Protein AF-0000000077821573 (afdb_homodimer)

Radius of gyration: 34.55 Å; Cα contacts (8 Å, |Δi|>4): 837; chains: 2; bounding box: 52×87×112 Å

InterPro domains:
  IPR006052 Tumour necrosis factor domain [PF00229] (107-238)
  IPR006052 Tumour necrosis factor domain [PS50049] (84-238)
  IPR006052 Tumour necrosis factor domain [SM00207] (92-238)
  IPR006052 Tumour necrosis factor domain [cd00184] (84-236)
  IPR008983 Tumour necrosis factor-like domain superfamily [G3DSA:2.60.120.40] (82-238)
  IPR008983 Tumour necrosis factor-like domain superfamily [SSF49842] (82-238)

Solvent-accessible surface area (backbone atoms only — not comparable to full-atom values): 26337 Å² total; per-residue (Å²): 119,69,66,60,53,52,49,51,50,48,48,49,50,48,46,52,53,45,53,52,50,54,48,49,40,51,50,38,50,49,51,33,53,51,45,52,51,50,48,54,59,54,43,49,61,50,52,53,55,48,54,59,53,52,65,63,58,61,75,64,77,67,81,68,76,74,76,74,77,67,76,74,71,81,70,76,92,64,82,75,78,74,70,42,40,49,53,29,38,42,46,87,74,87,79,72,75,50,90,97,46,66,46,70,50,42,64,43,77,42,81,89,45,69,77,30,68,46,47,75,56,95,38,31,39,35,35,70,54,69,45,44,28,42,38,38,37,31,46,22,35,41,26,88,78,20,51,24,70,87,38,65,52,79,88,39,46,41,59,73,56,46,62,46,39,41,34,36,27,40,27,36,86,90,42,76,64,68,38,77,76,45,75,44,73,49,78,50,78,60,86,37,59,40,38,42,52,46,62,48,71,51,79,42,82,43,43,55,62,22,30,37,37,43,28,30,72,53,72,84,31,48,49,57,61,77,76,25,46,39,16,33,41,36,39,30,58,108,120,67,65,63,49,51,51,50,48,49,50,46,49,52,43,49,51,46,50,49,51,53,48,49,43,49,49,38,50,48,50,38,52,50,45,54,50,50,49,54,58,55,44,46,58,49,48,48,54,47,42,52,59,56,42,64,69,66,66,73,78,66,83,63,80,59,75,76,64,73,74,64,78,66,64,88,64,78,81,67,83,74,72,40,39,48,66,30,37,41,47,86,74,87,78,72,74,49,88,99,47,69,46,71,47,42,66,41,78,43,80,91,46,68,76,29,66,47,45,75,56,97,37,31,39,35,35,70,54,69,44,43,27,42,38,36,37,32,45,23,33,41,28,87,77,24,51,25,68,88,38,66,52,78,90,40,44,44,58,73,58,50,63,46,40,42,34,38,28,41,27,35,84,90,42,75,65,68,37,42,56,34,41,38,39,36,45,57,70,65,86,42,59,49,76,47,78,48,59,48,71,50,64,42,82,45,43,55,62,24,30,39,36,44,26,32,71,54,72,83,33,49,48,57,62,76,99,50,85,55,16,34,40,35,39,32,58,105

Structure (mmCIF, N/CA/C/O backbone):
data_AF-0000000077821573-model_v1
#
loop_
_entity.id
_entity.type
_entity.pdbx_description
1 polymer 'TNF superfamily member 15'
#
loop_
_atom_site.group_PDB
_atom_site.id
_atom_site.type_symbol
_atom_site.label_atom_id
_atom_site.label_alt_id
_atom_site.label_comp_id
_atom_site.label_asym_id
_atom_site.label_entity_id
_atom_site.label_seq_id
_atom_site.pdbx_PDB_ins_code
_atom_site.Cartn_x
_atom_site.Cartn_y
_atom_site.Cartn_z
_atom_site.occupancy
_atom_site.B_iso_or_equiv
_atom_site.auth_seq_id
_atom_site.auth_comp_id
_atom_site.auth_asym_id
_atom_site.auth_atom_id
_atom_site.pdbx_PDB_model_num
ATOM 1 N N . MET A 1 1 ? -19.859 -44.781 -83.625 1 44.56 1 MET A N 1
ATOM 2 C CA . MET A 1 1 ? -19.672 -45.062 -82.188 1 44.56 1 MET A CA 1
ATOM 3 C C . MET A 1 1 ? -18.547 -44.219 -81.625 1 44.56 1 MET A C 1
ATOM 5 O O . MET A 1 1 ? -18.547 -43.875 -80.438 1 44.56 1 MET A O 1
ATOM 9 N N . ASP A 1 2 ? -17.609 -43.812 -82.5 1 60.84 2 ASP A N 1
ATOM 10 C CA . ASP A 1 2 ? -16.391 -43.125 -82.062 1 60.84 2 ASP A CA 1
ATOM 11 C C . ASP A 1 2 ? -16.656 -41.625 -81.812 1 60.84 2 ASP A C 1
ATOM 13 O O . ASP A 1 2 ? -16.047 -41.062 -80.875 1 60.84 2 ASP A O 1
ATOM 17 N N . GLY A 1 3 ? -17.688 -41.031 -82.375 1 60.91 3 GLY A N 1
ATOM 18 C CA . GLY A 1 3 ? -17.969 -39.625 -82.188 1 60.91 3 GLY A CA 1
ATOM 19 C C . GLY A 1 3 ? -18.594 -39.281 -80.875 1 60.91 3 GLY A C 1
ATOM 20 O O . GLY A 1 3 ? -18.297 -38.25 -80.25 1 60.91 3 GLY A O 1
ATOM 21 N N . ALA A 1 4 ? -19.453 -40.25 -80.438 1 64.69 4 ALA A N 1
ATOM 22 C CA . ALA A 1 4 ? -20.156 -40.031 -79.125 1 64.69 4 ALA A CA 1
ATOM 23 C C . ALA A 1 4 ? -19.188 -40.125 -77.938 1 64.69 4 ALA A C 1
ATOM 25 O O . ALA A 1 4 ? -19.312 -39.375 -77 1 64.69 4 ALA A O 1
ATOM 26 N N . ARG A 1 5 ? -18.234 -40.969 -78 1 61.28 5 ARG A N 1
ATOM 27 C CA . ARG A 1 5 ? -17.281 -41.156 -76.938 1 61.28 5 ARG A CA 1
ATOM 28 C C . ARG A 1 5 ? -16.359 -39.938 -76.812 1 61.28 5 ARG A C 1
ATOM 30 O O . ARG A 1 5 ? -16.016 -39.531 -75.688 1 61.28 5 ARG A O 1
ATOM 37 N N . MET A 1 6 ? -16.031 -39.375 -78 1 60.91 6 MET A N 1
ATOM 38 C CA . MET A 1 6 ? -15.164 -38.219 -78 1 60.91 6 MET A CA 1
ATOM 39 C C . MET A 1 6 ? -15.875 -37 -77.375 1 60.91 6 MET A C 1
ATOM 41 O O . MET A 1 6 ? -15.258 -36.219 -76.688 1 60.91 6 MET A O 1
ATOM 45 N N . GLN A 1 7 ? -17.234 -37.031 -77.562 1 60.56 7 GLN A N 1
ATOM 46 C CA . GLN A 1 7 ? -18.047 -35.938 -77 1 60.56 7 GLN A CA 1
ATOM 47 C C . GLN A 1 7 ? -18.172 -36.094 -75.5 1 60.56 7 GLN A C 1
ATOM 49 O O . GLN A 1 7 ? -18.094 -35.094 -74.812 1 60.56 7 GLN A O 1
ATOM 54 N N . GLN A 1 8 ? -18.297 -37.281 -75.062 1 63.12 8 GLN A N 1
ATOM 55 C CA . GLN A 1 8 ? -18.406 -37.531 -73.625 1 63.12 8 GLN A CA 1
ATOM 56 C C . GLN A 1 8 ? -17.109 -37.188 -72.938 1 63.12 8 GLN A C 1
ATOM 58 O O . GLN A 1 8 ? -17.109 -36.625 -71.812 1 63.12 8 GLN A O 1
ATOM 63 N N . LEU A 1 9 ? -15.977 -37.531 -73.562 1 61 9 LEU A N 1
ATOM 64 C CA . LEU A 1 9 ? -14.664 -37.25 -73 1 61 9 LEU A CA 1
ATOM 65 C C . LEU A 1 9 ? -14.383 -35.75 -72.938 1 61 9 LEU A C 1
ATOM 67 O O . LEU A 1 9 ? -13.812 -35.25 -72 1 61 9 LEU A O 1
ATOM 71 N N . ALA A 1 10 ? -14.859 -35.094 -74.062 1 59.41 10 ALA A N 1
ATOM 72 C CA . ALA A 1 10 ? -14.719 -33.656 -74.125 1 59.41 10 ALA A CA 1
ATOM 73 C C . ALA A 1 10 ? -15.555 -32.969 -73 1 59.41 10 ALA A C 1
ATOM 75 O O . ALA A 1 10 ? -15.102 -32.031 -72.375 1 59.41 10 ALA A O 1
ATOM 76 N N . GLU A 1 11 ? -16.75 -33.594 -72.875 1 61.75 11 GLU A N 1
ATOM 77 C CA . GLU A 1 11 ? -17.641 -33.062 -71.812 1 61.75 11 GLU A CA 1
ATOM 78 C C . GLU A 1 11 ? -17.062 -33.281 -70.438 1 61.75 11 GLU A C 1
ATOM 80 O O . GLU A 1 11 ? -17.172 -32.438 -69.562 1 61.75 11 GLU A O 1
ATOM 85 N N . GLU A 1 12 ? -16.484 -34.438 -70.312 1 61 12 GLU A N 1
ATOM 86 C CA . GLU A 1 12 ? -15.859 -34.75 -69 1 61 12 GLU A CA 1
ATOM 87 C C . GLU A 1 12 ? -14.633 -33.875 -68.75 1 61 12 GLU A C 1
ATOM 89 O O . GLU A 1 12 ? -14.406 -33.406 -67.625 1 61 12 GLU A O 1
ATOM 94 N N . HIS A 1 13 ? -13.875 -33.688 -69.938 1 59.41 13 HIS A N 1
ATOM 95 C CA . HIS A 1 13 ? -12.695 -32.844 -69.812 1 59.41 13 HIS A CA 1
ATOM 96 C C . HIS A 1 13 ? -13.086 -31.391 -69.5 1 59.41 13 HIS A C 1
ATOM 98 O O . HIS A 1 13 ? -12.453 -30.734 -68.688 1 59.41 13 HIS A O 1
ATOM 104 N N . TYR A 1 14 ? -14.148 -31.031 -70.25 1 59.72 14 TYR A N 1
ATOM 105 C CA . TYR A 1 14 ? -14.633 -29.672 -70 1 59.72 14 TYR A CA 1
ATOM 106 C C . TYR A 1 14 ? -15.289 -29.562 -68.688 1 59.72 14 TYR A C 1
ATOM 108 O O . TYR A 1 14 ? -15.188 -28.516 -68 1 59.72 14 TYR A O 1
ATOM 116 N N . GLY A 1 15 ? -15.898 -30.641 -68.25 1 57.88 15 GLY A N 1
ATOM 117 C CA . GLY A 1 15 ? -16.5 -30.672 -66.938 1 57.88 15 GLY A CA 1
ATOM 118 C C . GLY A 1 15 ? -15.477 -30.547 -65.812 1 57.88 15 GLY A C 1
ATOM 119 O O . GLY A 1 15 ? -15.688 -29.812 -64.875 1 57.88 15 GLY A O 1
ATOM 120 N N . TYR A 1 16 ? -14.398 -31.281 -65.938 1 60.25 16 TYR A N 1
ATOM 121 C CA . TYR A 1 16 ? -13.328 -31.25 -65 1 60.25 16 TYR A CA 1
ATOM 122 C C . TYR A 1 16 ? -12.664 -29.875 -64.938 1 60.25 16 TYR A C 1
ATOM 124 O O . TYR A 1 16 ? -12.336 -29.359 -63.875 1 60.25 16 TYR A O 1
ATOM 132 N N . ARG A 1 17 ? -12.477 -29.344 -66.188 1 59.22 17 ARG A N 1
ATOM 133 C CA . ARG A 1 17 ? -11.859 -28.016 -66.312 1 59.22 17 ARG A CA 1
ATOM 134 C C . ARG A 1 17 ? -12.758 -26.953 -65.688 1 59.22 17 ARG A C 1
ATOM 136 O O . ARG A 1 17 ? -12.266 -26.016 -65.062 1 59.22 17 ARG A O 1
ATOM 143 N N . TRP A 1 18 ? -14.047 -27.156 -65.875 1 59.59 18 TRP A N 1
ATOM 144 C CA . TRP A 1 18 ? -15.031 -26.234 -65.312 1 59.59 18 TRP A CA 1
ATOM 145 C C . TRP A 1 18 ? -15.008 -26.312 -63.75 1 59.59 18 TRP A C 1
ATOM 147 O O . TRP A 1 18 ? -15.07 -25.281 -63.094 1 59.59 18 TRP A O 1
ATOM 157 N N . GLU A 1 19 ? -14.992 -27.438 -63.281 1 63.66 19 GLU A N 1
ATOM 158 C CA . GLU A 1 19 ? -14.992 -27.625 -61.844 1 63.66 19 GLU A CA 1
ATOM 159 C C . GLU A 1 19 ? -13.719 -27.047 -61.219 1 63.66 19 GLU A C 1
ATOM 161 O O . GLU A 1 19 ? -13.766 -26.453 -60.125 1 63.66 19 GLU A O 1
ATOM 166 N N . ARG A 1 20 ? -12.633 -27.141 -61.875 1 61.31 20 ARG A N 1
ATOM 167 C CA . ARG A 1 20 ? -11.367 -26.594 -61.406 1 61.31 20 ARG A CA 1
ATOM 168 C C . ARG A 1 20 ? -11.391 -25.078 -61.438 1 61.31 20 ARG A C 1
ATOM 170 O O . ARG A 1 20 ? -10.922 -24.422 -60.5 1 61.31 20 ARG A O 1
ATOM 177 N N . LEU A 1 21 ? -11.977 -24.516 -62.5 1 63.03 21 LEU A N 1
ATOM 178 C CA . LEU A 1 21 ? -12.062 -23.062 -62.656 1 63.03 21 LEU A CA 1
ATOM 179 C C . LEU A 1 21 ? -13.031 -22.469 -61.625 1 63.03 21 LEU A C 1
ATOM 181 O O . LEU A 1 21 ? -12.766 -21.422 -61.062 1 63.03 21 LEU A O 1
ATOM 185 N N . ALA A 1 22 ? -14.117 -23.141 -61.531 1 63.44 22 ALA A N 1
ATOM 186 C CA . ALA A 1 22 ? -15.086 -22.734 -60.5 1 63.44 22 ALA A CA 1
ATOM 187 C C . ALA A 1 22 ? -14.492 -22.812 -59.094 1 63.44 22 ALA A C 1
ATOM 189 O O . ALA A 1 22 ? -14.781 -21.969 -58.25 1 63.44 22 ALA A O 1
ATOM 190 N N . GLY A 1 23 ? -13.695 -23.766 -58.906 1 65.88 23 GLY A N 1
ATOM 191 C CA . GLY A 1 23 ? -13 -23.906 -57.625 1 65.88 23 GLY A CA 1
ATOM 192 C C . GLY A 1 23 ? -11.992 -22.797 -57.375 1 65.88 23 GLY A C 1
ATOM 193 O O . GLY A 1 23 ? -11.906 -22.266 -56.281 1 65.88 23 GLY A O 1
ATOM 194 N N . ASP A 1 24 ? -11.305 -22.422 -58.406 1 70.5 24 ASP A N 1
ATOM 195 C CA . ASP A 1 24 ? -10.328 -21.344 -58.281 1 70.5 24 ASP A CA 1
ATOM 196 C C . ASP A 1 24 ? -11.016 -20 -58.062 1 70.5 24 ASP A C 1
ATOM 198 O O . ASP A 1 24 ? -10.508 -19.172 -57.312 1 70.5 24 ASP A O 1
ATOM 202 N N . LEU A 1 25 ? -12.109 -19.922 -58.656 1 64.88 25 LEU A N 1
ATOM 203 C CA . LEU A 1 25 ? -12.898 -18.703 -58.469 1 64.88 25 LEU A CA 1
ATOM 204 C C . LEU A 1 25 ? -13.375 -18.562 -57.031 1 64.88 25 LEU A C 1
ATOM 206 O O . LEU A 1 25 ? -13.328 -17.469 -56.469 1 64.88 25 LEU A O 1
ATOM 210 N N . ARG A 1 26 ? -13.82 -19.609 -56.5 1 66.94 26 ARG A N 1
ATOM 211 C CA . ARG A 1 26 ? -14.273 -19.594 -55.125 1 66.94 26 ARG A CA 1
ATOM 212 C C . ARG A 1 26 ? -13.125 -19.281 -54.156 1 66.94 26 ARG A C 1
ATOM 214 O O . ARG A 1 26 ? -13.289 -18.531 -53.219 1 66.94 26 ARG A O 1
ATOM 221 N N . ARG A 1 27 ? -11.977 -19.797 -54.469 1 69.94 27 ARG A N 1
ATOM 222 C CA . ARG A 1 27 ? -10.805 -19.516 -53.625 1 69.94 27 ARG A CA 1
ATOM 223 C C . ARG A 1 27 ? -10.398 -18.047 -53.719 1 69.94 27 ARG A C 1
ATOM 225 O O . ARG A 1 27 ? -10.047 -17.438 -52.719 1 69.94 27 ARG A O 1
ATOM 232 N N . LEU A 1 28 ? -10.547 -17.578 -54.875 1 69.12 28 LEU A N 1
ATOM 233 C CA . LEU A 1 28 ? -10.188 -16.172 -55.094 1 69.12 28 LEU A CA 1
ATOM 234 C C . LEU A 1 28 ? -11.203 -15.25 -54.406 1 69.12 28 LEU A C 1
ATOM 236 O O . LEU A 1 28 ? -10.836 -14.219 -53.844 1 69.12 28 LEU A O 1
ATOM 240 N N . GLN A 1 29 ? -12.391 -15.648 -54.531 1 70.25 29 GLN A N 1
ATOM 241 C CA . GLN A 1 29 ? -13.43 -14.891 -53.844 1 70.25 29 GLN A CA 1
ATOM 242 C C . GLN A 1 29 ? -13.234 -14.938 -52.344 1 70.25 29 GLN A C 1
ATOM 244 O O . GLN A 1 29 ? -13.414 -13.93 -51.656 1 70.25 29 GLN A O 1
ATOM 249 N N . CYS A 1 30 ? -12.82 -16.047 -51.906 1 69.25 30 CYS A N 1
ATOM 250 C CA . CYS A 1 30 ? -12.578 -16.188 -50.469 1 69.25 30 CYS A CA 1
ATOM 251 C C . CYS A 1 30 ? -11.367 -15.375 -50.031 1 69.25 30 CYS A C 1
ATOM 253 O O . CYS A 1 30 ? -11.367 -14.766 -48.969 1 69.25 30 CYS A O 1
ATOM 255 N N . LEU A 1 31 ? -10.391 -15.375 -50.875 1 71.69 31 LEU A N 1
ATOM 256 C CA . LEU A 1 31 ? -9.203 -14.578 -50.594 1 71.69 31 LEU A CA 1
ATOM 257 C C . LEU A 1 31 ? -9.539 -13.086 -50.625 1 71.69 31 LEU A C 1
ATOM 259 O O . LEU A 1 31 ? -9.07 -12.328 -49.75 1 71.69 31 LEU A O 1
ATOM 263 N N . ALA A 1 32 ? -10.398 -12.727 -51.531 1 70.62 32 ALA A N 1
ATOM 264 C CA . ALA A 1 32 ? -10.836 -11.336 -51.625 1 70.62 32 ALA A CA 1
ATOM 265 C C . ALA A 1 32 ? -11.664 -10.945 -50.406 1 70.62 32 ALA A C 1
ATOM 267 O O . ALA A 1 32 ? -11.5 -9.852 -49.875 1 70.62 32 ALA A O 1
ATOM 268 N N . LEU A 1 33 ? -12.578 -11.789 -49.969 1 67.81 33 LEU A N 1
ATOM 269 C CA . LEU A 1 33 ? -13.391 -11.523 -48.781 1 67.81 33 LEU A CA 1
ATOM 270 C C . LEU A 1 33 ? -12.523 -11.461 -47.531 1 67.81 33 LEU A C 1
ATOM 272 O O . LEU A 1 33 ? -12.742 -10.609 -46.688 1 67.81 33 LEU A O 1
ATOM 276 N N . PHE A 1 34 ? -11.492 -12.328 -47.438 1 66.88 34 PHE A N 1
ATOM 277 C CA . PHE A 1 34 ? -10.57 -12.328 -46.312 1 66.88 34 PHE A CA 1
ATOM 278 C C . PHE A 1 34 ? -9.742 -11.047 -46.312 1 66.88 34 PHE A C 1
ATOM 280 O O . PHE A 1 34 ? -9.523 -10.453 -45.25 1 66.88 34 PHE A O 1
ATOM 287 N N . CYS A 1 35 ? -9.352 -10.586 -47.469 1 68.31 35 CYS A N 1
ATOM 288 C CA . CYS A 1 35 ? -8.578 -9.352 -47.562 1 68.31 35 CYS A CA 1
ATOM 289 C C . CYS A 1 35 ? -9.43 -8.141 -47.219 1 68.31 35 CYS A C 1
ATOM 291 O O . CYS A 1 35 ? -8.969 -7.223 -46.531 1 68.31 35 CYS A O 1
ATOM 293 N N . LEU A 1 36 ? -10.648 -8.078 -47.656 1 68.38 36 LEU A N 1
ATOM 294 C CA . LEU A 1 36 ? -11.57 -7.008 -47.281 1 68.38 36 LEU A CA 1
ATOM 295 C C . LEU A 1 36 ? -11.82 -6.996 -45.781 1 68.38 36 LEU A C 1
ATOM 297 O O . LEU A 1 36 ? -11.859 -5.934 -45.156 1 68.38 36 LEU A O 1
ATOM 301 N N . LEU A 1 37 ? -11.953 -8.141 -45.188 1 69.56 37 LEU A N 1
ATOM 302 C CA . LEU A 1 37 ? -12.141 -8.234 -43.75 1 69.56 37 LEU A CA 1
ATOM 303 C C . LEU A 1 37 ? -10.906 -7.727 -43 1 69.56 37 LEU A C 1
ATOM 305 O O . LEU A 1 37 ? -11.031 -7.039 -42 1 69.56 37 LEU A O 1
ATOM 309 N N . LEU A 1 38 ? -9.781 -8.016 -43.469 1 71.69 38 LEU A N 1
ATOM 310 C CA . LEU A 1 38 ? -8.539 -7.531 -42.875 1 71.69 38 LEU A CA 1
ATOM 311 C C . LEU A 1 38 ? -8.422 -6.02 -43.031 1 71.69 38 LEU A C 1
ATOM 313 O O . LEU A 1 38 ? -7.957 -5.34 -42.094 1 71.69 38 LEU A O 1
ATOM 317 N N . LEU A 1 39 ? -8.836 -5.469 -44.031 1 69.31 39 LEU A N 1
ATOM 318 C CA . LEU A 1 39 ? -8.836 -4.023 -44.25 1 69.31 39 LEU A CA 1
ATOM 319 C C . LEU A 1 39 ? -9.773 -3.332 -43.25 1 69.31 39 LEU A C 1
ATOM 321 O O . LEU A 1 39 ? -9.422 -2.289 -42.688 1 69.31 39 LEU A O 1
ATOM 325 N N . VAL A 1 40 ? -10.945 -3.832 -43.125 1 68.88 40 VAL A N 1
ATOM 326 C CA . VAL A 1 40 ? -11.898 -3.271 -42.156 1 68.88 40 VAL A CA 1
ATOM 327 C C . VAL A 1 40 ? -11.352 -3.408 -40.75 1 68.88 40 VAL A C 1
ATOM 329 O O . VAL A 1 40 ? -11.461 -2.482 -39.938 1 68.88 40 VAL A O 1
ATOM 332 N N . LEU A 1 41 ? -10.719 -4.504 -40.531 1 69.62 41 LEU A N 1
ATOM 333 C CA . LEU A 1 41 ? -10.141 -4.719 -39.219 1 69.62 41 LEU A CA 1
ATOM 334 C C . LEU A 1 41 ? -8.984 -3.758 -38.969 1 69.62 41 LEU A C 1
ATOM 336 O O . LEU A 1 41 ? -8.812 -3.262 -37.844 1 69.62 41 LEU A O 1
ATOM 340 N N . LEU A 1 42 ? -8.234 -3.506 -39.969 1 66.12 42 LEU A N 1
ATOM 341 C CA . LEU A 1 42 ? -7.117 -2.582 -39.812 1 66.12 42 LEU A CA 1
ATOM 342 C C . LEU A 1 42 ? -7.598 -1.136 -39.844 1 66.12 42 LEU A C 1
ATOM 344 O O . LEU A 1 42 ? -6.992 -0.262 -39.219 1 66.12 42 LEU A O 1
ATOM 348 N N . ALA A 1 43 ? -8.586 -0.821 -40.531 1 68.38 43 ALA A N 1
ATOM 349 C CA . ALA A 1 43 ? -9.125 0.534 -40.594 1 68.38 43 ALA A CA 1
ATOM 350 C C . ALA A 1 43 ? -9.727 0.955 -39.281 1 68.38 43 ALA A C 1
ATOM 352 O O . ALA A 1 43 ? -9.672 2.129 -38.906 1 68.38 43 ALA A O 1
ATOM 353 N N . MET A 1 44 ? -10.336 0.095 -38.562 1 62.22 44 MET A N 1
ATOM 354 C CA . MET A 1 44 ? -11.008 0.426 -37.281 1 62.22 44 MET A CA 1
ATOM 355 C C . MET A 1 44 ? -10.023 1.04 -36.312 1 62.22 44 MET A C 1
ATOM 357 O O . MET A 1 44 ? -10.312 2.076 -35.688 1 62.22 44 MET A O 1
ATOM 361 N N . PRO A 1 45 ? -8.914 0.398 -36.031 1 67.25 45 PRO A N 1
ATOM 362 C CA . PRO A 1 45 ? -7.98 1.09 -35.156 1 67.25 45 PRO A CA 1
ATOM 363 C C . PRO A 1 45 ? -7.449 2.393 -35.75 1 67.25 45 PRO A C 1
ATOM 365 O O . PRO A 1 45 ? -7.215 3.357 -35 1 67.25 45 PRO A O 1
ATOM 368 N N . VAL A 1 46 ? -7.32 2.617 -36.969 1 60.12 46 VAL A N 1
ATOM 369 C CA . VAL A 1 46 ? -6.871 3.854 -37.594 1 60.12 46 VAL A CA 1
ATOM 370 C C . VAL A 1 46 ? -7.949 4.926 -37.469 1 60.12 46 VAL A C 1
ATOM 372 O O . VAL A 1 46 ? -7.656 6.07 -37.094 1 60.12 46 VAL A O 1
ATOM 375 N N . ILE A 1 47 ? -9.133 4.695 -37.688 1 60.94 47 ILE A N 1
ATOM 376 C CA . ILE A 1 47 ? -10.211 5.652 -37.5 1 60.94 47 ILE A CA 1
ATOM 377 C C . ILE A 1 47 ? -10.336 5.992 -36 1 60.94 47 ILE A C 1
ATOM 379 O O . ILE A 1 47 ? -10.531 7.156 -35.656 1 60.94 47 ILE A O 1
ATOM 383 N N . TYR A 1 48 ? -10.188 4.98 -35.25 1 58 48 TYR A N 1
ATOM 384 C CA . TYR A 1 48 ? -10.219 5.234 -33.812 1 58 48 TYR A CA 1
ATOM 385 C C . TYR A 1 48 ? -9.07 6.145 -33.375 1 58 48 TYR A C 1
ATOM 387 O O . TYR A 1 48 ? -9.266 7.082 -32.594 1 58 48 TYR A O 1
ATOM 395 N N . LEU A 1 49 ? -7.902 5.996 -33.812 1 57.12 49 LEU A N 1
ATOM 396 C CA . LEU A 1 49 ? -6.746 6.828 -33.5 1 57.12 49 LEU A CA 1
ATOM 397 C C . LEU A 1 49 ? -6.863 8.195 -34.188 1 57.12 49 LEU A C 1
ATOM 399 O O . LEU A 1 49 ? -6.5 9.211 -33.594 1 57.12 49 LEU A O 1
ATOM 403 N N . LEU A 1 50 ? -7.363 8.297 -35.25 1 53.62 50 LEU A N 1
ATOM 404 C CA . LEU A 1 50 ? -7.531 9.586 -35.938 1 53.62 50 LEU A CA 1
ATOM 405 C C . LEU A 1 50 ? -8.688 10.367 -35.312 1 53.62 50 LEU A C 1
ATOM 407 O O . LEU A 1 50 ? -8.602 11.586 -35.156 1 53.62 50 LEU A O 1
ATOM 411 N N . GLY A 1 51 ? -9.852 9.844 -35.094 1 50.34 51 GLY A N 1
ATOM 412 C CA . GLY A 1 51 ? -10.938 10.516 -34.375 1 50.34 51 GLY A CA 1
ATOM 413 C C . GLY A 1 51 ? -10.547 11.031 -33.031 1 50.34 51 GLY A C 1
ATOM 414 O O . GLY A 1 51 ? -10.977 12.109 -32.594 1 50.34 51 GLY A O 1
ATOM 415 N N . SER A 1 52 ? -9.758 10.258 -32.312 1 45.25 52 SER A N 1
ATOM 416 C CA . SER A 1 52 ? -9.273 10.75 -31.047 1 45.25 52 SER A CA 1
ATOM 417 C C . SER A 1 52 ? -8.289 11.898 -31.219 1 45.25 52 SER A C 1
ATOM 419 O O . SER A 1 52 ? -8.242 12.82 -30.406 1 45.25 52 SER A O 1
ATOM 421 N N . SER A 1 53 ? -7.562 11.875 -32.188 1 45.38 53 SER A N 1
ATOM 422 C CA . SER A 1 53 ? -6.672 13 -32.469 1 45.38 53 SER A CA 1
ATOM 423 C C . SER A 1 53 ? -7.445 14.203 -33 1 45.38 53 SER A C 1
ATOM 425 O O . SER A 1 53 ? -7.074 15.352 -32.75 1 45.38 53 SER A O 1
ATOM 427 N N . LEU A 1 54 ? -8.414 14.016 -33.781 1 42.09 54 LEU A N 1
ATOM 428 C CA . LEU A 1 54 ? -9.148 15.164 -34.312 1 42.09 54 LEU A CA 1
ATOM 429 C C . LEU A 1 54 ? -10.039 15.781 -33.219 1 42.09 54 LEU A C 1
ATOM 431 O O . LEU A 1 54 ? -10.453 16.938 -33.344 1 42.09 54 LEU A O 1
ATOM 435 N N . ARG A 1 55 ? -10.648 15.055 -32.312 1 36.09 55 ARG A N 1
ATOM 436 C CA . ARG A 1 55 ? -11.391 15.742 -31.266 1 36.09 55 ARG A CA 1
ATOM 437 C C . ARG A 1 55 ? -10.477 16.641 -30.438 1 36.09 55 ARG A C 1
ATOM 439 O O . ARG A 1 55 ? -10.945 17.531 -29.734 1 36.09 55 ARG A O 1
ATOM 446 N N . CYS A 1 56 ? -9.188 16.359 -30.453 1 32.22 56 CYS A N 1
ATOM 447 C CA . CYS A 1 56 ? -8.336 17.281 -29.719 1 32.22 56 CYS A CA 1
ATOM 448 C C . CYS A 1 56 ? -8.234 18.625 -30.438 1 32.22 56 CYS A C 1
ATOM 450 O O . CYS A 1 56 ? -7.789 19.609 -29.859 1 32.22 56 CYS A O 1
ATOM 452 N N . LYS A 1 57 ? -8.359 18.547 -31.734 1 36.09 57 LYS A N 1
ATOM 453 C CA . LYS A 1 57 ? -7.996 19.859 -32.281 1 36.09 57 LYS A CA 1
ATOM 454 C C . LYS A 1 57 ? -9.133 20.859 -32.125 1 36.09 57 LYS A C 1
ATOM 456 O O . LYS A 1 57 ? -8.984 22.031 -32.5 1 36.09 57 LYS A O 1
ATOM 461 N N . GLN A 1 58 ? -10.328 20.422 -32.219 1 31.2 58 GLN A N 1
ATOM 462 C CA . GLN A 1 58 ? -11.258 21.531 -32.438 1 31.2 58 GLN A CA 1
ATOM 463 C C . GLN A 1 58 ? -11.266 22.484 -31.25 1 31.2 58 GLN A C 1
ATOM 465 O O . GLN A 1 58 ? -11.867 23.562 -31.312 1 31.2 58 GLN A O 1
ATOM 470 N N . ASP A 1 59 ? -11.312 21.984 -30.062 1 30.42 59 ASP A N 1
ATOM 471 C CA . ASP A 1 59 ? -11.594 23.062 -29.141 1 30.42 59 ASP A CA 1
ATOM 472 C C . ASP A 1 59 ? -10.508 24.141 -29.203 1 30.42 59 ASP A C 1
ATOM 474 O O . ASP A 1 59 ? -9.359 23.891 -28.828 1 30.42 59 ASP A O 1
ATOM 478 N N . GLU A 1 60 ? -10.461 24.828 -30.234 1 30.97 60 GLU A N 1
ATOM 479 C CA . GLU A 1 60 ? -9.961 26.188 -30.422 1 30.97 60 GLU A CA 1
ATOM 480 C C . GLU A 1 60 ? -10.031 26.984 -29.125 1 30.97 60 GLU A C 1
ATOM 482 O O . GLU A 1 60 ? -11.016 26.906 -28.391 1 30.97 60 GLU A O 1
ATOM 487 N N . MET A 1 61 ? -8.883 27.562 -28.828 1 30.38 61 MET A N 1
ATOM 488 C CA . MET A 1 61 ? -8.422 28.562 -27.875 1 30.38 61 MET A CA 1
ATOM 489 C C . MET A 1 61 ? -9.258 29.844 -27.984 1 30.38 61 MET A C 1
ATOM 491 O O . MET A 1 61 ? -9.273 30.484 -29.047 1 30.38 61 MET A O 1
ATOM 495 N N . SER A 1 62 ? -10.453 29.891 -27.656 1 28.31 62 SER A N 1
ATOM 496 C CA . SER A 1 62 ? -10.914 31.266 -27.484 1 28.31 62 SER A CA 1
ATOM 497 C C . SER A 1 62 ? -9.812 32.156 -26.938 1 28.31 62 SER A C 1
ATOM 499 O O . SER A 1 62 ? -9.008 31.719 -26.109 1 28.31 62 SER A O 1
ATOM 501 N N . PRO A 1 63 ? -9.539 33.281 -27.672 1 29.92 63 PRO A N 1
ATOM 502 C CA . PRO A 1 63 ? -8.555 34.25 -27.172 1 29.92 63 PRO A CA 1
ATOM 503 C C . PRO A 1 63 ? -8.734 34.562 -25.688 1 29.92 63 PRO A C 1
ATOM 505 O O . PRO A 1 63 ? -8.156 35.531 -25.188 1 29.92 63 PRO A O 1
ATOM 508 N N . GLU A 1 64 ? -9.555 33.875 -25 1 30.19 64 GLU A N 1
ATOM 509 C CA . GLU A 1 64 ? -10 34.562 -23.797 1 30.19 64 GLU A CA 1
ATOM 510 C C . GLU A 1 64 ? -8.836 35.281 -23.109 1 30.19 64 GLU A C 1
ATOM 512 O O . GLU A 1 64 ? -7.684 34.875 -23.234 1 30.19 64 GLU A O 1
ATOM 517 N N . THR A 1 65 ? -9.227 36.5 -22.516 1 30.19 65 THR A N 1
ATOM 518 C CA . THR A 1 65 ? -8.578 37.594 -21.844 1 30.19 65 THR A CA 1
ATOM 519 C C . THR A 1 65 ? -7.469 37.094 -20.922 1 30.19 65 THR A C 1
ATOM 521 O O . THR A 1 65 ? -7.66 36.125 -20.172 1 30.19 65 THR A O 1
ATOM 524 N N . LEU A 1 66 ? -6.363 37.438 -21.266 1 25.62 66 LEU A N 1
ATOM 525 C CA . LEU A 1 66 ? -5.113 37.375 -20.516 1 25.62 66 LEU A CA 1
ATOM 526 C C . LEU A 1 66 ? -5.34 37.719 -19.047 1 25.62 66 LEU A C 1
ATOM 528 O O . LEU A 1 66 ? -5.789 38.812 -18.734 1 25.62 66 LEU A O 1
ATOM 532 N N . PRO A 1 67 ? -6.035 36.844 -18.25 1 29.33 67 PRO A N 1
ATOM 533 C CA . PRO A 1 67 ? -6.281 37.469 -16.938 1 29.33 67 PRO A CA 1
ATOM 534 C C . PRO A 1 67 ? -5.102 38.281 -16.438 1 29.33 67 PRO A C 1
ATOM 536 O O . PRO A 1 67 ? -3.951 38 -16.781 1 29.33 67 PRO A O 1
ATOM 539 N N . ILE A 1 68 ? -5.359 39.531 -16.219 1 25.17 68 ILE A N 1
ATOM 540 C CA . ILE A 1 68 ? -4.594 40.531 -15.508 1 25.17 68 ILE A CA 1
ATOM 541 C C . ILE A 1 68 ? -3.895 39.906 -14.305 1 25.17 68 ILE A C 1
ATOM 543 O O . ILE A 1 68 ? -4.535 39.25 -13.477 1 25.17 68 ILE A O 1
ATOM 547 N N . PHE A 1 69 ? -2.688 39.594 -14.422 1 25.92 69 PHE A N 1
ATOM 548 C CA . PHE A 1 69 ? -1.728 39.312 -13.367 1 25.92 69 PHE A CA 1
ATOM 549 C C . PHE A 1 69 ? -1.973 40.188 -12.141 1 25.92 69 PHE A C 1
ATOM 551 O O . PHE A 1 69 ? -1.611 41.344 -12.133 1 25.92 69 PHE A O 1
ATOM 558 N N . GLN A 1 70 ? -3.258 40.188 -11.695 1 25.28 70 GLN A N 1
ATOM 559 C CA . GLN A 1 70 ? -3.33 41.031 -10.508 1 25.28 70 GLN A CA 1
ATOM 560 C C . GLN A 1 70 ? -2.188 40.719 -9.539 1 25.28 70 GLN A C 1
ATOM 562 O O . GLN A 1 70 ? -1.813 39.531 -9.367 1 25.28 70 GLN A O 1
ATOM 567 N N . LYS A 1 71 ? -1.42 41.656 -9.305 1 25.72 71 LYS A N 1
ATOM 568 C CA . LYS A 1 71 ? -0.396 41.875 -8.289 1 25.72 71 LYS A CA 1
ATOM 569 C C . LYS A 1 71 ? -0.85 41.344 -6.926 1 25.72 71 LYS A C 1
ATOM 571 O O . LYS A 1 71 ? -1.776 41.906 -6.324 1 25.72 71 LYS A O 1
ATOM 576 N N . GLN A 1 72 ? -1.167 40.062 -6.852 1 28.5 72 GLN A N 1
ATOM 577 C CA . GLN A 1 72 ? -1.462 39.688 -5.473 1 28.5 72 GLN A CA 1
ATOM 578 C C . GLN A 1 72 ? -0.453 40.312 -4.504 1 28.5 72 GLN A C 1
ATOM 580 O O . GLN A 1 72 ? 0.757 40.188 -4.695 1 28.5 72 GLN A O 1
ATOM 585 N N . GLU A 1 73 ? -0.846 41.344 -3.955 1 27.31 73 GLU A N 1
ATOM 586 C CA . GLU A 1 73 ? -0.233 41.969 -2.791 1 27.31 73 GLU A CA 1
ATOM 587 C C . GLU A 1 73 ? 0.272 40.938 -1.799 1 27.31 73 GLU A C 1
ATOM 589 O O . GLU A 1 73 ? -0.361 39.906 -1.608 1 27.31 73 GLU A O 1
ATOM 594 N N . ALA A 1 74 ? 1.49 41 -1.427 1 30.34 74 ALA A N 1
ATOM 595 C CA . ALA A 1 74 ? 2.332 40.312 -0.452 1 30.34 74 ALA A CA 1
ATOM 596 C C . ALA A 1 74 ? 1.64 40.219 0.904 1 30.34 74 ALA A C 1
ATOM 598 O O . ALA A 1 74 ? 1.522 41.219 1.618 1 30.34 74 ALA A O 1
ATOM 599 N N . SER A 1 75 ? 0.332 39.75 0.962 1 33.03 75 SER A N 1
ATOM 600 C CA . SER A 1 75 ? -0.107 39.844 2.35 1 33.03 75 SER A CA 1
ATOM 601 C C . SER A 1 75 ? 0.948 39.312 3.307 1 33.03 75 SER A C 1
ATOM 603 O O . SER A 1 75 ? 1.78 38.5 2.92 1 33.03 75 SER A O 1
ATOM 605 N N . PRO A 1 76 ? 0.96 39.719 4.578 1 34.16 76 PRO A N 1
ATOM 606 C CA . PRO A 1 76 ? 1.865 39.469 5.703 1 34.16 76 PRO A CA 1
ATOM 607 C C . PRO A 1 76 ? 2.107 38 5.957 1 34.16 76 PRO A C 1
ATOM 609 O O . PRO A 1 76 ? 1.342 37.156 5.484 1 34.16 76 PRO A O 1
ATOM 612 N N . ALA A 1 77 ? 3.088 37.531 6.754 1 35.69 77 ALA A N 1
ATOM 613 C CA . ALA A 1 77 ? 3.797 36.344 7.199 1 35.69 77 ALA A CA 1
ATOM 614 C C . ALA A 1 77 ? 2.83 35.312 7.793 1 35.69 77 ALA A C 1
ATOM 616 O O . ALA A 1 77 ? 2.543 35.344 8.992 1 35.69 77 ALA A O 1
ATOM 617 N N . ASN A 1 78 ? 1.447 35.219 7.457 1 36.22 78 ASN A N 1
ATOM 618 C CA . ASN A 1 78 ? 0.435 34.438 8.164 1 36.22 78 ASN A CA 1
ATOM 619 C C . ASN A 1 78 ? 0.944 33.062 8.516 1 36.22 78 ASN A C 1
ATOM 621 O O . ASN A 1 78 ? 1.891 32.562 7.898 1 36.22 78 ASN A O 1
ATOM 625 N N . TYR A 1 79 ? 0.53 32.5 9.656 1 38.03 79 TYR A N 1
ATOM 626 C CA . TYR A 1 79 ? 0.498 31.125 10.164 1 38.03 79 TYR A CA 1
ATOM 627 C C . TYR A 1 79 ? 0.259 30.141 9.031 1 38.03 79 TYR A C 1
ATOM 629 O O . TYR A 1 79 ? -0.75 30.219 8.328 1 38.03 79 TYR A O 1
ATOM 637 N N . SER A 1 80 ? 1.062 29.812 8.156 1 44.09 80 SER A N 1
ATOM 638 C CA . SER A 1 80 ? 1.136 28.875 7.035 1 44.09 80 SER A CA 1
ATOM 639 C C . SER A 1 80 ? 0.061 27.797 7.141 1 44.09 80 SER A C 1
ATOM 641 O O . SER A 1 80 ? 0.054 27.016 8.086 1 44.09 80 SER A O 1
ATOM 643 N N . GLU A 1 81 ? -1.215 27.969 7.105 1 54.38 81 GLU A N 1
ATOM 644 C CA . GLU A 1 81 ? -2.348 27.047 7.059 1 54.38 81 GLU A CA 1
ATOM 645 C C . GLU A 1 81 ? -1.938 25.703 6.477 1 54.38 81 GLU A C 1
ATOM 647 O O . GLU A 1 81 ? -1.438 25.625 5.355 1 54.38 81 GLU A O 1
ATOM 652 N N . SER A 1 82 ? -1.564 24.609 7.262 1 75.19 82 SER A N 1
ATOM 653 C CA . SER A 1 82 ? -1.04 23.281 6.953 1 75.19 82 SER A CA 1
ATOM 654 C C . SER A 1 82 ? -1.898 22.578 5.906 1 75.19 82 SER A C 1
ATOM 656 O O . SER A 1 82 ? -3.129 22.625 5.973 1 75.19 82 SER A O 1
ATOM 658 N N . LYS A 1 83 ? -1.453 22.359 4.676 1 87.69 83 LYS A N 1
ATOM 659 C CA . LYS A 1 83 ? -2.129 21.609 3.623 1 87.69 83 LYS A CA 1
ATOM 660 C C . LYS A 1 83 ? -2.783 20.359 4.18 1 87.69 83 LYS A C 1
ATOM 662 O O . LYS A 1 83 ? -2.158 19.594 4.93 1 87.69 83 LYS A O 1
ATOM 667 N N . PRO A 1 84 ? -4.129 20.312 3.918 1 93.56 84 PRO A N 1
ATOM 668 C CA . PRO A 1 84 ? -4.848 19.141 4.434 1 93.56 84 PRO A CA 1
ATOM 669 C C . PRO A 1 84 ? -4.168 17.828 4.074 1 93.56 84 PRO A C 1
ATOM 671 O O . PRO A 1 84 ? -3.75 17.625 2.932 1 93.56 84 PRO A O 1
ATOM 674 N N . LYS A 1 85 ? -3.98 17.031 4.988 1 95.19 85 LYS A N 1
ATOM 675 C CA . LYS A 1 85 ? -3.428 15.688 4.844 1 95.19 85 LYS A CA 1
ATOM 676 C C . LYS A 1 85 ? -3.867 14.789 5.996 1 95.19 85 LYS A C 1
ATOM 678 O O . LYS A 1 85 ? -4.078 15.258 7.113 1 95.19 85 LYS A O 1
ATOM 683 N N . ILE A 1 86 ? -4.082 13.516 5.688 1 95.19 86 ILE A N 1
ATOM 684 C CA . ILE A 1 86 ? -4.484 12.586 6.738 1 95.19 86 ILE A CA 1
ATOM 685 C C . ILE A 1 86 ? -4.137 11.164 6.328 1 95.19 86 ILE A C 1
ATOM 687 O O . ILE A 1 86 ? -4.137 10.828 5.141 1 95.19 86 ILE A O 1
ATOM 691 N N . HIS A 1 87 ? -3.711 10.383 7.191 1 95.44 87 HIS A N 1
ATOM 692 C CA . HIS A 1 87 ? -3.494 8.945 7.074 1 95.44 87 HIS A CA 1
ATOM 693 C C . HIS A 1 87 ? -4.23 8.188 8.172 1 95.44 87 HIS A C 1
ATOM 695 O O . HIS A 1 87 ? -3.973 8.398 9.359 1 95.44 87 HIS A O 1
ATOM 701 N N . LEU A 1 88 ? -5.129 7.309 7.754 1 95.19 88 LEU A N 1
ATOM 702 C CA . LEU A 1 88 ? -5.984 6.582 8.688 1 95.19 88 LEU A CA 1
ATOM 703 C C . LEU A 1 88 ? -5.652 5.09 8.68 1 95.19 88 LEU A C 1
ATOM 705 O O . LEU A 1 88 ? -5.332 4.527 7.629 1 95.19 88 LEU A O 1
ATOM 709 N N . SER A 1 89 ? -5.758 4.465 9.805 1 94.94 89 SER A N 1
ATOM 710 C CA . SER A 1 89 ? -5.574 3.025 9.945 1 94.94 89 SER A CA 1
ATOM 711 C C . SER A 1 89 ? -6.898 2.318 10.203 1 94.94 89 SER A C 1
ATOM 713 O O . SER A 1 89 ? -7.734 2.811 10.969 1 94.94 89 SER A O 1
ATOM 715 N N . ALA A 1 90 ? -7.039 1.218 9.617 1 95.12 90 ALA A N 1
ATOM 716 C CA . ALA A 1 90 ? -8.305 0.496 9.75 1 95.12 90 ALA A CA 1
ATOM 717 C C . ALA A 1 90 ? -8.461 -0.07 11.164 1 95.12 90 ALA A C 1
ATOM 719 O O . ALA A 1 90 ? -7.477 -0.46 11.797 1 95.12 90 ALA A O 1
ATOM 720 N N . ILE A 1 91 ? -9.711 -0.079 11.578 1 92.44 91 ILE A N 1
ATOM 721 C CA . ILE A 1 91 ? -10.031 -0.73 12.844 1 92.44 91 ILE A CA 1
ATOM 722 C C . ILE A 1 91 ? -10.977 -1.904 12.594 1 92.44 91 ILE A C 1
ATOM 724 O O . ILE A 1 91 ? -11.719 -1.915 11.609 1 92.44 91 ILE A O 1
ATOM 728 N N . LYS A 1 92 ? -10.797 -2.875 13.508 1 89.06 92 LYS A N 1
ATOM 729 C CA . LYS A 1 92 ? -11.719 -4.004 13.414 1 89.06 92 LYS A CA 1
ATOM 730 C C . LYS A 1 92 ? -13.164 -3.557 13.617 1 89.06 92 LYS A C 1
ATOM 732 O O . LYS A 1 92 ? -13.445 -2.736 14.492 1 89.06 92 LYS A O 1
ATOM 737 N N . GLN A 1 93 ? -14.031 -4.004 12.719 1 84 93 GLN A N 1
ATOM 738 C CA . GLN A 1 93 ? -15.43 -3.615 12.836 1 84 93 GLN A CA 1
ATOM 739 C C . GLN A 1 93 ? -16.344 -4.824 12.68 1 84 93 GLN A C 1
ATOM 741 O O . GLN A 1 93 ? -15.945 -5.848 12.125 1 84 93 GLN A O 1
ATOM 746 N N . ASN A 1 94 ? -17.5 -4.629 13.352 1 79.25 94 ASN A N 1
ATOM 747 C CA . ASN A 1 94 ? -18.578 -5.574 13.102 1 79.25 94 ASN A CA 1
ATOM 748 C C . ASN A 1 94 ? -19.547 -5.055 12.039 1 79.25 94 ASN A C 1
ATOM 750 O O . ASN A 1 94 ? -20.281 -4.102 12.289 1 79.25 94 ASN A O 1
ATOM 754 N N . SER A 1 95 ? -19.312 -5.473 10.883 1 78.69 95 SER A N 1
ATOM 755 C CA . SER A 1 95 ? -20.141 -4.965 9.789 1 78.69 95 SER A CA 1
ATOM 756 C C . SER A 1 95 ? -21.422 -5.77 9.648 1 78.69 95 SER A C 1
ATOM 758 O O . SER A 1 95 ? -21.422 -6.992 9.789 1 78.69 95 SER A O 1
ATOM 760 N N . SER A 1 96 ? -22.516 -5 9.539 1 79.62 96 SER A N 1
ATOM 761 C CA . SER A 1 96 ? -23.797 -5.637 9.281 1 79.62 96 SER A CA 1
ATOM 762 C C . SER A 1 96 ? -23.984 -5.906 7.789 1 79.62 96 SER A C 1
ATOM 764 O O . SER A 1 96 ? -23.453 -5.176 6.949 1 79.62 96 SER A O 1
ATOM 766 N N . CYS A 1 97 ? -24.641 -7.039 7.613 1 81.5 97 CYS A N 1
ATOM 767 C CA . CYS A 1 97 ? -24.906 -7.418 6.234 1 81.5 97 CYS A CA 1
ATOM 768 C C . CYS A 1 97 ? -26.062 -6.602 5.656 1 81.5 97 CYS A C 1
ATOM 770 O O . CYS A 1 97 ? -27.094 -6.418 6.312 1 81.5 97 CYS A O 1
ATOM 772 N N . ALA A 1 98 ? -25.766 -5.77 4.676 1 77.31 98 ALA A N 1
ATOM 773 C CA . ALA A 1 98 ? -26.828 -5.137 3.893 1 77.31 98 ALA A CA 1
ATOM 774 C C . ALA A 1 98 ? -26.828 -5.652 2.457 1 77.31 98 ALA A C 1
ATOM 776 O O . ALA A 1 98 ? -25.766 -5.777 1.835 1 77.31 98 ALA A O 1
ATOM 777 N N . ASN A 1 99 ? -27.969 -6.078 2.021 1 76.81 99 ASN A N 1
ATOM 778 C CA . ASN A 1 99 ? -28.062 -6.652 0.683 1 76.81 99 ASN A CA 1
ATOM 779 C C . ASN A 1 99 ? -27.625 -5.652 -0.386 1 76.81 99 ASN A C 1
ATOM 781 O O . ASN A 1 99 ? -28.062 -4.496 -0.369 1 76.81 99 ASN A O 1
ATOM 785 N N . ASN A 1 100 ? -26.766 -6.008 -1.312 1 78.38 100 ASN A N 1
ATOM 786 C CA . ASN A 1 100 ? -26.328 -5.32 -2.525 1 78.38 100 ASN A CA 1
ATOM 787 C C . ASN A 1 100 ? -25.531 -4.066 -2.205 1 78.38 100 ASN A C 1
ATOM 789 O O . ASN A 1 100 ? -25.484 -3.123 -2.996 1 78.38 100 ASN A O 1
ATOM 793 N N . VAL A 1 101 ? -25.25 -3.928 -0.93 1 84.94 101 VAL A N 1
ATOM 794 C CA . VAL A 1 101 ? -24.406 -2.789 -0.582 1 84.94 101 VAL A CA 1
ATOM 795 C C . VAL A 1 101 ? -23.078 -3.287 -0.004 1 84.94 101 VAL A C 1
ATOM 797 O O . VAL A 1 101 ? -23.062 -4.137 0.889 1 84.94 101 VAL A O 1
ATOM 800 N N . LEU A 1 102 ? -22.047 -2.84 -0.604 1 92.06 102 LEU A N 1
ATOM 801 C CA . LEU A 1 102 ? -20.75 -3.182 -0.051 1 92.06 102 LEU A CA 1
ATOM 802 C C . LEU A 1 102 ? -20.516 -2.467 1.276 1 92.06 102 LEU A C 1
ATOM 804 O O . LEU A 1 102 ? -20.766 -1.266 1.391 1 92.06 102 LEU A O 1
ATOM 808 N N . PRO A 1 103 ? -20.047 -3.162 2.283 1 94 103 PRO A N 1
ATOM 809 C CA . PRO A 1 103 ? -19.828 -2.549 3.594 1 94 103 PRO A CA 1
ATOM 810 C C . PRO A 1 103 ? -18.719 -1.507 3.578 1 94 103 PRO A C 1
ATOM 812 O O . PRO A 1 103 ? -17.75 -1.648 2.828 1 94 103 PRO A O 1
ATOM 815 N N . ILE A 1 104 ? -18.859 -0.513 4.449 1 95.31 104 ILE A N 1
ATOM 816 C CA . ILE A 1 104 ? -17.875 0.56 4.613 1 95.31 104 ILE A CA 1
ATOM 817 C C . ILE A 1 104 ? -16.891 0.19 5.711 1 95.31 104 ILE A C 1
ATOM 819 O O . ILE A 1 104 ? -17.281 -0.273 6.785 1 95.31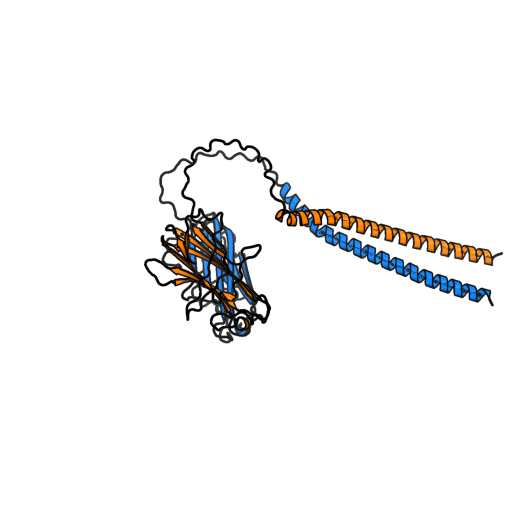 104 ILE A O 1
ATOM 823 N N . LEU A 1 105 ? -15.625 0.391 5.418 1 96.12 105 LEU A N 1
ATOM 824 C CA . LEU A 1 105 ? -14.617 0.185 6.449 1 96.12 105 LEU A CA 1
ATOM 825 C C . LEU A 1 105 ? -14.578 1.363 7.418 1 96.12 105 LEU A C 1
ATOM 827 O O . LEU A 1 105 ? -14.844 2.502 7.027 1 96.12 105 LEU A O 1
ATOM 831 N N . GLU A 1 106 ? -14.188 1.075 8.648 1 95.12 106 GLU A N 1
ATOM 832 C CA . GLU A 1 106 ? -14 2.105 9.664 1 95.12 106 GLU A CA 1
ATOM 833 C C . GLU A 1 106 ? -12.523 2.301 9.992 1 95.12 106 GLU A C 1
ATOM 835 O O . GLU A 1 106 ? -11.727 1.364 9.883 1 95.12 106 GLU A O 1
ATOM 840 N N . TRP A 1 107 ? -12.242 3.521 10.438 1 94.69 107 TRP A N 1
ATOM 841 C CA . TRP A 1 107 ? -10.852 3.92 10.594 1 94.69 107 TRP A CA 1
ATOM 842 C C . TRP A 1 107 ? -10.633 4.625 11.93 1 94.69 107 TRP A C 1
ATOM 844 O O . TRP A 1 107 ? -11.586 5.105 12.547 1 94.69 107 TRP A O 1
ATOM 854 N N . THR A 1 108 ? -9.391 4.66 12.312 1 91.5 108 THR A N 1
ATOM 855 C CA . THR A 1 108 ? -8.961 5.457 13.453 1 91.5 108 THR A CA 1
ATOM 856 C C . THR A 1 108 ? -7.984 6.547 13.016 1 91.5 108 THR A C 1
ATOM 858 O O . THR A 1 108 ? -7.16 6.328 12.125 1 91.5 108 THR A O 1
ATOM 861 N N . VAL A 1 109 ? -8.164 7.652 13.609 1 87.19 109 VAL A N 1
ATOM 862 C CA . VAL A 1 109 ? -7.262 8.773 13.367 1 87.19 109 VAL A CA 1
ATOM 863 C C . VAL A 1 109 ? -6.043 8.672 14.281 1 87.19 109 VAL A C 1
ATOM 865 O O . VAL A 1 109 ? -6.184 8.531 15.5 1 87.19 109 VAL A O 1
ATOM 868 N N . ARG A 1 110 ? -4.926 8.719 13.617 1 81.56 110 ARG A N 1
ATOM 869 C CA . ARG A 1 110 ? -3.701 8.672 14.406 1 81.56 110 ARG A CA 1
ATOM 870 C C . ARG A 1 110 ? -3.559 9.922 15.273 1 81.56 110 ARG A C 1
ATOM 872 O O . ARG A 1 110 ? -4.031 10.992 14.898 1 81.56 110 ARG A O 1
ATOM 879 N N . ARG A 1 111 ? -2.943 9.805 16.375 1 74.75 111 ARG A N 1
ATOM 880 C CA . ARG A 1 111 ? -2.834 10.867 17.359 1 74.75 111 ARG A CA 1
ATOM 881 C C . ARG A 1 111 ? -2.24 12.133 16.734 1 74.75 111 ARG A C 1
ATOM 883 O O . ARG A 1 111 ? -2.725 13.234 16.984 1 74.75 111 ARG A O 1
ATOM 890 N N . ASN A 1 112 ? -1.157 11.961 15.938 1 69.75 112 ASN A N 1
ATOM 891 C CA . ASN A 1 112 ? -0.479 13.117 15.367 1 69.75 112 ASN A CA 1
ATOM 892 C C . ASN A 1 112 ? -1.3 13.758 14.25 1 69.75 112 ASN A C 1
ATOM 894 O O . ASN A 1 112 ? -0.98 14.852 13.781 1 69.75 112 ASN A O 1
ATOM 898 N N . GLU A 1 113 ? -2.379 13.109 13.883 1 71.56 113 GLU A N 1
ATOM 899 C CA . GLU A 1 113 ? -3.193 13.602 12.781 1 71.56 113 GLU A CA 1
ATOM 900 C C . GLU A 1 113 ? -4.453 14.297 13.289 1 71.56 113 GLU A C 1
ATOM 902 O O . GLU A 1 113 ? -5.305 14.711 12.5 1 71.56 113 GLU A O 1
ATOM 907 N N . GLN A 1 114 ? -4.504 14.477 14.453 1 70.69 114 GLN A N 1
ATOM 908 C CA . GLN A 1 114 ? -5.684 15.094 15.062 1 70.69 114 GLN A CA 1
ATOM 909 C C . GLN A 1 114 ? -5.797 16.562 14.68 1 70.69 114 GLN A C 1
ATOM 911 O O . GLN A 1 114 ? -6.891 17.125 14.695 1 70.69 114 GLN A O 1
ATOM 916 N N . HIS A 1 115 ? -4.684 17.078 14.125 1 71.94 115 HIS A N 1
ATOM 917 C CA . HIS A 1 115 ? -4.707 18.5 13.805 1 71.94 115 HIS A CA 1
ATOM 918 C C . HIS A 1 115 ? -4.934 18.734 12.312 1 71.94 115 HIS A C 1
ATOM 920 O O . HIS A 1 115 ? -4.938 19.875 11.852 1 71.94 115 HIS A O 1
ATOM 926 N N . SER A 1 116 ? -5.16 17.625 11.695 1 78.56 116 SER A N 1
ATOM 927 C CA . SER A 1 116 ? -5.449 17.781 10.273 1 78.56 116 SER A CA 1
ATOM 928 C C . SER A 1 116 ? -6.785 18.469 10.055 1 78.56 116 SER A C 1
ATOM 930 O O . SER A 1 116 ? -7.75 18.234 10.789 1 78.56 116 SER A O 1
ATOM 932 N N . PRO A 1 117 ? -6.855 19.359 9.062 1 87.06 117 PRO A N 1
ATOM 933 C CA . PRO A 1 117 ? -8.148 19.969 8.727 1 87.06 117 PRO A CA 1
ATOM 934 C C . PRO A 1 117 ? -9.156 18.953 8.188 1 87.06 117 PRO A C 1
ATOM 936 O O . PRO A 1 117 ? -10.359 19.234 8.156 1 87.06 117 PRO A O 1
ATOM 939 N N . MET A 1 118 ? -8.688 17.859 7.781 1 90.94 118 MET A N 1
ATOM 940 C CA . MET A 1 118 ? -9.602 16.828 7.289 1 90.94 118 MET A CA 1
ATOM 941 C C . MET A 1 118 ? -10.273 16.094 8.445 1 90.94 118 MET A C 1
ATOM 943 O O . MET A 1 118 ? -9.602 15.641 9.367 1 90.94 118 MET A O 1
ATOM 947 N N . LYS A 1 119 ? -11.539 15.984 8.328 1 91.19 119 LYS A N 1
ATOM 948 C CA . LYS A 1 119 ? -12.297 15.336 9.398 1 91.19 119 LYS A CA 1
ATOM 949 C C . LYS A 1 119 ? -12.75 13.938 8.977 1 91.19 119 LYS A C 1
ATOM 951 O O . LYS A 1 119 ? -13.023 13.695 7.801 1 91.19 119 LYS A O 1
ATOM 956 N N . TYR A 1 120 ? -12.766 13.164 9.922 1 93.56 120 TYR A N 1
ATOM 957 C CA . TYR A 1 120 ? -13.234 11.789 9.758 1 93.56 120 TYR A CA 1
ATOM 958 C C . TYR A 1 120 ? -14.398 11.5 10.703 1 93.56 120 TYR A C 1
ATOM 960 O O . TYR A 1 120 ? -14.336 11.82 11.891 1 93.56 120 TYR A O 1
ATOM 968 N N . PHE A 1 121 ? -15.484 10.891 10.102 1 91.5 121 PHE A N 1
ATOM 969 C CA . PHE A 1 121 ? -16.641 10.531 10.922 1 91.5 121 PHE A CA 1
ATOM 970 C C . PHE A 1 121 ? -17.344 9.305 10.359 1 91.5 121 PHE A C 1
ATOM 972 O O . PHE A 1 121 ? -17.781 9.305 9.211 1 91.5 121 PHE A O 1
ATOM 979 N N . ASN A 1 122 ? -17.453 8.258 11.133 1 90.38 122 ASN A N 1
ATOM 980 C CA . ASN A 1 122 ? -18.25 7.07 10.844 1 90.38 122 ASN A CA 1
ATOM 981 C C . ASN A 1 122 ? -17.906 6.492 9.477 1 90.38 122 ASN A C 1
ATOM 983 O O . ASN A 1 122 ? -18.812 6.195 8.688 1 90.38 122 ASN A O 1
ATOM 987 N N . GLY A 1 123 ? -16.656 6.422 9.141 1 93.81 123 GLY A N 1
ATOM 988 C CA . GLY A 1 123 ? -16.25 5.793 7.895 1 93.81 123 GLY A CA 1
ATOM 989 C C . GLY A 1 123 ? -16.062 6.777 6.758 1 93.81 123 GLY A C 1
ATOM 990 O O . GLY A 1 123 ? -15.602 6.41 5.676 1 93.81 123 GLY A O 1
ATOM 991 N N . PHE A 1 124 ? -16.391 8.031 7.035 1 95.69 124 PHE A N 1
ATOM 992 C CA . PHE A 1 124 ? -16.359 9.023 5.969 1 95.69 124 PHE A CA 1
ATOM 993 C C . PHE A 1 124 ? -15.25 10.039 6.207 1 95.69 124 PHE A C 1
ATOM 995 O O . PHE A 1 124 ? -15.148 10.617 7.293 1 95.69 124 PHE A O 1
ATOM 1002 N N . LEU A 1 125 ? -14.484 10.18 5.199 1 97.19 125 LEU A N 1
ATOM 1003 C CA . LEU A 1 125 ? -13.484 11.234 5.199 1 97.19 125 LEU A CA 1
ATOM 1004 C C . LEU A 1 125 ? -14.016 12.492 4.523 1 97.19 125 LEU A C 1
ATOM 1006 O O . LEU A 1 125 ? -14.367 12.461 3.34 1 97.19 125 LEU A O 1
ATOM 1010 N N . VAL A 1 126 ? -14.016 13.594 5.223 1 97.12 126 VAL A N 1
ATOM 1011 C CA . VAL A 1 126 ? -14.625 14.82 4.715 1 97.12 126 VAL A CA 1
ATOM 1012 C C . VAL A 1 126 ? -13.547 15.75 4.184 1 97.12 126 VAL A C 1
ATOM 1014 O O . VAL A 1 126 ? -12.578 16.062 4.887 1 97.12 126 VAL A O 1
ATOM 1017 N N . ILE A 1 127 ? -13.734 16.203 2.992 1 97.19 127 ILE A N 1
ATOM 1018 C CA . ILE A 1 127 ? -12.797 17.109 2.338 1 97.19 127 ILE A CA 1
ATOM 1019 C C . ILE A 1 127 ? -13.008 18.531 2.842 1 97.19 127 ILE A C 1
ATOM 1021 O O . ILE A 1 127 ? -14.117 19.062 2.734 1 97.19 127 ILE A O 1
ATOM 1025 N N . PRO A 1 128 ? -12.023 19.141 3.344 1 96.69 128 PRO A N 1
ATOM 1026 C CA . PRO A 1 128 ? -12.195 20.406 4.051 1 96.69 128 PRO A CA 1
ATOM 1027 C C . PRO A 1 128 ? -12.188 21.609 3.111 1 96.69 128 PRO A C 1
ATOM 1029 O O . PRO A 1 128 ? -12.703 22.672 3.463 1 96.69 128 PRO A O 1
ATOM 1032 N N . LYS A 1 129 ? -11.562 21.547 1.945 1 96.25 129 LYS A N 1
ATOM 1033 C CA . LYS A 1 129 ? -11.453 22.656 1.012 1 96.25 129 LYS A CA 1
ATOM 1034 C C . LYS A 1 129 ? -11.281 22.172 -0.421 1 96.25 129 LYS A C 1
ATOM 1036 O O . LYS A 1 129 ? -10.797 21.047 -0.644 1 96.25 129 LYS A O 1
ATOM 1041 N N . ASN A 1 130 ? -11.656 23.047 -1.388 1 96.81 130 ASN A N 1
ATOM 1042 C CA . ASN A 1 130 ? -11.516 22.719 -2.803 1 96.81 130 ASN A CA 1
ATOM 1043 C C . ASN A 1 130 ? -10.055 22.469 -3.18 1 96.81 130 ASN A C 1
ATOM 1045 O O . ASN A 1 130 ? -9.164 23.172 -2.697 1 96.81 130 ASN A O 1
ATOM 1049 N N . GLY A 1 131 ? -9.852 21.469 -4.074 1 97.62 131 GLY A N 1
ATOM 1050 C CA . GLY A 1 131 ? -8.508 21.25 -4.59 1 97.62 131 GLY A CA 1
ATOM 1051 C C . GLY A 1 131 ? -8.305 19.875 -5.188 1 97.62 131 GLY A C 1
ATOM 1052 O O . GLY A 1 131 ? -9.242 19.078 -5.266 1 97.62 131 GLY A O 1
ATOM 1053 N N . TYR A 1 132 ? -7.137 19.719 -5.691 1 97.56 132 TYR A N 1
ATOM 1054 C CA . TYR A 1 132 ? -6.719 18.406 -6.137 1 97.56 132 TYR A CA 1
ATOM 1055 C C . TYR A 1 132 ? -6.102 17.609 -4.988 1 97.56 132 TYR A C 1
ATOM 1057 O O . TYR A 1 132 ? -5.172 18.078 -4.328 1 97.56 132 TYR A O 1
ATOM 1065 N N . TYR A 1 133 ? -6.641 16.469 -4.781 1 98 133 TYR A N 1
ATOM 1066 C CA . TYR A 1 133 ? -6.164 15.586 -3.719 1 98 133 TYR A CA 1
ATOM 1067 C C . TYR A 1 133 ? -5.605 14.289 -4.297 1 98 133 TYR A C 1
ATOM 1069 O O . TYR A 1 133 ? -6.168 13.727 -5.238 1 98 133 TYR A O 1
ATOM 1077 N N . PHE A 1 134 ? -4.477 13.898 -3.783 1 98.56 134 PHE A N 1
ATOM 1078 C CA . PHE A 1 134 ? -4.105 12.5 -3.951 1 98.56 134 PHE A CA 1
ATOM 1079 C C . PHE A 1 134 ? -4.809 11.625 -2.918 1 98.56 134 PHE A C 1
ATOM 1081 O O . PHE A 1 134 ? -4.672 11.852 -1.714 1 98.56 134 PHE A O 1
ATOM 1088 N N . VAL A 1 135 ? -5.566 10.695 -3.383 1 98.62 135 VAL A N 1
ATOM 1089 C CA . VAL A 1 135 ? -6.305 9.758 -2.547 1 98.62 135 VAL A CA 1
ATOM 1090 C C . VAL A 1 135 ? -5.719 8.352 -2.707 1 98.62 135 VAL A C 1
ATOM 1092 O O . VAL A 1 135 ? -5.426 7.922 -3.826 1 98.62 135 VAL A O 1
ATOM 1095 N N . TYR A 1 136 ? -5.5 7.664 -1.522 1 98.62 136 TYR A N 1
ATOM 1096 C CA . TYR A 1 136 ? -4.969 6.309 -1.61 1 98.62 136 TYR A CA 1
ATOM 1097 C C . TYR A 1 136 ? -5.59 5.41 -0.547 1 98.62 136 TYR A C 1
ATOM 1099 O O . TYR A 1 136 ? -6.012 5.891 0.508 1 98.62 136 TYR A O 1
ATOM 1107 N N . THR A 1 137 ? -5.648 4.176 -0.848 1 98.56 137 THR A N 1
ATOM 1108 C CA . THR A 1 137 ? -6.07 3.148 0.098 1 98.56 137 THR A CA 1
ATOM 1109 C C . THR A 1 137 ? -5.312 1.847 -0.142 1 98.56 137 THR A C 1
ATOM 1111 O O . THR A 1 137 ? -5.035 1.486 -1.288 1 98.56 137 THR A O 1
ATOM 1114 N N . GLN A 1 138 ? -4.938 1.251 0.904 1 98.5 138 GLN A N 1
ATOM 1115 C CA . GLN A 1 138 ? -4.469 -0.13 0.894 1 98.5 138 GLN A CA 1
ATOM 1116 C C . GLN A 1 138 ? -5.352 -1.017 1.77 1 98.5 138 GLN A C 1
ATOM 1118 O O . GLN A 1 138 ? -5.566 -0.719 2.945 1 98.5 138 GLN A O 1
ATOM 1123 N N . VAL A 1 139 ? -5.797 -2.1 1.175 1 98.12 139 VAL A N 1
ATOM 1124 C CA . VAL A 1 139 ? -6.523 -3.094 1.957 1 98.12 139 VAL A CA 1
ATOM 1125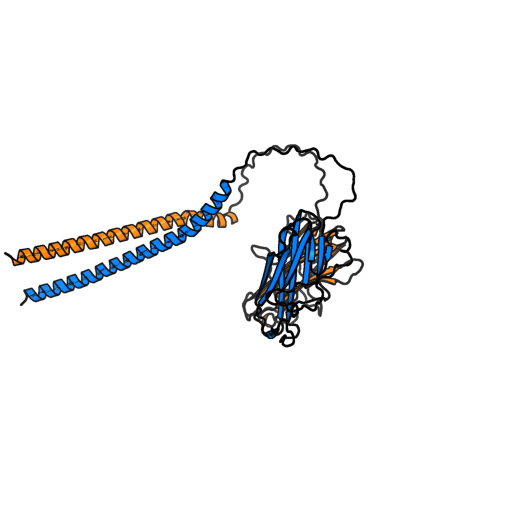 C C . VAL A 1 139 ? -5.844 -4.453 1.829 1 98.12 139 VAL A C 1
ATOM 1127 O O . VAL A 1 139 ? -5.602 -4.93 0.718 1 98.12 139 VAL A O 1
ATOM 1130 N N . THR A 1 140 ? -5.523 -4.984 2.939 1 96.94 140 THR A N 1
ATOM 1131 C CA . THR A 1 140 ? -5 -6.344 2.969 1 96.94 140 THR A CA 1
ATOM 1132 C C . THR A 1 140 ? -6.082 -7.332 3.402 1 96.94 140 THR A C 1
ATOM 1134 O O . THR A 1 140 ? -6.625 -7.219 4.504 1 96.94 140 THR A O 1
ATOM 1137 N N . PHE A 1 141 ? -6.344 -8.281 2.523 1 95.19 141 PHE A N 1
ATOM 1138 C CA . PHE A 1 141 ? -7.266 -9.367 2.826 1 95.19 141 PHE A CA 1
ATOM 1139 C C . PHE A 1 141 ? -6.508 -10.617 3.252 1 95.19 141 PHE A C 1
ATOM 1141 O O . PHE A 1 141 ? -5.414 -10.891 2.752 1 95.19 141 PHE A O 1
ATOM 1148 N N . ARG A 1 142 ? -7.219 -11.352 4.145 1 92.06 142 ARG A N 1
ATOM 1149 C CA . ARG A 1 142 ? -6.492 -12.539 4.57 1 92.06 142 ARG A CA 1
ATOM 1150 C C . ARG A 1 142 ? -7.445 -13.617 5.07 1 92.06 142 ARG A C 1
ATOM 1152 O O . ARG A 1 142 ? -8.523 -13.312 5.578 1 92.06 142 ARG A O 1
ATOM 1159 N N . CYS A 1 143 ? -7.023 -14.812 4.883 1 88.62 143 CYS A N 1
ATOM 1160 C CA . CYS A 1 143 ? -7.539 -16 5.559 1 88.62 143 CYS A CA 1
ATOM 1161 C C . CYS A 1 143 ? -6.516 -16.547 6.543 1 88.62 143 CYS A C 1
ATOM 1163 O O . CYS A 1 143 ? -5.598 -17.266 6.148 1 88.62 143 CYS A O 1
ATOM 1165 N N . PRO A 1 144 ? -6.633 -16.141 7.797 1 76.19 144 PRO A N 1
ATOM 1166 C CA . PRO A 1 144 ? -5.555 -16.391 8.766 1 76.19 144 PRO A CA 1
ATOM 1167 C C . PRO A 1 144 ? -5.434 -17.859 9.156 1 76.19 144 PRO A C 1
ATOM 1169 O O . PRO A 1 144 ? -4.348 -18.312 9.523 1 76.19 144 PRO A O 1
ATOM 1172 N N . ASP A 1 145 ? -6.492 -18.531 9.242 1 72.88 145 ASP A N 1
ATOM 1173 C CA . ASP A 1 145 ? -6.434 -19.875 9.828 1 72.88 145 ASP A CA 1
ATOM 1174 C C . ASP A 1 145 ? -6.441 -20.953 8.75 1 72.88 145 ASP A C 1
ATOM 1176 O O . ASP A 1 145 ? -6.641 -22.125 9.039 1 72.88 145 ASP A O 1
ATOM 1180 N N . GLY A 1 146 ? -6.125 -20.672 7.547 1 68.38 146 GLY A N 1
ATOM 1181 C CA . GLY A 1 146 ? -6.035 -21.688 6.516 1 68.38 146 GLY A CA 1
ATOM 1182 C C . GLY A 1 146 ? -7.328 -21.859 5.738 1 68.38 146 GLY A C 1
ATOM 1183 O O . GLY A 1 146 ? -7.438 -21.406 4.598 1 68.38 146 GLY A O 1
ATOM 1184 N N . THR A 1 147 ? -8.266 -22.469 6.398 1 70.69 147 THR A N 1
ATOM 1185 C CA . THR A 1 147 ? -9.469 -22.828 5.664 1 70.69 147 THR A CA 1
ATOM 1186 C C . THR A 1 147 ? -10.484 -21.688 5.691 1 70.69 147 THR A C 1
ATOM 1188 O O . THR A 1 147 ? -11.383 -21.625 4.848 1 70.69 147 THR A O 1
ATOM 1191 N N . CYS A 1 148 ? -10.297 -20.656 6.5 1 81.88 148 CYS A N 1
ATOM 1192 C CA . CYS A 1 148 ? -11.25 -19.562 6.68 1 81.88 148 CYS A CA 1
ATOM 1193 C C . CYS A 1 148 ? -12.672 -20.094 6.805 1 81.88 148 CYS A C 1
ATOM 1195 O O . CYS A 1 148 ? -13.625 -19.422 6.406 1 81.88 148 CYS A O 1
ATOM 1197 N N . GLU A 1 149 ? -12.859 -21.281 7.27 1 81 149 GLU A N 1
ATOM 1198 C CA . GLU A 1 149 ? -14.164 -21.922 7.41 1 81 149 GLU A CA 1
ATOM 1199 C C . GLU A 1 149 ? -15.023 -21.203 8.445 1 81 149 GLU A C 1
ATOM 1201 O O . GLU A 1 149 ? -16.25 -21.141 8.305 1 81 149 GLU A O 1
ATOM 1206 N N . ASN A 1 150 ? -14.367 -20.625 9.414 1 84 150 ASN A N 1
ATOM 1207 C CA . ASN A 1 150 ? -15.117 -20 10.508 1 84 150 ASN A CA 1
ATOM 1208 C C . ASN A 1 150 ? -15.391 -18.531 10.227 1 84 150 ASN A C 1
ATOM 1210 O O . ASN A 1 150 ? -15.969 -17.828 11.055 1 84 150 ASN A O 1
ATOM 1214 N N . ILE A 1 151 ? -14.93 -18.078 9.125 1 87.56 151 ILE A N 1
ATOM 1215 C CA . ILE A 1 151 ? -15.195 -16.703 8.727 1 87.56 151 ILE A CA 1
ATOM 1216 C C . ILE A 1 151 ? -16.406 -16.656 7.797 1 87.56 151 ILE A C 1
ATOM 1218 O O . ILE A 1 151 ? -16.438 -17.359 6.777 1 87.56 151 ILE A O 1
ATOM 1222 N N . GLU A 1 152 ? -17.406 -15.875 8.258 1 87.25 152 GLU A N 1
ATOM 1223 C CA . GLU A 1 152 ? -18.625 -15.742 7.461 1 87.25 152 GLU A CA 1
ATOM 1224 C C . GLU A 1 152 ? -19.125 -14.297 7.441 1 87.25 152 GLU A C 1
ATOM 1226 O O . GLU A 1 152 ? -19.078 -13.609 8.461 1 87.25 152 GLU A O 1
ATOM 1231 N N . TYR A 1 153 ? -19.484 -13.891 6.262 1 88.69 153 TYR A N 1
ATOM 1232 C CA . TYR A 1 153 ? -20.109 -12.586 6.094 1 88.69 153 TYR A CA 1
ATOM 1233 C C . TYR A 1 153 ? -21.297 -12.656 5.141 1 88.69 153 TYR A C 1
ATOM 1235 O O . TYR A 1 153 ? -21.156 -13.117 4.004 1 88.69 153 TYR A O 1
ATOM 1243 N N . CYS A 1 154 ? -22.391 -12.18 5.621 1 87.88 154 CYS A N 1
ATOM 1244 C CA . CYS A 1 154 ? -23.625 -12.133 4.852 1 87.88 154 CYS A CA 1
ATOM 1245 C C . CYS A 1 154 ? -23.922 -13.484 4.215 1 87.88 154 CYS A C 1
ATOM 1247 O O . CYS A 1 154 ? -24.234 -13.562 3.027 1 87.88 154 CYS A O 1
ATOM 1249 N N . GLY A 1 155 ? -23.75 -14.562 4.984 1 84.75 155 GLY A N 1
ATOM 1250 C CA . GLY A 1 155 ? -24.109 -15.898 4.539 1 84.75 155 GLY A CA 1
ATOM 1251 C C . GLY A 1 155 ? -23.047 -16.531 3.656 1 84.75 155 GLY A C 1
ATOM 1252 O O . GLY A 1 155 ? -23.219 -17.656 3.197 1 84.75 155 GLY A O 1
ATOM 1253 N N . LYS A 1 156 ? -22.078 -15.844 3.4 1 84.75 156 LYS A N 1
ATOM 1254 C CA . LYS A 1 156 ? -21 -16.391 2.578 1 84.75 156 LYS A CA 1
ATOM 1255 C C . LYS A 1 156 ? -19.797 -16.766 3.432 1 84.75 156 LYS A C 1
ATOM 1257 O O . LYS A 1 156 ? -19.281 -15.945 4.191 1 84.75 156 LYS A O 1
ATOM 1262 N N . LYS A 1 157 ? -19.422 -17.984 3.234 1 87.88 157 LYS A N 1
ATOM 1263 C CA . LYS A 1 157 ? -18.281 -18.469 4.004 1 87.88 157 LYS A CA 1
ATOM 1264 C C . LYS A 1 157 ? -16.969 -18 3.393 1 87.88 157 LYS A C 1
ATOM 1266 O O . LYS A 1 157 ? -16.844 -17.891 2.17 1 87.88 157 LYS A O 1
ATOM 1271 N N . GLY A 1 158 ? -16 -17.797 4.266 1 87.44 158 GLY A N 1
ATOM 1272 C CA . GLY A 1 158 ? -14.68 -17.359 3.83 1 87.44 158 GLY A CA 1
ATOM 1273 C C . GLY A 1 158 ? -14.016 -18.328 2.875 1 87.44 158 GLY A C 1
ATOM 1274 O O . GLY A 1 158 ? -13.305 -17.922 1.956 1 87.44 158 GLY A O 1
ATOM 1275 N N . VAL A 1 159 ? -14.266 -19.594 3.086 1 86 159 VAL A N 1
ATOM 1276 C CA . VAL A 1 159 ? -13.625 -20.641 2.289 1 86 159 VAL A CA 1
ATOM 1277 C C . VAL A 1 159 ? -14.125 -20.578 0.849 1 86 159 VAL A C 1
ATOM 1279 O O . VAL A 1 159 ? -13.445 -21.031 -0.074 1 86 159 VAL A O 1
ATOM 1282 N N . ASP A 1 160 ? -15.25 -19.984 0.605 1 86.38 160 ASP A N 1
ATOM 1283 C CA . ASP A 1 160 ? -15.875 -19.938 -0.716 1 86.38 160 ASP A CA 1
ATOM 1284 C C . ASP A 1 160 ? -15.5 -18.656 -1.456 1 86.38 160 ASP A C 1
ATOM 1286 O O . ASP A 1 160 ? -15.867 -18.469 -2.619 1 86.38 160 ASP A O 1
ATOM 1290 N N . VAL A 1 161 ? -14.773 -17.844 -0.811 1 89.06 161 VAL A N 1
ATOM 1291 C CA . VAL A 1 161 ? -14.43 -16.562 -1.424 1 89.06 161 VAL A CA 1
ATOM 1292 C C . VAL A 1 161 ? -13.359 -16.781 -2.492 1 89.06 161 VAL A C 1
ATOM 1294 O O . VAL A 1 161 ? -12.336 -17.422 -2.238 1 89.06 161 VAL A O 1
ATOM 1297 N N . ARG A 1 162 ? -13.617 -16.219 -3.715 1 89.94 162 ARG A N 1
ATOM 1298 C CA . ARG A 1 162 ? -12.688 -16.391 -4.824 1 89.94 162 ARG A CA 1
ATOM 1299 C C . ARG A 1 162 ? -12.148 -15.055 -5.312 1 89.94 162 ARG A C 1
ATOM 1301 O O . ARG A 1 162 ? -11.203 -15.016 -6.105 1 89.94 162 ARG A O 1
ATOM 1308 N N . ASN A 1 163 ? -12.789 -14.07 -4.832 1 93.38 163 ASN A N 1
ATOM 1309 C CA . ASN A 1 163 ? -12.359 -12.734 -5.211 1 93.38 163 ASN A CA 1
ATOM 1310 C C . ASN A 1 163 ? -12.523 -11.742 -4.059 1 93.38 163 ASN A C 1
ATOM 1312 O O . ASN A 1 163 ? -13.484 -11.836 -3.291 1 93.38 163 ASN A O 1
ATOM 1316 N N . VAL A 1 164 ? -11.594 -10.891 -3.996 1 95.75 164 VAL A N 1
ATOM 1317 C CA . VAL A 1 164 ? -11.703 -9.805 -3.029 1 95.75 164 VAL A CA 1
ATOM 1318 C C . VAL A 1 164 ? -11.57 -8.461 -3.744 1 95.75 164 VAL A C 1
ATOM 1320 O O . VAL A 1 164 ? -10.914 -8.359 -4.781 1 95.75 164 VAL A O 1
ATOM 1323 N N . MET A 1 165 ? -12.242 -7.43 -3.111 1 97.19 165 MET A N 1
ATOM 1324 C CA . MET A 1 165 ? -12.297 -6.145 -3.803 1 97.19 165 MET A CA 1
ATOM 1325 C C . MET A 1 165 ? -12.406 -4.996 -2.807 1 97.19 165 MET A C 1
ATOM 1327 O O . MET A 1 165 ? -13.031 -5.137 -1.756 1 97.19 165 MET A O 1
ATOM 1331 N N . GLN A 1 166 ? -11.789 -3.885 -3.158 1 98.31 166 GLN A N 1
ATOM 1332 C CA . GLN A 1 166 ? -12.016 -2.607 -2.49 1 98.31 166 GLN A CA 1
ATOM 1333 C C . GLN A 1 166 ? -12.484 -1.543 -3.479 1 98.31 166 GLN A C 1
ATOM 1335 O O . GLN A 1 166 ? -12.055 -1.533 -4.637 1 98.31 166 GLN A O 1
ATOM 1340 N N . VAL A 1 167 ? -13.336 -0.693 -3.051 1 98.12 167 VAL A N 1
ATOM 1341 C CA . VAL A 1 167 ? -13.867 0.4 -3.863 1 98.12 167 VAL A CA 1
ATOM 1342 C C . VAL A 1 167 ? -13.797 1.707 -3.076 1 98.12 167 VAL A C 1
ATOM 1344 O O . VAL A 1 167 ? -14.281 1.779 -1.942 1 98.12 167 VAL A O 1
ATOM 1347 N N . VAL A 1 168 ? -13.156 2.664 -3.615 1 98.62 168 VAL A N 1
ATOM 1348 C CA . VAL A 1 168 ? -13.227 4.012 -3.062 1 98.62 168 VAL A CA 1
ATOM 1349 C C . VAL A 1 168 ? -14.375 4.777 -3.717 1 98.62 168 VAL A C 1
ATOM 1351 O O . VAL A 1 168 ? -14.438 4.895 -4.941 1 98.62 168 VAL A O 1
ATOM 1354 N N . SER A 1 169 ? -15.234 5.273 -2.914 1 97.69 169 SER A N 1
ATOM 1355 C CA . SER A 1 169 ? -16.406 5.969 -3.426 1 97.69 169 SER A CA 1
ATOM 1356 C C . SER A 1 169 ? -16.453 7.418 -2.955 1 97.69 169 SER A C 1
ATOM 1358 O O . SER A 1 169 ? -15.961 7.734 -1.866 1 97.69 169 SER A O 1
ATOM 1360 N N . LEU A 1 170 ? -17.062 8.219 -3.789 1 97.62 170 LEU A N 1
ATOM 1361 C CA . LEU A 1 170 ? -17.219 9.648 -3.539 1 97.62 170 LEU A CA 1
ATOM 1362 C C . LEU A 1 170 ? -18.688 10.023 -3.4 1 97.62 170 LEU A C 1
ATOM 1364 O O . LEU A 1 170 ? -19.516 9.609 -4.215 1 97.62 170 LEU A O 1
ATOM 1368 N N . LYS A 1 171 ? -18.938 10.672 -2.375 1 96.31 171 LYS A N 1
ATOM 1369 C CA . LYS A 1 171 ? -20.266 11.258 -2.172 1 96.31 171 LYS A CA 1
ATOM 1370 C C . LYS A 1 171 ? -20.172 12.773 -2.062 1 96.31 171 LYS A C 1
ATOM 1372 O O . LYS A 1 171 ? -19.422 13.305 -1.244 1 96.31 171 LYS A O 1
ATOM 1377 N N . SER A 1 172 ? -20.953 13.438 -2.877 1 94.81 172 SER A N 1
ATOM 1378 C CA . SER A 1 172 ? -20.984 14.898 -2.848 1 94.81 172 SER A CA 1
ATOM 1379 C C . SER A 1 172 ? -22.344 15.406 -2.344 1 94.81 172 SER A C 1
ATOM 1381 O O . SER A 1 172 ? -23.359 14.711 -2.471 1 94.81 172 SER A O 1
ATOM 1383 N N . PRO A 1 173 ? -22.375 16.609 -1.758 1 91.88 173 PRO A N 1
ATOM 1384 C CA . PRO A 1 173 ? -23.656 17.172 -1.327 1 91.88 173 PRO A CA 1
ATOM 1385 C C . PRO A 1 173 ? -24.656 17.281 -2.469 1 91.88 173 PRO A C 1
ATOM 1387 O O . PRO A 1 173 ? -25.859 17.094 -2.262 1 91.88 173 PRO A O 1
ATOM 1390 N N . SER A 1 174 ? -24.188 17.531 -3.65 1 87.44 174 SER A N 1
ATOM 1391 C CA . SER A 1 174 ? -25.062 17.703 -4.801 1 87.44 174 SER A CA 1
ATOM 1392 C C . SER A 1 174 ? -25.516 16.359 -5.359 1 87.44 174 SER A C 1
ATOM 1394 O O . SER A 1 174 ? -26.547 16.281 -6.043 1 87.44 174 SER A O 1
ATOM 1396 N N . TYR A 1 175 ? -24.875 15.359 -5.191 1 84.56 175 TYR A N 1
ATOM 1397 C CA . TYR A 1 175 ? -25.188 14 -5.621 1 84.56 175 TYR A CA 1
ATOM 1398 C C . TYR A 1 175 ? -25.078 13.023 -4.457 1 84.56 175 TYR A C 1
ATOM 1400 O O . TYR A 1 175 ? -24.031 12.406 -4.242 1 84.56 175 TYR A O 1
ATOM 1408 N N . PRO A 1 176 ? -26.172 12.734 -3.826 1 83.75 176 PRO A N 1
ATOM 1409 C CA . PRO A 1 176 ? -26.094 12.031 -2.545 1 83.75 176 PRO A CA 1
ATOM 1410 C C . PRO A 1 176 ? -25.812 10.539 -2.707 1 83.75 176 PRO A C 1
ATOM 1412 O O . PRO A 1 176 ? -25.422 9.875 -1.748 1 83.75 176 PRO A O 1
ATOM 1415 N N . ALA A 1 177 ? -25.922 10.047 -3.928 1 90.06 177 ALA A N 1
ATOM 1416 C CA . ALA A 1 177 ? -25.562 8.641 -4.113 1 90.06 177 ALA A CA 1
ATOM 1417 C C . ALA A 1 177 ? -24.062 8.469 -4.285 1 90.06 177 ALA A C 1
ATOM 1419 O O . ALA A 1 177 ? -23.453 9.125 -5.133 1 90.06 177 ALA A O 1
ATOM 1420 N N . PRO A 1 178 ? -23.5 7.637 -3.461 1 92.88 178 PRO A N 1
ATOM 1421 C CA . PRO A 1 178 ? -22.062 7.414 -3.609 1 92.88 178 PRO A CA 1
ATOM 1422 C C . PRO A 1 178 ? -21.688 6.852 -4.977 1 92.88 178 PRO A C 1
ATOM 1424 O O . PRO A 1 178 ? -22.391 5.988 -5.508 1 92.88 178 PRO A O 1
ATOM 1427 N N . ARG A 1 179 ? -20.594 7.348 -5.535 1 94.94 179 ARG A N 1
ATOM 1428 C CA . ARG A 1 179 ? -20.078 6.871 -6.812 1 94.94 179 ARG A CA 1
ATOM 1429 C C . ARG A 1 179 ? -18.656 6.344 -6.668 1 94.94 179 ARG A C 1
ATOM 1431 O O . ARG A 1 179 ? -17.812 7 -6.062 1 94.94 179 ARG A O 1
ATOM 1438 N N . PRO A 1 180 ? -18.484 5.176 -7.242 1 96.56 180 PRO A N 1
ATOM 1439 C CA . PRO A 1 180 ? -17.109 4.656 -7.203 1 96.56 180 PRO A CA 1
ATOM 1440 C C . PRO A 1 180 ? -16.141 5.496 -8.023 1 96.56 180 PRO A C 1
ATOM 1442 O O . PRO A 1 180 ? -16.453 5.879 -9.156 1 96.56 180 PRO A O 1
ATOM 1445 N N . ILE A 1 181 ? -14.984 5.797 -7.496 1 97.12 181 ILE A N 1
ATOM 1446 C CA . ILE A 1 181 ? -14 6.57 -8.234 1 97.12 181 ILE A CA 1
ATOM 1447 C C . ILE A 1 181 ? -12.734 5.734 -8.453 1 97.12 181 ILE A C 1
ATOM 1449 O O . ILE A 1 181 ? -11.953 6.004 -9.367 1 97.12 181 ILE A O 1
ATOM 1453 N N . MET A 1 182 ? -12.406 4.844 -7.625 1 98.19 182 MET A N 1
ATOM 1454 C CA . MET A 1 182 ? -11.312 3.883 -7.777 1 98.19 182 MET A CA 1
ATOM 1455 C C . MET A 1 182 ? -11.75 2.494 -7.32 1 98.19 182 MET A C 1
ATOM 1457 O O . MET A 1 182 ? -12.547 2.363 -6.387 1 98.19 182 MET A O 1
ATOM 1461 N N . LYS A 1 183 ? -11.211 1.559 -7.957 1 97.56 183 LYS A N 1
ATOM 1462 C CA . LYS A 1 183 ? -11.523 0.173 -7.613 1 97.56 183 LYS A CA 1
ATOM 1463 C C . LYS A 1 183 ? -10.297 -0.72 -7.773 1 97.56 183 LYS A C 1
ATOM 1465 O O . LYS A 1 183 ? -9.5 -0.53 -8.695 1 97.56 183 LYS A O 1
ATOM 1470 N N . GLY A 1 184 ? -10.078 -1.596 -6.824 1 97.81 184 GLY A N 1
ATOM 1471 C CA . GLY A 1 184 ? -9.086 -2.662 -6.898 1 97.81 184 GLY A CA 1
ATOM 1472 C C . GLY A 1 184 ? -9.656 -4.027 -6.559 1 97.81 184 GLY A C 1
ATOM 1473 O O . GLY A 1 184 ? -10.438 -4.16 -5.617 1 97.81 184 GLY A O 1
ATOM 1474 N N . GLU A 1 185 ? -9.297 -5.012 -7.379 1 96.38 185 GLU A N 1
ATOM 1475 C CA . GLU A 1 185 ? -9.797 -6.367 -7.137 1 96.38 185 GLU A CA 1
ATOM 1476 C C . GLU A 1 185 ? -8.711 -7.406 -7.422 1 96.38 185 GLU A C 1
ATOM 1478 O O . GLU A 1 185 ? -7.758 -7.133 -8.148 1 96.38 185 GLU A O 1
ATOM 1483 N N . SER A 1 186 ? -8.797 -8.555 -6.797 1 94.31 186 SER A N 1
ATOM 1484 C CA . SER A 1 186 ? -7.867 -9.664 -6.98 1 94.31 186 SER A CA 1
ATOM 1485 C C . SER A 1 186 ? -8.57 -11.008 -6.824 1 94.31 186 SER A C 1
ATOM 1487 O O . SER A 1 186 ? -9.484 -11.148 -6.008 1 94.31 186 SER A O 1
ATOM 1489 N N . SER A 1 187 ? -8.086 -11.969 -7.582 1 92.25 187 SER A N 1
ATOM 1490 C CA . SER A 1 187 ? -8.586 -13.336 -7.438 1 92.25 187 SER A CA 1
ATOM 1491 C C . SER A 1 187 ? -7.828 -14.094 -6.355 1 92.25 187 SER A C 1
ATOM 1493 O O . SER A 1 187 ? -6.652 -13.82 -6.105 1 92.25 187 SER A O 1
ATOM 1495 N N . ILE A 1 188 ? -8.57 -14.93 -5.684 1 87.44 188 ILE A N 1
ATOM 1496 C CA . ILE A 1 188 ? -7.984 -15.844 -4.707 1 87.44 188 ILE A CA 1
ATOM 1497 C C . ILE A 1 188 ? -7.988 -17.266 -5.258 1 87.44 188 ILE A C 1
ATOM 1499 O O . ILE A 1 188 ? -9.047 -17.812 -5.562 1 87.44 188 ILE A O 1
ATOM 1503 N N . ASP A 1 189 ? -6.875 -17.844 -5.516 1 77.38 189 ASP A N 1
ATOM 1504 C CA . ASP A 1 189 ? -6.824 -19.188 -6.09 1 77.38 189 ASP A CA 1
ATOM 1505 C C . ASP A 1 189 ? -6.344 -20.203 -5.059 1 77.38 189 ASP A C 1
ATOM 1507 O O . ASP A 1 189 ? -6.238 -21.391 -5.359 1 77.38 189 ASP A O 1
ATOM 1511 N N . ASN A 1 190 ? -5.98 -19.812 -3.926 1 70.94 190 ASN A N 1
ATOM 1512 C CA . ASN A 1 190 ? -5.418 -20.703 -2.928 1 70.94 190 ASN A CA 1
ATOM 1513 C C . ASN A 1 190 ? -6.496 -21.25 -1.99 1 70.94 190 ASN A C 1
ATOM 1515 O O . ASN A 1 190 ? -7.41 -20.516 -1.603 1 70.94 190 ASN A O 1
ATOM 1519 N N . TYR A 1 191 ? -6.301 -22.625 -1.959 1 71.81 191 TYR A N 1
ATOM 1520 C CA . TYR A 1 191 ? -7.051 -23.234 -0.868 1 71.81 191 TYR A CA 1
ATOM 1521 C C . TYR A 1 191 ? -6.246 -23.219 0.427 1 71.81 191 TYR A C 1
ATOM 1523 O O . TYR A 1 191 ? -5.02 -23.328 0.405 1 71.81 191 TYR A O 1
ATOM 1531 N N . GLY A 1 192 ? -6.754 -22.547 1.482 1 77.75 192 GLY A N 1
ATOM 1532 C CA . GLY A 1 192 ? -6.035 -22.453 2.744 1 77.75 192 GLY A CA 1
ATOM 1533 C C . GLY A 1 192 ? -5.727 -21.031 3.16 1 77.75 192 GLY A C 1
ATOM 1534 O O . GLY A 1 192 ? -6.539 -20.125 2.943 1 77.75 192 GLY A O 1
ATOM 1535 N N . LYS A 1 193 ? -4.441 -21 3.721 1 84.06 193 LYS A N 1
ATOM 1536 C CA . LYS A 1 193 ? -4.012 -19.703 4.203 1 84.06 193 LYS A CA 1
ATOM 1537 C C . LYS A 1 193 ? -3.557 -18.812 3.049 1 84.06 193 LYS A C 1
ATOM 1539 O O . LYS A 1 193 ? -2.828 -19.266 2.162 1 84.06 193 LYS A O 1
ATOM 1544 N N . TRP A 1 194 ? -4.113 -17.656 3.004 1 90.19 194 TRP A N 1
ATOM 1545 C CA . TRP A 1 194 ? -3.678 -16.719 1.972 1 90.19 194 TRP A CA 1
ATOM 1546 C C . TRP A 1 194 ? -3.771 -15.273 2.467 1 90.19 194 TRP A C 1
ATOM 1548 O O . TRP A 1 194 ? -4.5 -14.984 3.42 1 90.19 194 TRP A O 1
ATOM 1558 N N . LYS A 1 195 ? -2.998 -14.422 1.86 1 92.62 195 LYS A N 1
ATOM 1559 C CA . LYS A 1 195 ? -3.008 -12.977 2.051 1 92.62 195 LYS A CA 1
ATOM 1560 C C . LYS A 1 195 ? -2.902 -12.25 0.714 1 92.62 195 LYS A C 1
ATOM 1562 O O . LYS A 1 195 ? -2.158 -12.672 -0.173 1 92.62 195 LYS A O 1
ATOM 1567 N N . LYS A 1 196 ? -3.697 -11.203 0.594 1 94.25 196 LYS A N 1
ATOM 1568 C CA . LYS A 1 196 ? -3.664 -10.367 -0.605 1 94.25 196 LYS A CA 1
ATOM 1569 C C . LYS A 1 196 ? -3.734 -8.883 -0.248 1 94.25 196 LYS A C 1
ATOM 1571 O O . LYS A 1 196 ? -4.684 -8.445 0.399 1 94.25 196 LYS A O 1
ATOM 1576 N N . THR A 1 197 ? -2.68 -8.188 -0.629 1 96.81 197 THR A N 1
ATOM 1577 C CA . THR A 1 197 ? -2.682 -6.738 -0.452 1 96.81 197 THR A CA 1
ATOM 1578 C C . THR A 1 197 ? -3.051 -6.035 -1.755 1 96.81 197 THR A C 1
ATOM 1580 O O . THR A 1 197 ? -2.488 -6.336 -2.811 1 96.81 197 THR A O 1
ATOM 1583 N N . ILE A 1 198 ? -4.043 -5.129 -1.693 1 97.88 198 ILE A N 1
ATOM 1584 C CA . ILE A 1 198 ? -4.473 -4.332 -2.838 1 97.88 198 ILE A CA 1
ATOM 1585 C C . ILE A 1 198 ? -4.305 -2.846 -2.525 1 97.88 198 ILE A C 1
ATOM 1587 O O . ILE A 1 198 ? -4.859 -2.346 -1.545 1 97.88 198 ILE A O 1
ATOM 1591 N N . TYR A 1 199 ? -3.531 -2.193 -3.312 1 98.38 199 TYR A N 1
ATOM 1592 C CA . TYR A 1 199 ? -3.346 -0.75 -3.205 1 98.38 199 TYR A CA 1
ATOM 1593 C C . TYR A 1 199 ? -3.963 -0.03 -4.398 1 98.38 199 TYR A C 1
ATOM 1595 O O . TYR A 1 199 ? -3.795 -0.458 -5.543 1 98.38 199 TYR A O 1
ATOM 1603 N N . VAL A 1 200 ? -4.703 1.062 -4.121 1 97.94 200 VAL A N 1
ATOM 1604 C CA . VAL A 1 200 ? -5.172 1.957 -5.176 1 97.94 200 VAL A CA 1
ATOM 1605 C C . VAL A 1 200 ? -4.902 3.406 -4.777 1 97.94 200 VAL A C 1
ATOM 1607 O O . VAL A 1 200 ? -4.98 3.758 -3.598 1 97.94 200 VAL A O 1
ATOM 1610 N N . GLY A 1 201 ? -4.508 4.203 -5.738 1 98.06 201 GLY A N 1
ATOM 1611 C CA . GLY A 1 201 ? -4.254 5.613 -5.504 1 98.06 201 GLY A CA 1
ATOM 1612 C C . GLY A 1 201 ? -4.328 6.453 -6.766 1 98.06 201 GLY A C 1
ATOM 1613 O O . GLY A 1 201 ? -3.969 5.988 -7.848 1 98.06 201 GLY A O 1
ATOM 1614 N N . GLY A 1 202 ? -4.859 7.703 -6.645 1 97.12 202 GLY A N 1
ATOM 1615 C CA . GLY A 1 202 ? -4.984 8.609 -7.773 1 97.12 202 GLY A CA 1
ATOM 1616 C C . GLY A 1 202 ? -5.301 10.031 -7.367 1 97.12 202 GLY A C 1
ATOM 1617 O O . GLY A 1 202 ? -5.547 10.312 -6.188 1 97.12 202 GLY A O 1
ATOM 1618 N N . ILE A 1 203 ? -5.191 10.945 -8.344 1 97.94 203 ILE A N 1
ATOM 1619 C CA . ILE A 1 203 ? -5.469 12.359 -8.117 1 97.94 203 ILE A CA 1
ATOM 1620 C C . ILE A 1 203 ? -6.895 12.688 -8.562 1 97.94 203 ILE A C 1
ATOM 1622 O O . ILE A 1 203 ? -7.316 12.289 -9.656 1 97.94 203 ILE A O 1
ATOM 1626 N N . PHE A 1 204 ? -7.605 13.406 -7.738 1 97.69 204 PHE A N 1
ATOM 1627 C CA . PHE A 1 204 ? -8.984 13.789 -8.031 1 97.69 204 PHE A CA 1
ATOM 1628 C C . PHE A 1 204 ? -9.242 15.242 -7.641 1 97.69 204 PHE A C 1
ATOM 1630 O O . PHE A 1 204 ? -8.734 15.711 -6.625 1 97.69 204 PHE A O 1
ATOM 1637 N N . GLN A 1 205 ? -9.977 15.875 -8.422 1 97.44 205 GLN A N 1
ATOM 1638 C CA . GLN A 1 205 ? -10.516 17.156 -7.992 1 97.44 205 GLN A CA 1
ATOM 1639 C C . GLN A 1 205 ? -11.688 16.969 -7.031 1 97.44 205 GLN A C 1
ATOM 1641 O O . GLN A 1 205 ? -12.688 16.328 -7.379 1 97.44 205 GLN A O 1
ATOM 1646 N N . LEU A 1 206 ? -11.477 17.469 -5.863 1 97.44 206 LEU A N 1
ATOM 1647 C CA . LEU A 1 206 ? -12.516 17.328 -4.844 1 97.44 206 LEU A CA 1
ATOM 1648 C C . LEU A 1 206 ? -12.938 18.688 -4.309 1 97.44 206 LEU A C 1
ATOM 1650 O O . LEU A 1 206 ? -12.148 19.641 -4.328 1 97.44 206 LEU A O 1
ATOM 1654 N N . TRP A 1 207 ? -14.156 18.734 -3.873 1 96.5 207 TRP A N 1
ATOM 1655 C CA . TRP A 1 207 ? -14.727 19.984 -3.375 1 96.5 207 TRP A CA 1
ATOM 1656 C C . TRP A 1 207 ? -15 19.891 -1.878 1 96.5 207 TRP A C 1
ATOM 1658 O O . TRP A 1 207 ? -15.188 18.797 -1.336 1 96.5 207 TRP A O 1
ATOM 1668 N N . GLU A 1 208 ? -14.992 21.094 -1.308 1 97 208 GLU A N 1
ATOM 1669 C CA . GLU A 1 208 ? -15.328 21.172 0.11 1 97 208 GLU A CA 1
ATOM 1670 C C . GLU A 1 208 ? -16.625 20.422 0.411 1 97 208 GLU A C 1
ATOM 1672 O O . GLU A 1 208 ? -17.609 20.547 -0.314 1 97 208 GLU A O 1
ATOM 1677 N N . ASP A 1 209 ? -16.578 19.531 1.42 1 96.44 209 ASP A N 1
ATOM 1678 C CA . ASP A 1 209 ? -17.719 18.781 1.96 1 96.44 209 ASP A CA 1
ATOM 1679 C C . ASP A 1 209 ? -17.953 17.5 1.154 1 96.44 209 ASP A C 1
ATOM 1681 O O . ASP A 1 209 ? -18.859 16.719 1.473 1 96.44 209 ASP A O 1
ATOM 1685 N N . ASP A 1 210 ? -17.219 17.344 0.076 1 97.25 210 ASP A N 1
ATOM 1686 C CA . ASP A 1 210 ? -17.188 16 -0.48 1 97.25 210 ASP A CA 1
ATOM 1687 C C . ASP A 1 210 ? -16.781 14.977 0.582 1 97.25 210 ASP A C 1
ATOM 1689 O O . ASP A 1 210 ? -16.016 15.289 1.493 1 97.25 210 ASP A O 1
ATOM 1693 N N . THR A 1 211 ? -17.281 13.773 0.463 1 97.44 211 THR A N 1
ATOM 1694 C CA . THR A 1 211 ? -16.922 12.719 1.408 1 97.44 211 THR A CA 1
ATOM 1695 C C . THR A 1 211 ? -16.438 11.477 0.674 1 97.44 211 THR A C 1
ATOM 1697 O O . THR A 1 211 ? -17 11.102 -0.36 1 97.44 211 THR A O 1
ATOM 1700 N N . LEU A 1 212 ? -15.391 10.906 1.206 1 98.19 212 LEU A N 1
ATOM 1701 C CA . LEU A 1 212 ? -14.812 9.68 0.661 1 98.19 212 LEU A CA 1
ATOM 1702 C C . LEU A 1 212 ? -15.039 8.508 1.609 1 98.19 212 LEU A C 1
ATOM 1704 O O . LEU A 1 212 ? -14.961 8.664 2.83 1 98.19 212 LEU A O 1
ATOM 1708 N N . MET A 1 213 ? -15.305 7.402 1.056 1 97.81 213 MET A N 1
ATOM 1709 C CA . MET A 1 213 ? -15.438 6.168 1.826 1 97.81 213 MET A CA 1
ATOM 1710 C C . MET A 1 213 ? -14.781 5 1.098 1 97.81 213 MET A C 1
ATOM 1712 O O . MET A 1 213 ? -14.586 5.051 -0.118 1 97.81 213 MET A O 1
ATOM 1716 N N . VAL A 1 214 ? -14.43 3.986 1.841 1 98.25 214 VAL A N 1
ATOM 1717 C CA . VAL A 1 214 ? -13.836 2.771 1.294 1 98.25 214 VAL A CA 1
ATOM 1718 C C . VAL A 1 214 ? -14.75 1.578 1.572 1 98.25 214 VAL A C 1
ATOM 1720 O O . VAL A 1 214 ? -15.055 1.28 2.729 1 98.25 214 VAL A O 1
ATOM 1723 N N . ASN A 1 215 ? -15.148 0.936 0.501 1 97 215 ASN A N 1
ATOM 1724 C CA . ASN A 1 215 ? -15.969 -0.27 0.573 1 97 215 ASN A CA 1
ATOM 1725 C C . ASN A 1 215 ? -15.156 -1.52 0.24 1 97 215 ASN A C 1
ATOM 1727 O O . ASN A 1 215 ? -14.227 -1.464 -0.563 1 97 215 ASN A O 1
ATOM 1731 N N . VAL A 1 216 ? -15.578 -2.6 0.855 1 96.62 216 VAL A N 1
ATOM 1732 C CA . VAL A 1 216 ? -14.883 -3.846 0.553 1 96.62 216 VAL A CA 1
ATOM 1733 C C . VAL A 1 216 ? -15.898 -4.953 0.284 1 96.62 216 VAL A C 1
ATOM 1735 O O . VAL A 1 216 ? -17.062 -4.844 0.674 1 96.62 216 VAL A O 1
ATOM 1738 N N . SER A 1 217 ? -15.422 -6.02 -0.365 1 93.75 217 SER A N 1
ATOM 1739 C CA . SER A 1 217 ? -16.281 -7.141 -0.715 1 93.75 217 SER A CA 1
ATOM 1740 C C . SER A 1 217 ? -16.625 -7.977 0.513 1 93.75 217 SER A C 1
ATOM 1742 O O . SER A 1 217 ? -17.734 -8.539 0.601 1 93.75 217 SER A O 1
ATOM 1744 N N . ASN A 1 218 ? -15.703 -8.148 1.418 1 92 218 ASN A N 1
ATOM 1745 C CA . ASN A 1 218 ? -15.883 -8.938 2.633 1 92 218 ASN A CA 1
ATOM 1746 C C . ASN A 1 218 ? -15.086 -8.359 3.799 1 92 218 ASN A C 1
ATOM 1748 O O . ASN A 1 218 ? -13.883 -8.602 3.914 1 92 218 ASN A O 1
ATOM 1752 N N . PRO A 1 219 ? -15.742 -7.602 4.691 1 93.12 219 PRO A N 1
ATOM 1753 C CA . PRO A 1 219 ? -15.016 -6.949 5.785 1 93.12 219 PRO A CA 1
ATOM 1754 C C . PRO A 1 219 ? -14.43 -7.945 6.781 1 93.12 219 PRO A C 1
ATOM 1756 O O . PRO A 1 219 ? -13.477 -7.625 7.492 1 93.12 219 PRO A O 1
ATOM 1759 N N . ALA A 1 220 ? -14.984 -9.188 6.828 1 91.19 220 ALA A N 1
ATOM 1760 C CA . ALA A 1 220 ? -14.516 -10.203 7.773 1 91.19 220 ALA A CA 1
ATOM 1761 C C . ALA A 1 220 ? -13.141 -10.727 7.379 1 91.19 220 ALA A C 1
ATOM 1763 O O . ALA A 1 220 ? -12.445 -11.352 8.188 1 91.19 220 ALA A O 1
ATOM 1764 N N . LEU A 1 221 ? -12.742 -10.492 6.18 1 92.88 221 LEU A N 1
ATOM 1765 C CA . LEU A 1 221 ? -11.461 -10.984 5.684 1 92.88 221 LEU A CA 1
ATOM 1766 C C . LEU A 1 221 ? -10.414 -9.875 5.707 1 92.88 221 LEU A C 1
ATOM 1768 O O . LEU A 1 221 ? -9.258 -10.102 5.336 1 92.88 221 LEU A O 1
ATOM 1772 N N . VAL A 1 222 ? -10.797 -8.711 6.117 1 94.81 222 VAL A N 1
ATOM 1773 C CA . VAL A 1 222 ? -9.875 -7.582 6.117 1 94.81 222 VAL A CA 1
ATOM 1774 C C . VAL A 1 222 ? -8.953 -7.668 7.332 1 94.81 222 VAL A C 1
ATOM 1776 O O . VAL A 1 222 ? -9.414 -7.918 8.445 1 94.81 222 VAL A O 1
ATOM 1779 N N . GLY A 1 223 ? -7.652 -7.559 6.988 1 92.81 223 GLY A N 1
ATOM 1780 C CA . GLY A 1 223 ? -6.676 -7.531 8.07 1 92.81 223 GLY A CA 1
ATOM 1781 C C . GLY A 1 223 ? -6.625 -6.199 8.789 1 92.81 223 GLY A C 1
ATOM 1782 O O . GLY A 1 223 ? -6.734 -5.145 8.164 1 92.81 223 GLY A O 1
ATOM 1783 N N . PHE A 1 224 ? -6.496 -6.301 10.117 1 88.38 224 PHE A N 1
ATOM 1784 C CA . PHE A 1 224 ? -6.387 -5.109 10.945 1 88.38 224 PHE A CA 1
ATOM 1785 C C . PHE A 1 224 ? -5.258 -5.254 11.953 1 88.38 224 PHE A C 1
ATOM 1787 O O . PHE A 1 224 ? -4.93 -6.367 12.375 1 88.38 224 PHE A O 1
ATOM 1794 N N . GLY A 1 225 ? -4.766 -4.094 12.227 1 76.94 225 GLY A N 1
ATOM 1795 C CA . GLY A 1 225 ? -3.809 -4.078 13.32 1 76.94 225 GLY A CA 1
ATOM 1796 C C . GLY A 1 225 ? -2.463 -4.672 12.945 1 76.94 225 GLY A C 1
ATOM 1797 O O . GLY A 1 225 ? -2.123 -4.758 11.766 1 76.94 225 GLY A O 1
ATOM 1798 N N . GLY A 1 226 ? -1.544 -4.832 14.031 1 74.38 226 GLY A N 1
ATOM 1799 C CA . GLY A 1 226 ? -0.184 -5.324 13.875 1 74.38 226 GLY A CA 1
ATOM 1800 C C . GLY A 1 226 ? 0.859 -4.223 13.938 1 74.38 226 GLY A C 1
ATOM 1801 O O . GLY A 1 226 ? 0.535 -3.068 14.219 1 74.38 226 GLY A O 1
ATOM 1802 N N . GLU A 1 227 ? 2.135 -4.555 13.828 1 70.5 227 GLU A N 1
ATOM 1803 C CA . GLU A 1 227 ? 3.242 -3.627 14.031 1 70.5 227 GLU A CA 1
ATOM 1804 C C . GLU A 1 227 ? 3.307 -2.594 12.914 1 70.5 227 GLU A C 1
ATOM 1806 O O . GLU A 1 227 ? 3.783 -1.476 13.117 1 70.5 227 GLU A O 1
ATOM 1811 N N . GLY A 1 228 ? 2.594 -2.865 11.844 1 79.12 228 GLY A N 1
ATOM 1812 C CA . GLY A 1 228 ? 2.521 -1.946 10.719 1 79.12 228 GLY A CA 1
ATOM 1813 C C . GLY A 1 228 ? 1.141 -1.877 10.094 1 79.12 228 GLY A C 1
ATOM 1814 O O . GLY A 1 228 ? 0.338 -2.801 10.25 1 79.12 228 GLY A O 1
ATOM 1815 N N . ASP A 1 229 ? 1.04 -0.631 9.461 1 90 229 ASP A N 1
ATOM 1816 C CA . ASP A 1 229 ? -0.252 -0.494 8.789 1 90 229 ASP A CA 1
ATOM 1817 C C . ASP A 1 229 ? -0.369 -1.463 7.617 1 90 229 ASP A C 1
ATOM 1819 O O . ASP A 1 229 ? 0.441 -1.423 6.691 1 90 229 ASP A O 1
ATOM 1823 N N . ILE A 1 230 ? -1.342 -2.303 7.707 1 94.69 230 ILE A N 1
ATOM 1824 C CA . ILE A 1 230 ? -1.554 -3.248 6.617 1 94.69 230 ILE A CA 1
ATOM 1825 C C . ILE A 1 230 ? -2.795 -2.852 5.824 1 94.69 230 ILE A C 1
ATOM 1827 O O . ILE A 1 230 ? -2.922 -3.193 4.645 1 94.69 230 ILE A O 1
ATOM 1831 N N . THR A 1 231 ? -3.691 -2.23 6.449 1 97.44 231 THR A N 1
ATOM 1832 C CA . THR A 1 231 ? -4.883 -1.644 5.844 1 97.44 231 THR A CA 1
ATOM 1833 C C . THR A 1 231 ? -5.043 -0.188 6.27 1 97.44 231 THR A C 1
ATOM 1835 O O . THR A 1 231 ? -5.172 0.104 7.461 1 97.44 231 THR A O 1
ATOM 1838 N N . TYR A 1 232 ? -5.008 0.703 5.312 1 97.44 232 TYR A N 1
ATOM 1839 C CA . TYR A 1 232 ? -5.027 2.127 5.629 1 97.44 232 TYR A CA 1
ATOM 1840 C C . TYR A 1 232 ? -5.629 2.934 4.484 1 97.44 232 TYR A C 1
ATOM 1842 O O . TYR A 1 232 ? -5.797 2.418 3.375 1 97.44 232 TYR A O 1
ATOM 1850 N N . PHE A 1 233 ? -6.027 4.109 4.805 1 97.25 233 PHE A N 1
ATOM 1851 C CA . PHE A 1 233 ? -6.715 5.059 3.934 1 97.25 233 PHE A CA 1
ATOM 1852 C C . PHE A 1 233 ? -6.227 6.477 4.184 1 97.25 233 PHE A C 1
ATOM 1854 O O . PHE A 1 233 ? -5.98 6.863 5.328 1 97.25 233 PHE A O 1
ATOM 1861 N N . GLY A 1 234 ? -5.98 7.211 3.078 1 97.44 234 GLY A N 1
ATOM 1862 C CA . GLY A 1 234 ? -5.527 8.578 3.287 1 97.44 234 GLY A CA 1
ATOM 1863 C C . GLY A 1 234 ? -5.723 9.461 2.07 1 97.44 234 GLY A C 1
ATOM 1864 O O . GLY A 1 234 ? -6.113 8.984 1.004 1 97.44 234 GLY A O 1
ATOM 1865 N N . ALA A 1 235 ? -5.516 10.742 2.336 1 97.62 235 ALA A N 1
ATOM 1866 C CA . ALA A 1 235 ? -5.586 11.766 1.298 1 97.62 235 ALA A CA 1
ATOM 1867 C C . ALA A 1 235 ? -4.777 13 1.692 1 97.62 235 ALA A C 1
ATOM 1869 O O . ALA A 1 235 ? -4.602 13.281 2.879 1 97.62 235 ALA A O 1
ATOM 1870 N N . PHE A 1 236 ? -4.254 13.703 0.706 1 96.88 236 PHE A N 1
ATOM 1871 C CA . PHE A 1 236 ? -3.6 14.977 0.983 1 96.88 236 PHE A CA 1
ATOM 1872 C C . PHE A 1 236 ? -3.742 15.93 -0.199 1 96.88 236 PHE A C 1
ATOM 1874 O O . PHE A 1 236 ? -3.781 15.492 -1.352 1 96.88 236 PHE A O 1
ATOM 1881 N N . LEU A 1 237 ? -3.816 17.156 0.151 1 96.44 237 LEU A N 1
ATOM 1882 C CA . LEU A 1 237 ? -3.91 18.203 -0.849 1 96.44 237 LEU A CA 1
ATOM 1883 C C . LEU A 1 237 ? -2.58 18.391 -1.571 1 96.44 237 LEU A C 1
ATOM 1885 O O . LEU A 1 237 ? -1.528 18.484 -0.934 1 96.44 237 LEU A O 1
ATOM 1889 N N . ILE A 1 238 ? -2.596 18.391 -2.891 1 94.44 238 ILE A N 1
ATOM 1890 C CA . ILE A 1 238 ? -1.365 18.562 -3.654 1 94.44 238 ILE A CA 1
ATOM 1891 C C . ILE A 1 238 ? -1.247 20 -4.129 1 94.44 238 ILE A C 1
ATOM 1893 O O . ILE A 1 238 ? -2.256 20.656 -4.414 1 94.44 238 ILE A O 1
ATOM 1897 N N . MET B 1 1 ? -24.266 -30.266 -92.312 1 44.75 1 MET B N 1
ATOM 1898 C CA . MET B 1 1 ? -24.047 -28.828 -92.25 1 44.75 1 MET B CA 1
ATOM 1899 C C . MET B 1 1 ? -24.531 -28.297 -90.875 1 44.75 1 MET B C 1
ATOM 1901 O O . MET B 1 1 ? -23.969 -27.359 -90.312 1 44.75 1 MET B O 1
ATOM 1905 N N . ASP B 1 2 ? -25.516 -29.094 -90.312 1 61.38 2 ASP B N 1
ATOM 1906 C CA . ASP B 1 2 ? -26.188 -28.625 -89.062 1 61.38 2 ASP B CA 1
ATOM 1907 C C . ASP B 1 2 ? -25.391 -29 -87.812 1 61.38 2 ASP B C 1
A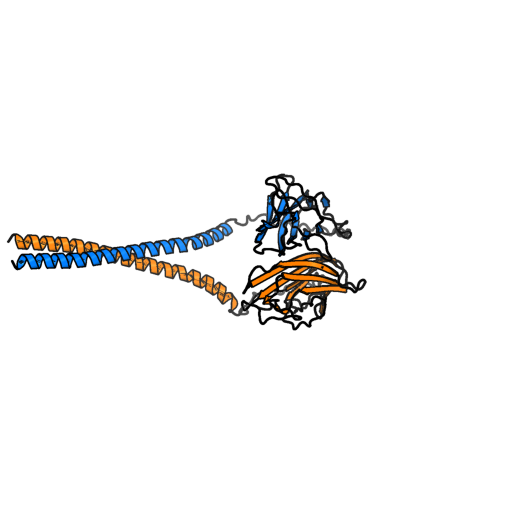TOM 1909 O O . ASP B 1 2 ? -25.406 -28.281 -86.812 1 61.38 2 ASP B O 1
ATOM 1913 N N . GLY B 1 3 ? -24.688 -30.094 -87.812 1 58.47 3 GLY B N 1
ATOM 1914 C CA . GLY B 1 3 ? -23.938 -30.547 -86.625 1 58.47 3 GLY B CA 1
ATOM 1915 C C . GLY B 1 3 ? -22.734 -29.672 -86.312 1 58.47 3 GLY B C 1
ATOM 1916 O O . GLY B 1 3 ? -22.422 -29.438 -85.188 1 58.47 3 GLY B O 1
ATOM 1917 N N . ALA B 1 4 ? -22.109 -29.25 -87.5 1 62.47 4 ALA B N 1
ATOM 1918 C CA . ALA B 1 4 ? -20.922 -28.391 -87.312 1 62.47 4 ALA B CA 1
ATOM 1919 C C . ALA B 1 4 ? -21.281 -27.047 -86.688 1 62.47 4 ALA B C 1
ATOM 1921 O O . ALA B 1 4 ? -20.531 -26.516 -85.875 1 62.47 4 ALA B O 1
ATOM 1922 N N . ARG B 1 5 ? -22.5 -26.578 -87 1 60.75 5 ARG B N 1
ATOM 1923 C CA . ARG B 1 5 ? -22.953 -25.281 -86.5 1 60.75 5 ARG B CA 1
ATOM 1924 C C . ARG B 1 5 ? -23.297 -25.328 -85 1 60.75 5 ARG B C 1
ATOM 1926 O O . ARG B 1 5 ? -23 -24.391 -84.25 1 60.75 5 ARG B O 1
ATOM 1933 N N . MET B 1 6 ? -23.859 -26.5 -84.562 1 61.22 6 MET B N 1
ATOM 1934 C CA . MET B 1 6 ? -24.219 -26.641 -83.188 1 61.22 6 MET B CA 1
ATOM 1935 C C . MET B 1 6 ? -22.969 -26.766 -82.312 1 61.22 6 MET B C 1
ATOM 1937 O O . MET B 1 6 ? -22.922 -26.25 -81.188 1 61.22 6 MET B O 1
ATOM 1941 N N . GLN B 1 7 ? -21.984 -27.5 -82.938 1 58.12 7 GLN B N 1
ATOM 1942 C CA . GLN B 1 7 ? -20.719 -27.609 -82.188 1 58.12 7 GLN B CA 1
ATOM 1943 C C . GLN B 1 7 ? -20.031 -26.266 -82.125 1 58.12 7 GLN B C 1
ATOM 1945 O O . GLN B 1 7 ? -19.453 -25.938 -81.062 1 58.12 7 GLN B O 1
ATOM 1950 N N . GLN B 1 8 ? -20.141 -25.453 -83.188 1 62.03 8 GLN B N 1
ATOM 1951 C CA . GLN B 1 8 ? -19.547 -24.125 -83.188 1 62.03 8 GLN B CA 1
ATOM 1952 C C . GLN B 1 8 ? -20.219 -23.203 -82.188 1 62.03 8 GLN B C 1
ATOM 1954 O O . GLN B 1 8 ? -19.547 -22.422 -81.5 1 62.03 8 GLN B O 1
ATOM 1959 N N . LEU B 1 9 ? -21.547 -23.406 -82 1 60.06 9 LEU B N 1
ATOM 1960 C CA . LEU B 1 9 ? -22.328 -22.578 -81.062 1 60.06 9 LEU B CA 1
ATOM 1961 C C . LEU B 1 9 ? -22.047 -22.969 -79.625 1 60.06 9 LEU B C 1
ATOM 1963 O O . LEU B 1 9 ? -21.953 -22.109 -78.75 1 60.06 9 LEU B O 1
ATOM 1967 N N . ALA B 1 10 ? -21.969 -24.266 -79.438 1 58.19 10 ALA B N 1
ATOM 1968 C CA . ALA B 1 10 ? -21.625 -24.75 -78.062 1 58.19 10 ALA B CA 1
ATOM 1969 C C . ALA B 1 10 ? -20.219 -24.297 -77.688 1 58.19 10 ALA B C 1
ATOM 1971 O O . ALA B 1 10 ? -20 -23.906 -76.562 1 58.19 10 ALA B O 1
ATOM 1972 N N . GLU B 1 11 ? -19.312 -24.438 -78.75 1 59.81 11 GLU B N 1
ATOM 1973 C CA . GLU B 1 11 ? -17.953 -23.969 -78.5 1 59.81 11 GLU B CA 1
ATOM 1974 C C . GLU B 1 11 ? -17.922 -22.469 -78.188 1 59.81 11 GLU B C 1
ATOM 1976 O O . GLU B 1 11 ? -17.156 -22 -77.312 1 59.81 11 GLU B O 1
ATOM 1981 N N . GLU B 1 12 ? -18.844 -21.766 -78.938 1 61 12 GLU B N 1
ATOM 1982 C CA . GLU B 1 12 ? -18.953 -20.328 -78.75 1 61 12 GLU B CA 1
ATOM 1983 C C . GLU B 1 12 ? -19.547 -20 -77.375 1 61 12 GLU B C 1
ATOM 1985 O O . GLU B 1 12 ? -19.094 -19.047 -76.688 1 61 12 GLU B O 1
ATOM 1990 N N . HIS B 1 13 ? -20.562 -20.875 -77 1 59.34 13 HIS B N 1
ATOM 1991 C CA . HIS B 1 13 ? -21.203 -20.672 -75.75 1 59.34 13 HIS B CA 1
ATOM 1992 C C . HIS B 1 13 ? -20.25 -20.984 -74.562 1 59.34 13 HIS B C 1
ATOM 1994 O O . HIS B 1 13 ? -20.203 -20.25 -73.625 1 59.34 13 HIS B O 1
ATOM 2000 N N . TYR B 1 14 ? -19.672 -22.172 -74.812 1 58.38 14 TYR B N 1
ATOM 2001 C CA . TYR B 1 14 ? -18.688 -22.531 -73.812 1 58.38 14 TYR B CA 1
ATOM 2002 C C . TYR B 1 14 ? -17.516 -21.578 -73.812 1 58.38 14 TYR B C 1
ATOM 2004 O O . TYR B 1 14 ? -16.938 -21.266 -72.75 1 58.38 14 TYR B O 1
ATOM 2012 N N . GLY B 1 15 ? -17.219 -21.062 -75 1 57.09 15 GLY B N 1
ATOM 2013 C CA . GLY B 1 15 ? -16.172 -20.062 -75.125 1 57.09 15 GLY B CA 1
ATOM 2014 C C . GLY B 1 15 ? -16.484 -18.766 -74.438 1 57.09 15 GLY B C 1
ATOM 2015 O O . GLY B 1 15 ? -15.625 -18.188 -73.75 1 57.09 15 GLY B O 1
ATOM 2016 N N . TYR B 1 16 ? -17.75 -18.328 -74.562 1 59.75 16 TYR B N 1
ATOM 2017 C CA . TYR B 1 16 ? -18.219 -17.094 -73.938 1 59.75 16 TYR B CA 1
ATOM 2018 C C . TYR B 1 16 ? -18.25 -17.25 -72.375 1 59.75 16 TYR B C 1
ATOM 2020 O O . TYR B 1 16 ? -17.875 -16.328 -71.688 1 59.75 16 TYR B O 1
ATOM 2028 N N . ARG B 1 17 ? -18.766 -18.438 -72.062 1 58.38 17 ARG B N 1
ATOM 2029 C CA . ARG B 1 17 ? -18.844 -18.703 -70.625 1 58.38 17 ARG B CA 1
ATOM 2030 C C . ARG B 1 17 ? -17.469 -18.797 -70 1 58.38 17 ARG B C 1
ATOM 2032 O O . ARG B 1 17 ? -17.25 -18.328 -68.875 1 58.38 17 ARG B O 1
ATOM 2039 N N . TRP B 1 18 ? -16.578 -19.406 -70.75 1 59.41 18 TRP B N 1
ATOM 2040 C CA . TRP B 1 18 ? -15.18 -19.469 -70.312 1 59.41 18 TRP B CA 1
ATOM 2041 C C . TRP B 1 18 ? -14.57 -18.078 -70.25 1 59.41 18 TRP B C 1
ATOM 2043 O O . TRP B 1 18 ? -13.844 -17.766 -69.312 1 59.41 18 TRP B O 1
ATOM 2053 N N . GLU B 1 19 ? -14.875 -17.266 -71.188 1 63.09 19 GLU B N 1
ATOM 2054 C CA . GLU B 1 19 ? -14.328 -15.914 -71.25 1 63.09 19 GLU B CA 1
ATOM 2055 C C . GLU B 1 19 ? -14.867 -15.078 -70.062 1 63.09 19 GLU B C 1
ATOM 2057 O O . GLU B 1 19 ? -14.133 -14.289 -69.5 1 63.09 19 GLU B O 1
ATOM 2062 N N . ARG B 1 20 ? -16.062 -15.344 -69.688 1 59.84 20 ARG B N 1
ATOM 2063 C CA . ARG B 1 20 ? -16.688 -14.625 -68.625 1 59.84 20 ARG B CA 1
ATOM 2064 C C . ARG B 1 20 ? -16.094 -15.055 -67.25 1 59.84 20 ARG B C 1
ATOM 2066 O O . ARG B 1 20 ? -15.844 -14.219 -66.375 1 59.84 20 ARG B O 1
ATOM 2073 N N . LEU B 1 21 ? -15.922 -16.328 -67.125 1 62.09 21 LEU B N 1
ATOM 2074 C CA . LEU B 1 21 ? -15.367 -16.875 -65.938 1 62.09 21 LEU B CA 1
ATOM 2075 C C . LEU B 1 21 ? -13.906 -16.453 -65.75 1 62.09 21 LEU B C 1
ATOM 2077 O O . LEU B 1 21 ? -13.469 -16.125 -64.625 1 62.09 21 LEU B O 1
ATOM 2081 N N . ALA B 1 22 ? -13.234 -16.531 -66.875 1 63.75 22 ALA B N 1
ATOM 2082 C CA . ALA B 1 22 ? -11.844 -16.094 -66.875 1 63.75 22 ALA B CA 1
ATOM 2083 C C . ALA B 1 22 ? -11.75 -14.594 -66.562 1 63.75 22 ALA B C 1
ATOM 2085 O O . ALA B 1 22 ? -10.828 -14.156 -65.875 1 63.75 22 ALA B O 1
ATOM 2086 N N . GLY B 1 23 ? -12.711 -13.875 -67 1 64.62 23 GLY B N 1
ATOM 2087 C CA . GLY B 1 23 ? -12.789 -12.453 -66.75 1 64.62 23 GLY B CA 1
ATOM 2088 C C . GLY B 1 23 ? -13.055 -12.156 -65.25 1 64.62 23 GLY B C 1
ATOM 2089 O O . GLY B 1 23 ? -12.43 -11.266 -64.688 1 64.62 23 GLY B O 1
ATOM 2090 N N . ASP B 1 24 ? -13.914 -12.93 -64.75 1 70.38 24 ASP B N 1
ATOM 2091 C CA . ASP B 1 24 ? -14.242 -12.766 -63.312 1 70.38 24 ASP B CA 1
ATOM 2092 C C . ASP B 1 24 ? -13.047 -13.133 -62.438 1 70.38 24 ASP B C 1
ATOM 2094 O O . ASP B 1 24 ? -12.82 -12.508 -61.406 1 70.38 24 ASP B O 1
ATOM 2098 N N . LEU B 1 25 ? -12.383 -14.117 -62.875 1 64.62 25 LEU B N 1
ATOM 2099 C CA . LEU B 1 25 ? -11.188 -14.547 -62.156 1 64.62 25 LEU B CA 1
ATOM 2100 C C . LEU B 1 25 ? -10.117 -13.453 -62.188 1 64.62 25 LEU B C 1
ATOM 2102 O O . LEU B 1 25 ? -9.477 -13.188 -61.156 1 64.62 25 LEU B O 1
ATOM 2106 N N . ARG B 1 26 ? -10 -12.797 -63.281 1 68.06 26 ARG B N 1
ATOM 2107 C CA . ARG B 1 26 ? -9.023 -11.719 -63.438 1 68.06 26 ARG B CA 1
ATOM 2108 C C . ARG B 1 26 ? -9.414 -10.523 -62.562 1 68.06 26 ARG B C 1
ATOM 2110 O O . ARG B 1 26 ? -8.562 -9.898 -61.938 1 68.06 26 ARG B O 1
ATOM 2117 N N . ARG B 1 27 ? -10.656 -10.289 -62.531 1 67.75 27 ARG B N 1
ATOM 2118 C CA . ARG B 1 27 ? -11.148 -9.188 -61.688 1 67.75 27 ARG B CA 1
ATOM 2119 C C . ARG B 1 27 ? -10.914 -9.453 -60.219 1 67.75 27 ARG B C 1
ATOM 2121 O O . ARG B 1 27 ? -10.531 -8.555 -59.469 1 67.75 27 ARG B O 1
ATOM 2128 N N . LEU B 1 28 ? -11.148 -10.625 -59.938 1 68.69 28 LEU B N 1
ATOM 2129 C CA . LEU B 1 28 ? -10.969 -11.008 -58.531 1 68.69 28 LEU B CA 1
ATOM 2130 C C . LEU B 1 28 ? -9.492 -10.992 -58.156 1 68.69 28 LEU B C 1
ATOM 2132 O O . LEU B 1 28 ? -9.133 -10.602 -57.062 1 68.69 28 LEU B O 1
ATOM 2136 N N . GLN B 1 29 ? -8.703 -11.461 -59.094 1 71.88 29 GLN B N 1
ATOM 2137 C CA . GLN B 1 29 ? -7.262 -11.391 -58.844 1 71.88 29 GLN B CA 1
ATOM 2138 C C . GLN B 1 29 ? -6.785 -9.945 -58.75 1 71.88 29 GLN B C 1
ATOM 2140 O O . GLN B 1 29 ? -5.949 -9.625 -57.906 1 71.88 29 GLN B O 1
ATOM 2145 N N . CYS B 1 30 ? -7.414 -9.094 -59.469 1 69.06 30 CYS B N 1
ATOM 2146 C CA . CYS B 1 30 ? -7.07 -7.676 -59.438 1 69.06 30 CYS B CA 1
ATOM 2147 C C . CYS B 1 30 ? -7.527 -7.047 -58.125 1 69.06 30 CYS B C 1
ATOM 2149 O O . CYS B 1 30 ? -6.812 -6.23 -57.531 1 69.06 30 CYS B O 1
ATOM 2151 N N . LEU B 1 31 ? -8.648 -7.465 -57.719 1 70.62 31 LEU B N 1
ATOM 2152 C CA . LEU B 1 31 ? -9.164 -6.969 -56.438 1 70.62 31 LEU B CA 1
ATOM 2153 C C . LEU B 1 31 ? -8.289 -7.445 -55.281 1 70.62 31 LEU B C 1
ATOM 2155 O O . LEU B 1 31 ? -8.008 -6.68 -54.375 1 70.62 31 LEU B O 1
ATOM 2159 N N . ALA B 1 32 ? -7.875 -8.68 -55.406 1 71.62 32 ALA B N 1
ATOM 2160 C CA . ALA B 1 32 ? -6.992 -9.234 -54.406 1 71.62 32 ALA B CA 1
ATOM 2161 C C . ALA B 1 32 ? -5.641 -8.523 -54.406 1 71.62 32 ALA B C 1
ATOM 2163 O O . ALA B 1 32 ? -5.09 -8.234 -53.344 1 71.62 32 ALA B O 1
ATOM 2164 N N . LEU B 1 33 ? -5.102 -8.18 -55.5 1 71 33 LEU B N 1
ATOM 2165 C CA . LEU B 1 33 ? -3.832 -7.473 -55.625 1 71 33 LEU B CA 1
ATOM 2166 C C . LEU B 1 33 ? -3.961 -6.039 -55.125 1 71 33 LEU B C 1
ATOM 2168 O O . LEU B 1 33 ? -3.066 -5.535 -54.438 1 71 33 LEU B O 1
ATOM 2172 N N . PHE B 1 34 ? -5.059 -5.469 -55.375 1 70.44 34 PHE B N 1
ATOM 2173 C CA . PHE B 1 34 ? -5.324 -4.113 -54.906 1 70.44 34 PHE B CA 1
ATOM 2174 C C . PHE B 1 34 ? -5.449 -4.086 -53.375 1 70.44 34 PHE B C 1
ATOM 2176 O O . PHE B 1 34 ? -4.938 -3.172 -52.719 1 70.44 34 PHE B O 1
ATOM 2183 N N . CYS B 1 35 ? -6.121 -5.051 -52.906 1 69.38 35 CYS B N 1
ATOM 2184 C CA . CYS B 1 35 ? -6.281 -5.156 -51.469 1 69.38 35 CYS B CA 1
ATOM 2185 C C . CYS B 1 35 ? -4.938 -5.398 -50.781 1 69.38 35 CYS B C 1
ATOM 2187 O O . CYS B 1 35 ? -4.668 -4.836 -49.719 1 69.38 35 CYS B O 1
ATOM 2189 N N . LEU B 1 36 ? -4.07 -6.246 -51.344 1 71.25 36 LEU B N 1
ATOM 2190 C CA . LEU B 1 36 ? -2.73 -6.473 -50.812 1 71.25 36 LEU B CA 1
ATOM 2191 C C . LEU B 1 36 ? -1.896 -5.199 -50.875 1 71.25 36 LEU B C 1
ATOM 2193 O O . LEU B 1 36 ? -1.161 -4.883 -49.938 1 71.25 36 LEU B O 1
ATOM 2197 N N . LEU B 1 37 ? -2.059 -4.422 -51.844 1 71 37 LEU B N 1
ATOM 2198 C CA . LEU B 1 37 ? -1.346 -3.156 -51.969 1 71 37 LEU B CA 1
ATOM 2199 C C . LEU B 1 37 ? -1.814 -2.158 -50.938 1 71 37 LEU B C 1
ATOM 2201 O O . LEU B 1 37 ? -1.002 -1.434 -50.344 1 71 37 LEU B O 1
ATOM 2205 N N . LEU B 1 38 ? -3.043 -2.152 -50.719 1 70.81 38 LEU B N 1
ATOM 2206 C CA . LEU B 1 38 ? -3.59 -1.263 -49.688 1 70.81 38 LEU B CA 1
ATOM 2207 C C . LEU B 1 38 ? -3.121 -1.677 -48.312 1 70.81 38 LEU B C 1
ATOM 2209 O O . LEU B 1 38 ? -2.826 -0.824 -47.469 1 70.81 38 LEU B O 1
ATOM 2213 N N . LEU B 1 39 ? -3.01 -2.883 -48.094 1 71 39 LEU B N 1
ATOM 2214 C CA . LEU B 1 39 ? -2.5 -3.395 -46.812 1 71 39 LEU B CA 1
ATOM 2215 C C . LEU B 1 39 ? -1.048 -2.977 -46.625 1 71 39 LEU B C 1
ATOM 2217 O O . LEU B 1 39 ? -0.664 -2.582 -45.5 1 71 39 LEU B O 1
ATOM 2221 N N . VAL B 1 40 ? -0.268 -3.084 -47.594 1 71.94 40 VAL B N 1
ATOM 2222 C CA . VAL B 1 40 ? 1.134 -2.686 -47.5 1 71.94 40 VAL B CA 1
ATOM 2223 C C . VAL B 1 40 ? 1.231 -1.173 -47.312 1 71.94 40 VAL B C 1
ATOM 2225 O O . VAL B 1 40 ? 2.041 -0.689 -46.5 1 71.94 40 VAL B O 1
ATOM 2228 N N . LEU B 1 41 ? 0.383 -0.469 -47.875 1 70.25 41 LEU B N 1
ATOM 2229 C CA . LEU B 1 41 ? 0.383 0.984 -47.75 1 70.25 41 LEU B CA 1
ATOM 2230 C C . LEU B 1 41 ? -0.039 1.403 -46.344 1 70.25 41 LEU B C 1
ATOM 2232 O O . LEU B 1 41 ? 0.505 2.359 -45.781 1 70.25 41 LEU B O 1
ATOM 2236 N N . LEU B 1 42 ? -1.016 0.649 -45.875 1 66.19 42 LEU B N 1
ATOM 2237 C CA . LEU B 1 42 ? -1.474 0.967 -44.531 1 66.19 42 LEU B CA 1
ATOM 2238 C C . LEU B 1 42 ? -0.479 0.47 -43.5 1 66.19 42 LEU B C 1
ATOM 2240 O O . LEU B 1 42 ? -0.353 1.062 -42.438 1 66.19 42 LEU B O 1
ATOM 2244 N N . ALA B 1 43 ? 0.194 -0.576 -43.75 1 71.06 43 ALA B N 1
ATOM 2245 C CA . ALA B 1 43 ? 1.19 -1.118 -42.812 1 71.06 43 ALA B CA 1
ATOM 2246 C C . ALA B 1 43 ? 2.4 -0.194 -42.719 1 71.06 43 ALA B C 1
ATOM 2248 O O . ALA B 1 43 ? 3.02 -0.093 -41.656 1 71.06 43 ALA B O 1
ATOM 2249 N N . MET B 1 44 ? 2.74 0.54 -43.688 1 63.66 44 MET B N 1
ATOM 2250 C CA . MET B 1 44 ? 3.924 1.396 -43.688 1 63.66 44 MET B CA 1
ATOM 2251 C C . MET B 1 44 ? 3.803 2.502 -42.656 1 63.66 44 MET B C 1
ATOM 2253 O O . MET B 1 44 ? 4.738 2.738 -41.875 1 63.66 44 MET B O 1
ATOM 2257 N N . PRO B 1 45 ? 2.734 3.256 -42.719 1 67.5 45 PRO B N 1
ATOM 2258 C CA . PRO B 1 45 ? 2.674 4.246 -41.625 1 67.5 45 PRO B CA 1
ATOM 2259 C C . PRO B 1 45 ? 2.621 3.613 -40.25 1 67.5 45 PRO B C 1
ATOM 2261 O O . PRO B 1 45 ? 3.178 4.16 -39.281 1 67.5 45 PRO B O 1
ATOM 2264 N N . VAL B 1 46 ? 2.027 2.4 -40.094 1 60.88 46 VAL B N 1
ATOM 2265 C CA . VAL B 1 46 ? 2.004 1.702 -38.812 1 60.88 46 VAL B CA 1
ATOM 2266 C C . VAL B 1 46 ? 3.418 1.27 -38.406 1 60.88 46 VAL B C 1
ATOM 2268 O O . VAL B 1 46 ? 3.84 1.443 -37.281 1 60.88 46 VAL B O 1
ATOM 2271 N N . ILE B 1 47 ? 4.176 0.701 -39.25 1 62.53 47 ILE B N 1
ATOM 2272 C CA . ILE B 1 47 ? 5.562 0.342 -38.969 1 62.53 47 ILE B CA 1
ATOM 2273 C C . ILE B 1 47 ? 6.387 1.605 -38.75 1 62.53 47 ILE B C 1
ATOM 2275 O O . ILE B 1 47 ? 7.242 1.637 -37.844 1 62.53 47 ILE B O 1
ATOM 2279 N N . TYR B 1 48 ? 6.117 2.609 -39.5 1 59.34 48 TYR B N 1
ATOM 2280 C CA . TYR B 1 48 ? 6.797 3.877 -39.281 1 59.34 48 TYR B CA 1
ATOM 2281 C C . TYR B 1 48 ? 6.477 4.426 -37.906 1 59.34 48 TYR B C 1
ATOM 2283 O O . TYR B 1 48 ? 7.367 4.887 -37.188 1 59.34 48 TYR B O 1
ATOM 2291 N N . LEU B 1 49 ? 5.203 4.422 -37.562 1 54.69 49 LEU B N 1
ATOM 2292 C CA . LEU B 1 49 ? 4.812 4.895 -36.219 1 54.69 49 LEU B CA 1
ATOM 2293 C C . LEU B 1 49 ? 5.301 3.936 -35.156 1 54.69 49 LEU B C 1
ATOM 2295 O O . LEU B 1 49 ? 5.715 4.371 -34.062 1 54.69 49 LEU B O 1
ATOM 2299 N N . LEU B 1 50 ? 5.316 2.654 -35.438 1 53.41 50 LEU B N 1
ATOM 2300 C CA . LEU B 1 50 ? 5.871 1.698 -34.469 1 53.41 50 LEU B CA 1
ATOM 2301 C C . LEU B 1 50 ? 7.395 1.776 -34.438 1 53.41 50 LEU B C 1
ATOM 2303 O O . LEU B 1 50 ? 8.008 1.696 -33.375 1 53.41 50 LEU B O 1
ATOM 2307 N N . GLY B 1 51 ? 8.062 1.757 -35.469 1 49.94 51 GLY B N 1
ATOM 2308 C CA . GLY B 1 51 ? 9.5 1.967 -35.562 1 49.94 51 GLY B CA 1
ATOM 2309 C C . GLY B 1 51 ? 9.938 3.297 -34.969 1 49.94 51 GLY B C 1
ATOM 2310 O O . GLY B 1 51 ? 11 3.391 -34.375 1 49.94 51 GLY B O 1
ATOM 2311 N N . SER B 1 52 ? 9.227 4.34 -35.344 1 46.22 52 SER B N 1
ATOM 2312 C CA . SER B 1 52 ? 9.531 5.609 -34.688 1 46.22 52 SER B CA 1
ATOM 2313 C C . SER B 1 52 ? 9.32 5.523 -33.188 1 46.22 52 SER B C 1
ATOM 2315 O O . SER B 1 52 ? 10.023 6.184 -32.438 1 46.22 52 SER B O 1
ATOM 2317 N N . SER B 1 53 ? 8.312 4.746 -32.812 1 44.03 53 SER B N 1
ATOM 2318 C CA . SER B 1 53 ? 8.172 4.504 -31.375 1 44.03 53 SER B CA 1
ATOM 2319 C C . SER B 1 53 ? 9.273 3.574 -30.859 1 44.03 53 SER B C 1
ATOM 2321 O O . SER B 1 53 ? 9.719 3.703 -29.719 1 44.03 53 SER B O 1
ATOM 2323 N N . LEU B 1 54 ? 9.727 2.588 -31.531 1 42.34 54 LEU B N 1
ATOM 2324 C CA . LEU B 1 54 ? 10.867 1.763 -31.156 1 42.34 54 LEU B CA 1
ATOM 2325 C C . LEU B 1 54 ? 12.18 2.502 -31.422 1 42.34 54 LEU B C 1
ATOM 2327 O O . LEU B 1 54 ? 13.188 2.229 -30.766 1 42.34 54 LEU B O 1
ATOM 2331 N N . ARG B 1 55 ? 12.453 3.092 -32.5 1 37.59 55 ARG B N 1
ATOM 2332 C CA . ARG B 1 55 ? 13.672 3.857 -32.719 1 37.59 55 ARG B CA 1
ATOM 2333 C C . ARG B 1 55 ? 13.742 5.062 -31.797 1 37.59 55 ARG B C 1
ATOM 2335 O O . ARG B 1 55 ? 14.781 5.715 -31.703 1 37.59 55 ARG B O 1
ATOM 2342 N N . CYS B 1 56 ? 12.57 5.598 -31.344 1 34.12 56 CYS B N 1
ATOM 2343 C CA . CYS B 1 56 ? 12.781 6.641 -30.344 1 34.12 56 CYS B CA 1
ATOM 2344 C C . CYS B 1 56 ? 13.664 6.137 -29.203 1 34.12 56 CYS B C 1
ATOM 2346 O O . CYS B 1 56 ? 14 6.891 -28.281 1 34.12 56 CYS B O 1
ATOM 2348 N N . LYS B 1 57 ? 13.836 4.777 -29.078 1 36.19 57 LYS B N 1
ATOM 2349 C CA . LYS B 1 57 ? 14.852 4.438 -28.078 1 36.19 57 LYS B CA 1
ATOM 2350 C C . LYS B 1 57 ? 16.25 4.711 -28.609 1 36.19 57 LYS B C 1
ATOM 2352 O O . LYS B 1 57 ? 17.188 4.879 -27.828 1 36.19 57 LYS B O 1
ATOM 2357 N N . GLN B 1 58 ? 16.609 4.328 -29.812 1 32.56 58 GLN B N 1
ATOM 2358 C CA . GLN B 1 58 ? 18.031 4.395 -30.156 1 32.56 58 GLN B CA 1
ATOM 2359 C C . GLN B 1 58 ? 18.438 5.82 -30.531 1 32.56 58 GLN B C 1
ATOM 2361 O O . GLN B 1 58 ? 19.609 6.105 -30.719 1 32.56 58 GLN B O 1
ATOM 2366 N N . ASP B 1 59 ? 17.719 6.492 -31.375 1 31.92 59 ASP B N 1
ATOM 2367 C CA . ASP B 1 59 ? 18.359 7.676 -31.938 1 31.92 59 ASP B CA 1
ATOM 2368 C C . ASP B 1 59 ? 18.797 8.641 -30.844 1 31.92 59 A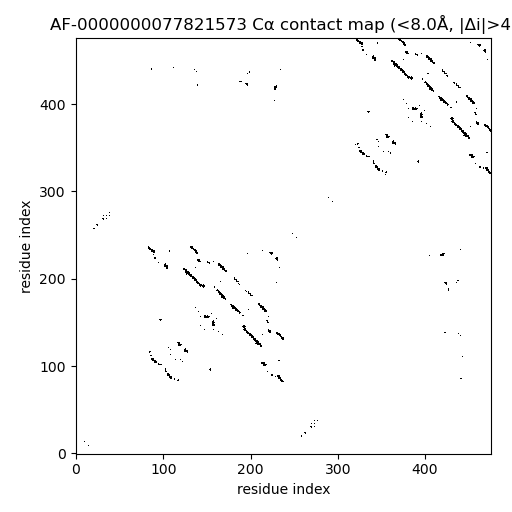SP B C 1
ATOM 2370 O O . ASP B 1 59 ? 18.016 8.961 -29.938 1 31.92 59 ASP B O 1
ATOM 2374 N N . GLU B 1 60 ? 20.094 8.844 -30.812 1 33.81 60 GLU B N 1
ATOM 2375 C CA . GLU B 1 60 ? 20.953 9.883 -30.25 1 33.81 60 GLU B CA 1
ATOM 2376 C C . GLU B 1 60 ? 20.391 11.273 -30.531 1 33.81 60 GLU B C 1
ATOM 2378 O O . GLU B 1 60 ? 20.125 11.625 -31.672 1 33.81 60 GLU B O 1
ATOM 2383 N N . MET B 1 61 ? 19.625 11.891 -29.672 1 31.56 61 MET B N 1
ATOM 2384 C CA . MET B 1 61 ? 19.328 13.32 -29.703 1 31.56 61 MET B CA 1
ATOM 2385 C C . MET B 1 61 ? 20.484 14.109 -30.312 1 31.56 61 MET B C 1
ATOM 2387 O O . MET B 1 61 ? 21.578 14.117 -29.766 1 31.56 61 MET B O 1
ATOM 2391 N N . SER B 1 62 ? 20.688 14.125 -31.469 1 30.34 62 SER B N 1
ATOM 2392 C CA . SER B 1 62 ? 21.578 15.156 -31.984 1 30.34 62 SER B CA 1
ATOM 2393 C C . SER B 1 62 ? 21.312 16.5 -31.328 1 30.34 62 SER B C 1
ATOM 2395 O O . SER B 1 62 ? 20.156 16.875 -31.125 1 30.34 62 SER B O 1
ATOM 2397 N N . PRO B 1 63 ? 22.438 17.188 -30.812 1 31.03 63 PRO B N 1
ATOM 2398 C CA . PRO B 1 63 ? 22.312 18.469 -30.125 1 31.03 63 PRO B CA 1
ATOM 2399 C C . PRO B 1 63 ? 21.594 19.531 -30.969 1 31.03 63 PRO B C 1
ATOM 2401 O O . PRO B 1 63 ? 22.203 20.125 -31.859 1 31.03 63 PRO B O 1
ATOM 2404 N N . GLU B 1 64 ? 20.766 19.188 -31.828 1 32.31 64 GLU B N 1
ATOM 2405 C CA . GLU B 1 64 ? 20.312 20.297 -32.656 1 32.31 64 GLU B CA 1
ATOM 2406 C C . GLU B 1 64 ? 20.156 21.562 -31.828 1 32.31 64 GLU B C 1
ATOM 2408 O O . GLU B 1 64 ? 19.797 21.516 -30.656 1 32.31 64 GLU B O 1
ATOM 2413 N N . THR B 1 65 ? 20.578 22.625 -32.5 1 31.91 65 THR B N 1
ATOM 2414 C CA . THR B 1 65 ? 20.828 23.984 -32.031 1 31.91 65 THR B CA 1
ATOM 2415 C C . THR B 1 65 ? 19.609 24.547 -31.312 1 31.91 65 THR B C 1
ATOM 2417 O O . THR B 1 65 ? 18.531 24.703 -31.906 1 31.91 65 THR B O 1
ATOM 2420 N N . LEU B 1 66 ? 19.406 24.062 -30.297 1 27.19 66 LEU B N 1
ATOM 2421 C CA . LEU B 1 66 ? 18.359 24.625 -29.469 1 27.19 66 LEU B CA 1
ATOM 2422 C C . LEU B 1 66 ? 18.312 26.141 -29.594 1 27.19 66 LEU B C 1
ATOM 2424 O O . LEU B 1 66 ? 19.344 26.797 -29.719 1 27.19 66 LEU B O 1
ATOM 2428 N N . PRO B 1 67 ? 17.328 26.656 -30.219 1 31.33 67 PRO B N 1
ATOM 2429 C CA . PRO B 1 67 ? 17.391 28.125 -30.328 1 31.33 67 PRO B CA 1
ATOM 2430 C C . PRO B 1 67 ? 18.062 28.766 -29.109 1 31.33 67 PRO B C 1
ATOM 2432 O O . PRO B 1 67 ? 18.062 28.188 -28.031 1 31.33 67 PRO B O 1
ATOM 2435 N N . ILE B 1 68 ? 19.094 29.531 -29.359 1 26 68 ILE B N 1
ATOM 2436 C CA . ILE B 1 68 ? 19.766 30.422 -28.422 1 26 68 ILE B CA 1
ATOM 2437 C C . ILE B 1 68 ? 18.75 31.109 -27.531 1 26 68 ILE B C 1
ATOM 2439 O O . ILE B 1 68 ? 17.969 31.938 -28 1 26 68 ILE B O 1
ATOM 2443 N N . PHE B 1 69 ? 17.938 30.391 -26.922 1 26.06 69 PHE B N 1
ATOM 2444 C CA . PHE B 1 69 ? 17.219 31.172 -25.922 1 26.06 69 PHE B CA 1
ATOM 2445 C C . PHE B 1 69 ? 18.141 32.219 -25.297 1 26.06 69 PHE B C 1
ATOM 2447 O O . PHE B 1 69 ? 19.266 31.922 -24.906 1 26.06 69 PHE B O 1
ATOM 2454 N N . GLN B 1 70 ? 18.078 33.281 -25.844 1 25.98 70 GLN B N 1
ATOM 2455 C CA . GLN B 1 70 ? 18.766 34.406 -25.203 1 25.98 70 GLN B CA 1
ATOM 2456 C C . GLN B 1 70 ? 18.844 34.219 -23.688 1 25.98 70 GLN B C 1
ATOM 2458 O O . GLN B 1 70 ? 17.875 33.781 -23.062 1 25.98 70 GLN B O 1
ATOM 2463 N N . LYS B 1 71 ? 20 33.938 -23.234 1 28.14 71 LYS B N 1
ATOM 2464 C CA . LYS B 1 71 ? 20.5 34.062 -21.859 1 28.14 71 LYS B CA 1
ATOM 2465 C C . LYS B 1 71 ? 19.812 35.219 -21.141 1 28.14 71 LYS B C 1
ATOM 2467 O O . LYS B 1 71 ? 20.156 36.375 -21.328 1 28.14 71 LYS B O 1
ATOM 2472 N N . GLN B 1 72 ? 18.547 35.438 -21.266 1 27.67 72 GLN B N 1
ATOM 2473 C CA . GLN B 1 72 ? 18.203 36.5 -20.328 1 27.67 72 GLN B CA 1
ATOM 2474 C C . GLN B 1 72 ? 18.875 36.281 -18.984 1 27.67 72 GLN B C 1
ATOM 2476 O O . GLN B 1 72 ? 18.906 35.156 -18.469 1 27.67 72 GLN B O 1
ATOM 2481 N N . GLU B 1 73 ? 19.953 36.938 -18.641 1 28.66 73 GLU B N 1
ATOM 2482 C CA . GLU B 1 73 ? 20.562 37.094 -17.328 1 28.66 73 GLU B CA 1
ATOM 2483 C C . GLU B 1 73 ? 19.562 36.812 -16.203 1 28.66 73 GLU B C 1
ATOM 2485 O O . GLU B 1 73 ? 18.609 37.562 -16.016 1 28.66 73 GLU B O 1
ATOM 2490 N N . ALA B 1 74 ? 19.203 35.625 -16.188 1 31.94 74 ALA B N 1
ATOM 2491 C CA . ALA B 1 74 ? 18.375 35.219 -15.055 1 31.94 74 ALA B CA 1
ATOM 2492 C C . ALA B 1 74 ? 18.828 35.938 -13.773 1 31.94 74 ALA B C 1
ATOM 2494 O O . ALA B 1 74 ? 20 35.906 -13.422 1 31.94 74 ALA B O 1
ATOM 2495 N N . SER B 1 75 ? 18.328 36.875 -13.523 1 33.03 75 SER B N 1
ATOM 2496 C CA . SER B 1 75 ? 18.641 37.469 -12.219 1 33.03 75 SER B CA 1
ATOM 2497 C C . SER B 1 75 ? 18.844 36.406 -11.156 1 33.03 75 SER B C 1
ATOM 2499 O O . SER B 1 75 ? 18.297 35.281 -11.266 1 33.03 75 SER B O 1
ATOM 2501 N N . PRO B 1 76 ? 19.906 36.281 -10.234 1 34.53 76 PRO B N 1
ATOM 2502 C CA . PRO B 1 76 ? 20.109 35.344 -9.125 1 34.53 76 PRO B CA 1
ATOM 2503 C C . PRO B 1 76 ? 18.797 34.906 -8.484 1 34.53 76 PRO B C 1
ATOM 2505 O O . PRO B 1 76 ? 18.125 35.688 -7.812 1 34.53 76 PRO B O 1
ATOM 2508 N N . ALA B 1 77 ? 17.953 34.438 -9.188 1 37.38 77 ALA B N 1
ATOM 2509 C CA . ALA B 1 77 ? 16.75 33.969 -8.523 1 37.38 77 ALA B CA 1
ATOM 2510 C C . ALA B 1 77 ? 17.109 33.188 -7.258 1 37.38 77 ALA B C 1
ATOM 2512 O O . ALA B 1 77 ? 18.125 32.5 -7.203 1 37.38 77 ALA B O 1
ATOM 2513 N N . ASN B 1 78 ? 16.703 33.469 -6.121 1 36.69 78 ASN B N 1
ATOM 2514 C CA . ASN B 1 78 ? 16.844 32.875 -4.801 1 36.69 78 ASN B CA 1
ATOM 2515 C C . ASN B 1 78 ? 16.75 31.344 -4.867 1 36.69 78 ASN B C 1
ATOM 2517 O O . ASN B 1 78 ? 15.836 30.797 -5.484 1 36.69 78 ASN B O 1
ATOM 2521 N N . TYR B 1 79 ? 17.766 30.484 -5.113 1 40.12 79 TYR B N 1
ATOM 2522 C CA . TYR B 1 79 ? 17.875 29.062 -4.797 1 40.12 79 TYR B CA 1
ATOM 2523 C C . TYR B 1 79 ? 16.844 28.656 -3.756 1 40.12 79 TYR B C 1
ATOM 2525 O O . TYR B 1 79 ? 17.078 28.797 -2.553 1 40.12 79 TYR B O 1
ATOM 2533 N N . SER B 1 80 ? 15.641 28.984 -3.752 1 44.31 80 SER B N 1
ATOM 2534 C CA . SER B 1 80 ? 14.594 28.516 -2.857 1 44.31 80 SER B CA 1
ATOM 2535 C C . SER B 1 80 ? 14.812 27.062 -2.463 1 44.31 80 SER B C 1
ATOM 2537 O O . SER B 1 80 ? 15.188 26.234 -3.299 1 44.31 80 SER B O 1
ATOM 2539 N N . GLU B 1 81 ? 15.344 26.609 -1.351 1 57.16 81 GLU B N 1
ATOM 2540 C CA . GLU B 1 81 ? 15.641 25.312 -0.729 1 57.16 81 GLU B CA 1
ATOM 2541 C C . GLU B 1 81 ? 14.734 24.219 -1.273 1 57.16 81 GLU B C 1
ATOM 2543 O O . GLU B 1 81 ? 13.508 24.312 -1.189 1 57.16 81 GLU B O 1
ATOM 2548 N N . SER B 1 82 ? 15 23.391 -2.346 1 74.06 82 SER B N 1
ATOM 2549 C CA . SER B 1 82 ? 14.273 22.344 -3.043 1 74.06 82 SER B CA 1
ATOM 2550 C C . SER B 1 82 ? 13.672 21.344 -2.061 1 74.06 82 SER B C 1
ATOM 2552 O O . SER B 1 82 ? 14.297 21 -1.059 1 74.06 82 SER B O 1
ATOM 2554 N N . LYS B 1 83 ? 12.359 21.125 -2.1 1 86.44 83 LYS B N 1
ATOM 2555 C CA . LYS B 1 83 ? 11.672 20.141 -1.264 1 86.44 83 LYS B CA 1
ATOM 2556 C C . LYS B 1 83 ? 12.297 18.75 -1.397 1 86.44 83 LYS B C 1
ATOM 2558 O O . LYS B 1 83 ? 12.547 18.281 -2.51 1 86.44 83 LYS B O 1
ATOM 2563 N N . PRO B 1 84 ? 12.758 18.219 -0.317 1 93.19 84 PRO B N 1
ATOM 2564 C CA . PRO B 1 84 ? 13.391 16.906 -0.34 1 93.19 84 PRO B CA 1
ATOM 2565 C C . PRO B 1 84 ? 12.578 15.875 -1.125 1 93.19 84 PRO B C 1
ATOM 2567 O O . PRO B 1 84 ? 11.359 15.789 -0.959 1 93.19 84 PRO B O 1
ATOM 2570 N N . LYS B 1 85 ? 13.18 15.203 -2.031 1 94.69 85 LYS B N 1
ATOM 2571 C CA . LYS B 1 85 ? 12.602 14.117 -2.811 1 94.69 85 LYS B CA 1
ATOM 2572 C C . LYS B 1 85 ? 13.68 13.164 -3.312 1 94.69 85 LYS B C 1
ATOM 2574 O O . LYS B 1 85 ? 14.812 13.578 -3.564 1 94.69 85 LYS B O 1
ATOM 2579 N N . ILE B 1 86 ? 13.312 11.859 -3.367 1 94.94 86 ILE B N 1
ATOM 2580 C CA . ILE B 1 86 ? 14.289 10.891 -3.863 1 94.94 86 ILE B CA 1
ATOM 2581 C C . ILE B 1 86 ? 13.562 9.656 -4.395 1 94.94 86 ILE B C 1
ATOM 2583 O O . ILE B 1 86 ? 12.484 9.312 -3.916 1 94.94 86 ILE B O 1
ATOM 2587 N N . HIS B 1 87 ? 14.031 9.117 -5.41 1 94.94 87 HIS B N 1
ATOM 2588 C CA . HIS B 1 87 ? 13.609 7.848 -5.988 1 94.94 87 HIS B CA 1
ATOM 2589 C C . HIS B 1 87 ? 14.797 6.918 -6.195 1 94.94 87 HIS B C 1
ATOM 2591 O O . HIS B 1 87 ? 15.742 7.258 -6.918 1 94.94 87 HIS B O 1
ATOM 2597 N N . LEU B 1 88 ? 14.711 5.762 -5.527 1 94.56 88 LEU B N 1
ATOM 2598 C CA . LEU B 1 88 ? 15.82 4.812 -5.547 1 94.56 88 LEU B CA 1
ATOM 2599 C C . LEU B 1 88 ? 15.438 3.541 -6.293 1 94.56 88 LEU B C 1
ATOM 2601 O O . LEU B 1 88 ? 14.273 3.131 -6.27 1 94.56 88 LEU B O 1
ATOM 2605 N N . SER B 1 89 ? 16.406 2.918 -6.914 1 94.06 89 SER B N 1
ATOM 2606 C CA . SER B 1 89 ? 16.219 1.637 -7.586 1 94.06 89 SER B CA 1
ATOM 2607 C C . SER B 1 89 ? 16.969 0.521 -6.875 1 94.06 89 SER B C 1
ATOM 2609 O O . SER B 1 89 ? 18.109 0.718 -6.426 1 94.06 89 SER B O 1
ATOM 2611 N N . ALA B 1 90 ? 16.328 -0.57 -6.805 1 94.56 90 ALA B N 1
ATOM 2612 C CA . ALA B 1 90 ? 16.953 -1.683 -6.09 1 94.56 90 ALA B CA 1
ATOM 2613 C C . ALA B 1 90 ? 18.156 -2.215 -6.852 1 94.56 90 ALA B C 1
ATOM 2615 O O . ALA B 1 90 ? 18.188 -2.201 -8.086 1 94.56 90 ALA B O 1
ATOM 2616 N N . ILE B 1 91 ? 19.094 -2.666 -6.074 1 91.75 91 ILE B N 1
ATOM 2617 C CA . ILE B 1 91 ? 20.25 -3.348 -6.652 1 91.75 91 ILE B CA 1
ATOM 2618 C C . ILE B 1 91 ? 20.328 -4.781 -6.129 1 91.75 91 ILE B C 1
ATOM 2620 O O . ILE B 1 91 ? 19.828 -5.074 -5.035 1 91.75 91 ILE B O 1
ATOM 2624 N N . LYS B 1 92 ? 20.859 -5.598 -7.008 1 88.56 92 LYS B N 1
ATOM 2625 C CA . LYS B 1 92 ? 21.062 -6.977 -6.562 1 88.56 92 LYS B CA 1
ATOM 2626 C C . LYS B 1 92 ? 22.016 -7.035 -5.371 1 88.56 92 LYS B C 1
ATOM 2628 O O . LYS B 1 92 ? 23.031 -6.336 -5.34 1 88.56 92 LYS B O 1
ATOM 2633 N N . GLN B 1 93 ? 21.562 -7.805 -4.352 1 83.81 93 GLN B N 1
ATOM 2634 C CA . GLN B 1 93 ? 22.391 -7.918 -3.162 1 83.81 93 GLN B CA 1
ATOM 2635 C C . GLN B 1 93 ? 22.531 -9.375 -2.719 1 83.81 93 GLN B C 1
ATOM 2637 O O . GLN B 1 93 ? 21.703 -10.219 -3.09 1 83.81 93 GLN B O 1
ATOM 2642 N N . ASN B 1 94 ? 23.672 -9.57 -2.043 1 79.69 94 ASN B N 1
ATOM 2643 C CA . ASN B 1 94 ? 23.828 -10.828 -1.33 1 79.69 94 ASN B CA 1
ATOM 2644 C C . ASN B 1 94 ? 23.453 -10.695 0.141 1 79.69 94 ASN B C 1
ATOM 2646 O O . ASN B 1 94 ? 24.141 -10.016 0.905 1 79.69 94 ASN B O 1
ATOM 2650 N N . SER B 1 95 ? 22.266 -11.078 0.411 1 79.38 95 SER B N 1
ATOM 2651 C CA . SER B 1 95 ? 21.781 -10.914 1.776 1 79.38 95 SER B CA 1
ATOM 2652 C C . SER B 1 95 ? 22.172 -12.102 2.65 1 79.38 95 SER B C 1
ATOM 2654 O O . SER B 1 95 ? 22.141 -13.25 2.193 1 79.38 95 SER B O 1
ATOM 2656 N N . SER B 1 96 ? 22.703 -11.75 3.832 1 80.44 96 SER B N 1
ATOM 2657 C CA . SER B 1 96 ? 23 -12.789 4.812 1 80.44 96 SER B CA 1
ATOM 2658 C C . SER B 1 96 ? 21.766 -13.141 5.629 1 80.44 96 SER B C 1
ATOM 2660 O O . SER B 1 96 ? 20.891 -12.297 5.848 1 80.44 96 SER B O 1
ATOM 2662 N N . CYS B 1 97 ? 21.797 -14.43 5.938 1 81.69 97 CYS B N 1
ATOM 2663 C CA . CYS B 1 97 ? 20.688 -1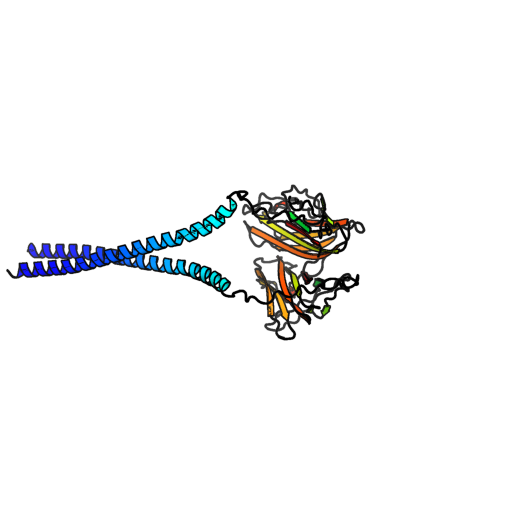4.914 6.734 1 81.69 97 CYS B CA 1
ATOM 2664 C C . CYS B 1 97 ? 20.859 -14.547 8.203 1 81.69 97 CYS B C 1
ATOM 2666 O O . CYS B 1 97 ? 21.953 -14.719 8.766 1 81.69 97 CYS B O 1
ATOM 2668 N N . ALA B 1 98 ? 20 -13.688 8.727 1 77.69 98 ALA B N 1
ATOM 2669 C CA . ALA B 1 98 ? 19.922 -13.477 10.172 1 77.69 98 ALA B CA 1
ATOM 2670 C C . ALA B 1 98 ? 18.594 -13.992 10.727 1 77.69 98 ALA B C 1
ATOM 2672 O O . ALA B 1 98 ? 17.531 -13.766 10.148 1 77.69 98 ALA B O 1
ATOM 2673 N N . ASN B 1 99 ? 18.703 -14.781 11.742 1 76.81 99 ASN B N 1
ATOM 2674 C CA . ASN B 1 99 ? 17.5 -15.406 12.297 1 76.81 99 ASN B CA 1
ATOM 2675 C C . ASN B 1 99 ? 16.5 -14.359 12.773 1 76.81 99 ASN B C 1
ATOM 2677 O O . ASN B 1 99 ? 16.859 -13.414 13.477 1 76.81 99 ASN B O 1
ATOM 2681 N N . ASN B 1 100 ? 15.266 -14.406 12.422 1 78.19 100 ASN B N 1
ATOM 2682 C CA . ASN B 1 100 ? 14.086 -13.672 12.875 1 78.19 100 ASN B CA 1
ATOM 2683 C C . ASN B 1 100 ? 14.141 -12.211 12.453 1 78.19 100 ASN B C 1
ATOM 2685 O O . ASN B 1 100 ? 13.555 -11.344 13.109 1 78.19 100 ASN B O 1
ATOM 2689 N N . VAL B 1 101 ? 15.133 -11.953 11.625 1 85.19 101 VAL B N 1
ATOM 2690 C CA . VAL B 1 101 ? 15.188 -10.586 11.125 1 85.19 101 VAL B CA 1
ATOM 2691 C C . VAL B 1 101 ? 14.984 -10.578 9.609 1 85.19 101 VAL B C 1
ATOM 2693 O O . VAL B 1 101 ? 15.648 -11.328 8.883 1 85.19 101 VAL B O 1
ATOM 2696 N N . LEU B 1 102 ? 14.055 -9.828 9.211 1 91.75 102 LEU B N 1
ATOM 2697 C CA . LEU B 1 102 ? 13.859 -9.688 7.773 1 91.75 102 LEU B CA 1
ATOM 2698 C C . LEU B 1 102 ? 15 -8.898 7.141 1 91.75 102 LEU B C 1
ATOM 2700 O O . LEU B 1 102 ? 15.406 -7.855 7.664 1 91.75 102 LEU B O 1
ATOM 2704 N N . PRO B 1 103 ? 15.578 -9.367 6.035 1 93.88 103 PRO B N 1
ATOM 2705 C CA . PRO B 1 103 ? 16.703 -8.688 5.383 1 93.88 103 PRO B CA 1
ATOM 2706 C C . PRO B 1 103 ? 16.297 -7.328 4.805 1 93.88 103 PRO B C 1
ATOM 2708 O O . PRO B 1 103 ? 15.172 -7.152 4.348 1 93.88 103 PRO B O 1
ATOM 2711 N N . ILE B 1 104 ? 17.297 -6.438 4.793 1 95.44 104 ILE B N 1
ATOM 2712 C CA . ILE B 1 104 ? 17.125 -5.09 4.254 1 95.44 104 ILE B CA 1
ATOM 2713 C C . ILE B 1 104 ? 17.531 -5.066 2.785 1 95.44 104 ILE B C 1
ATOM 2715 O O . ILE B 1 104 ? 18.578 -5.621 2.418 1 95.44 104 ILE B O 1
ATOM 2719 N N . LEU B 1 105 ? 16.75 -4.449 1.966 1 96.06 105 LEU B N 1
ATOM 2720 C CA . LEU B 1 105 ? 17.125 -4.262 0.569 1 96.06 105 LEU B CA 1
ATOM 2721 C C . LEU B 1 105 ? 18.109 -3.102 0.423 1 96.06 105 LEU B C 1
ATOM 2723 O O . LEU B 1 105 ? 18.062 -2.145 1.197 1 96.06 105 LEU B O 1
ATOM 2727 N N . GLU B 1 106 ? 18.891 -3.219 -0.589 1 95 106 GLU B N 1
ATOM 2728 C CA . GLU B 1 106 ? 19.828 -2.152 -0.923 1 95 106 GLU B CA 1
ATOM 2729 C C . GLU B 1 106 ? 19.422 -1.44 -2.209 1 95 106 GLU B C 1
ATOM 2731 O O . GLU B 1 106 ? 18.812 -2.043 -3.09 1 95 106 GLU B O 1
ATOM 2736 N N . TRP B 1 107 ? 19.875 -0.185 -2.287 1 94.56 107 TRP B N 1
ATOM 2737 C CA . TRP B 1 107 ? 19.391 0.677 -3.363 1 94.56 107 TRP B CA 1
ATOM 2738 C C . TRP B 1 107 ? 20.531 1.465 -3.982 1 94.56 107 TRP B C 1
ATOM 2740 O O . TRP B 1 107 ? 21.609 1.603 -3.375 1 94.56 107 TRP B O 1
ATOM 2750 N N . THR B 1 108 ? 20.266 1.953 -5.172 1 91.38 108 THR B N 1
ATOM 2751 C CA . THR B 1 108 ? 21.172 2.887 -5.836 1 91.38 108 THR B CA 1
ATOM 2752 C C . THR B 1 108 ? 20.484 4.23 -6.062 1 91.38 108 THR B C 1
ATOM 2754 O O . THR B 1 108 ? 19.297 4.285 -6.359 1 91.38 108 THR B O 1
ATOM 2757 N N . VAL B 1 109 ? 21.266 5.211 -5.875 1 88.19 109 VAL B N 1
ATOM 2758 C CA . VAL B 1 109 ? 20.781 6.57 -6.121 1 88.19 109 VAL B CA 1
ATOM 2759 C C . VAL B 1 109 ? 20.969 6.922 -7.594 1 88.19 109 VAL B C 1
ATOM 2761 O O . VAL B 1 109 ? 22.062 6.781 -8.141 1 88.19 109 VAL B O 1
ATOM 2764 N N . ARG B 1 110 ? 19.891 7.344 -8.133 1 81.62 110 ARG B N 1
ATOM 2765 C CA . ARG B 1 110 ? 19.984 7.75 -9.531 1 81.62 110 ARG B CA 1
ATOM 2766 C C . ARG B 1 110 ? 20.844 9 -9.68 1 81.62 110 ARG B C 1
ATOM 2768 O O . ARG B 1 110 ? 20.875 9.844 -8.781 1 81.62 110 ARG B O 1
ATOM 2775 N N . ARG B 1 111 ? 21.438 9.148 -10.773 1 77.44 111 ARG B N 1
ATOM 2776 C CA . ARG B 1 111 ? 22.391 10.219 -11.031 1 77.44 111 ARG B CA 1
ATOM 2777 C C . ARG B 1 111 ? 21.75 11.586 -10.844 1 77.44 111 ARG B C 1
ATOM 2779 O O . ARG B 1 111 ? 22.344 12.492 -10.25 1 77.44 111 ARG B O 1
ATOM 2786 N N . ASN B 1 112 ? 20.484 11.781 -11.375 1 73 112 ASN B N 1
ATOM 2787 C CA . ASN B 1 112 ? 19.812 13.078 -11.312 1 73 112 ASN B CA 1
ATOM 2788 C C . ASN B 1 112 ? 19.297 13.375 -9.906 1 73 112 ASN B C 1
ATOM 2790 O O . ASN B 1 112 ? 18.859 14.492 -9.625 1 73 112 ASN B O 1
ATOM 2794 N N . GLU B 1 113 ? 19.406 12.398 -9.062 1 73.06 113 GLU B N 1
ATOM 2795 C CA . GLU B 1 113 ? 18.875 12.562 -7.707 1 73.06 113 GLU B CA 1
ATOM 2796 C C . GLU B 1 113 ? 20 12.82 -6.707 1 73.06 113 GLU B C 1
ATOM 2798 O O . GLU B 1 113 ? 19.766 12.883 -5.5 1 73.06 113 GLU B O 1
ATOM 2803 N N . GLN B 1 114 ? 21.109 13.055 -7.176 1 70.06 114 GLN B N 1
ATOM 2804 C CA . GLN B 1 114 ? 22.266 13.258 -6.316 1 70.06 114 GLN B CA 1
ATOM 2805 C C . GLN B 1 114 ? 22.172 14.594 -5.578 1 70.06 114 GLN B C 1
ATOM 2807 O O . GLN B 1 114 ? 22.797 14.773 -4.527 1 70.06 114 GLN B O 1
ATOM 2812 N N . HIS B 1 115 ? 21.219 15.414 -6.027 1 74.19 115 HIS B N 1
ATOM 2813 C CA . HIS B 1 115 ? 21.125 16.719 -5.402 1 74.19 115 HIS B CA 1
ATOM 2814 C C . HIS B 1 115 ? 20 16.766 -4.379 1 74.19 115 HIS B C 1
ATOM 2816 O O . HIS B 1 115 ? 19.766 17.812 -3.754 1 74.19 115 HIS B O 1
ATOM 2822 N N . SER B 1 116 ? 19.438 15.641 -4.25 1 79.19 116 SER B N 1
ATOM 2823 C CA . SER B 1 116 ? 18.391 15.602 -3.238 1 79.19 116 SER B CA 1
ATOM 2824 C C . SER B 1 116 ? 18.969 15.773 -1.837 1 79.19 116 SER B C 1
ATOM 2826 O O . SER B 1 116 ? 20.031 15.234 -1.528 1 79.19 116 SER B O 1
ATOM 2828 N N . PRO B 1 117 ? 18.297 16.531 -1.041 1 88.19 117 PRO B N 1
ATOM 2829 C CA . PRO B 1 117 ? 18.75 16.656 0.35 1 88.19 117 PRO B CA 1
ATOM 2830 C C . PRO B 1 117 ? 18.641 15.336 1.118 1 88.19 117 PRO B C 1
ATOM 2832 O O . PRO B 1 117 ? 19.234 15.188 2.188 1 88.19 117 PRO B O 1
ATOM 2835 N N . MET B 1 118 ? 17.906 14.406 0.654 1 91.5 118 MET B N 1
ATOM 2836 C CA . MET B 1 118 ? 17.797 13.117 1.319 1 91.5 118 MET B CA 1
ATOM 2837 C C . MET B 1 118 ? 19.016 12.242 1.041 1 91.5 118 MET B C 1
ATOM 2839 O O . MET B 1 118 ? 19.422 12.086 -0.111 1 91.5 118 MET B O 1
ATOM 2843 N N . LYS B 1 119 ? 19.5 11.711 2.096 1 91.31 119 LYS B N 1
ATOM 2844 C CA . LYS B 1 119 ? 20.703 10.883 1.973 1 91.31 119 LYS B CA 1
ATOM 2845 C C . LYS B 1 119 ? 20.375 9.406 2.102 1 91.31 119 LYS B C 1
ATOM 2847 O O . LYS B 1 119 ? 19.453 9.031 2.838 1 91.31 119 LYS B O 1
ATOM 2852 N N . TYR B 1 120 ? 21.094 8.68 1.394 1 93.69 120 TYR B N 1
ATOM 2853 C CA . TYR B 1 120 ? 20.984 7.227 1.422 1 93.69 120 TYR B CA 1
ATOM 2854 C C . TYR B 1 120 ? 22.312 6.582 1.794 1 93.69 120 TYR B C 1
ATOM 2856 O O . TYR B 1 120 ? 23.359 6.949 1.254 1 93.69 120 TYR B O 1
ATOM 2864 N N . PHE B 1 121 ? 22.219 5.637 2.809 1 91.56 121 PHE B N 1
ATOM 2865 C CA . PHE B 1 121 ? 23.422 4.926 3.203 1 91.56 121 PHE B CA 1
ATOM 2866 C C . PHE B 1 121 ? 23.094 3.506 3.65 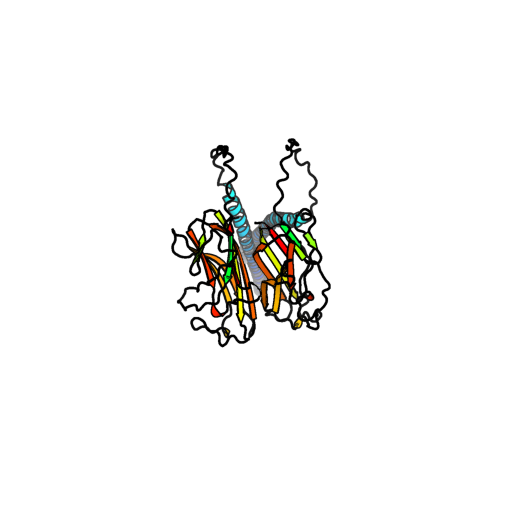1 91.56 121 PHE B C 1
ATOM 2868 O O . PHE B 1 121 ? 22.312 3.309 4.582 1 91.56 121 PHE B O 1
ATOM 2875 N N . ASN B 1 122 ? 23.641 2.5 3.002 1 91.12 122 ASN B N 1
ATOM 2876 C CA . ASN B 1 122 ? 23.594 1.1 3.408 1 91.12 122 ASN B CA 1
ATOM 2877 C C . ASN B 1 122 ? 22.172 0.624 3.66 1 91.12 122 ASN B C 1
ATOM 2879 O O . ASN B 1 122 ? 21.891 0.002 4.688 1 91.12 122 ASN B O 1
ATOM 2883 N N . GLY B 1 123 ? 21.297 0.994 2.826 1 94.06 123 GLY B N 1
ATOM 2884 C CA . GLY B 1 123 ? 19.938 0.5 2.932 1 94.06 123 GLY B CA 1
ATOM 2885 C C . GLY B 1 123 ? 19.016 1.451 3.672 1 94.06 123 GLY B C 1
ATOM 2886 O O . GLY B 1 123 ? 17.797 1.222 3.74 1 94.06 123 GLY B O 1
ATOM 2887 N N . PHE B 1 124 ? 19.609 2.545 4.16 1 95.94 124 PHE B N 1
ATOM 2888 C CA . PHE B 1 124 ? 18.828 3.453 4.996 1 95.94 124 PHE B CA 1
ATOM 2889 C C . PHE B 1 124 ? 18.641 4.801 4.309 1 95.94 124 PHE B C 1
ATOM 2891 O O . PHE B 1 124 ? 19.609 5.402 3.846 1 95.94 124 PHE B O 1
ATOM 2898 N N . LEU B 1 125 ? 17.422 5.184 4.219 1 97.06 125 LEU B N 1
ATOM 2899 C CA . LEU B 1 125 ? 17.094 6.523 3.742 1 97.06 125 LEU B CA 1
ATOM 2900 C C . LEU B 1 125 ? 16.953 7.496 4.91 1 97.06 125 LEU B C 1
ATOM 2902 O O . LEU B 1 125 ? 16.094 7.312 5.773 1 97.06 125 LEU B O 1
ATOM 2906 N N . VAL B 1 126 ? 17.688 8.555 4.895 1 97 126 VAL B N 1
ATOM 2907 C CA . VAL B 1 126 ? 17.734 9.477 6.023 1 97 126 VAL B CA 1
ATOM 2908 C C . VAL B 1 126 ? 16.875 10.711 5.715 1 97 126 VAL B C 1
ATOM 2910 O O . VAL B 1 126 ? 17.062 11.352 4.68 1 97 126 VAL B O 1
ATOM 2913 N N . ILE B 1 127 ? 16 11.008 6.574 1 97.12 127 ILE B N 1
ATOM 2914 C CA . ILE B 1 127 ? 15.117 12.164 6.434 1 97.12 127 ILE B CA 1
ATOM 2915 C C . ILE B 1 127 ? 15.867 13.438 6.793 1 97.12 127 ILE B C 1
ATOM 2917 O O . ILE B 1 127 ? 16.391 13.57 7.906 1 97.12 127 ILE B O 1
ATOM 2921 N N . PRO B 1 128 ? 15.898 14.383 5.926 1 96.44 128 PRO B N 1
ATOM 2922 C CA . PRO B 1 128 ? 16.766 15.547 6.109 1 96.44 128 PRO B CA 1
ATOM 2923 C C . PRO B 1 128 ? 16.125 16.641 6.965 1 96.44 128 PRO B C 1
ATOM 2925 O O . PRO B 1 128 ? 16.828 17.469 7.535 1 96.44 128 PRO B O 1
ATOM 2928 N N . LYS B 1 129 ? 14.766 16.734 7.051 1 95.81 129 LYS B N 1
ATOM 2929 C CA . LYS B 1 129 ? 14.062 17.781 7.789 1 95.81 129 LYS B CA 1
ATOM 2930 C C . LYS B 1 129 ? 12.68 17.297 8.227 1 95.81 129 LYS B C 1
ATOM 2932 O O . LYS B 1 129 ? 12.094 16.422 7.602 1 95.81 129 LYS B O 1
ATOM 2937 N N . ASN B 1 130 ? 12.195 17.969 9.289 1 95.31 130 ASN B N 1
ATOM 2938 C CA . ASN B 1 130 ? 10.859 17.656 9.789 1 95.31 130 ASN B CA 1
ATOM 2939 C C . ASN B 1 130 ? 9.789 17.922 8.742 1 95.31 130 ASN B C 1
ATOM 2941 O O . ASN B 1 130 ? 9.859 18.922 8.016 1 95.31 130 ASN B O 1
ATOM 2945 N N . GLY B 1 131 ? 8.781 17 8.719 1 94.31 131 GLY B N 1
ATOM 2946 C CA . GLY B 1 131 ? 7.645 17.25 7.848 1 94.31 131 GLY B CA 1
ATOM 2947 C C . GLY B 1 131 ? 6.859 15.984 7.531 1 94.31 131 GLY B C 1
ATOM 2948 O O . GLY B 1 131 ? 7.145 14.914 8.078 1 94.31 131 GLY B O 1
ATOM 2949 N N . TYR B 1 132 ? 5.828 16.188 6.766 1 94.56 132 TYR B N 1
ATOM 2950 C CA . TYR B 1 132 ? 5.07 15.055 6.25 1 94.56 132 TYR B CA 1
ATOM 2951 C C . TYR B 1 132 ? 5.637 14.578 4.918 1 94.56 132 TYR B C 1
ATOM 2953 O O . TYR B 1 132 ? 5.82 15.375 3.994 1 94.56 132 TYR B O 1
ATOM 2961 N N . TYR B 1 133 ? 5.922 13.305 4.906 1 96.56 133 TYR B N 1
ATOM 2962 C CA . TYR B 1 133 ? 6.465 12.695 3.703 1 96.56 133 TYR B CA 1
ATOM 2963 C C . TYR B 1 133 ? 5.504 11.656 3.139 1 96.56 133 TYR B C 1
ATOM 2965 O O . TYR B 1 133 ? 4.879 10.898 3.891 1 96.56 133 TYR B O 1
ATOM 2973 N N . PHE B 1 134 ? 5.379 11.703 1.861 1 97.88 134 PHE B N 1
ATOM 2974 C CA . PHE B 1 134 ? 4.852 10.516 1.207 1 97.88 134 PHE B CA 1
ATOM 2975 C C . PHE B 1 134 ? 5.961 9.5 0.955 1 97.88 134 PHE B C 1
ATOM 2977 O O . PHE B 1 134 ? 6.949 9.805 0.284 1 97.88 134 PHE B O 1
ATOM 2984 N N . VAL B 1 135 ? 5.793 8.359 1.523 1 98.44 135 VAL B N 1
ATOM 2985 C CA . VAL B 1 135 ? 6.746 7.262 1.402 1 98.44 135 VAL B CA 1
ATOM 2986 C C . VAL B 1 135 ? 6.137 6.141 0.563 1 98.44 135 VAL B C 1
ATOM 2988 O O . VAL B 1 135 ? 4.977 5.766 0.763 1 98.44 135 VAL B O 1
ATOM 2991 N N . TYR B 1 136 ? 6.941 5.617 -0.403 1 98.5 136 TYR B N 1
ATOM 2992 C CA . TYR B 1 136 ? 6.402 4.551 -1.239 1 98.5 136 TYR B CA 1
ATOM 2993 C C . TYR B 1 136 ? 7.48 3.533 -1.588 1 98.5 136 TYR B C 1
ATOM 2995 O O . TYR B 1 136 ? 8.664 3.871 -1.65 1 98.5 136 TYR B O 1
ATOM 3003 N N . THR B 1 137 ? 7.035 2.344 -1.765 1 98.5 137 THR B N 1
ATOM 3004 C CA . THR B 1 137 ? 7.906 1.268 -2.221 1 98.5 137 THR B CA 1
ATOM 3005 C C . THR B 1 137 ? 7.141 0.284 -3.1 1 98.5 137 THR B C 1
ATOM 3007 O O . THR B 1 137 ? 5.965 0.009 -2.854 1 98.5 137 THR B O 1
ATOM 3010 N N . GLN B 1 138 ? 7.785 -0.14 -4.156 1 98.19 138 GLN B N 1
ATOM 3011 C CA . GLN B 1 138 ? 7.332 -1.279 -4.949 1 98.19 138 GLN B CA 1
ATOM 3012 C C . GLN B 1 138 ? 8.383 -2.385 -4.973 1 98.19 138 GLN B C 1
ATOM 3014 O O . GLN B 1 138 ? 9.539 -2.141 -5.312 1 98.19 138 GLN B O 1
ATOM 3019 N N . VAL B 1 139 ? 7.957 -3.553 -4.621 1 97.88 139 VAL B N 1
ATOM 3020 C CA . VAL B 1 139 ? 8.836 -4.711 -4.727 1 97.88 139 VAL B CA 1
ATOM 3021 C C . VAL B 1 139 ? 8.203 -5.766 -5.629 1 97.88 139 VAL B C 1
ATOM 3023 O O . VAL B 1 139 ? 7.059 -6.168 -5.41 1 97.88 139 VAL B O 1
ATOM 3026 N N . THR B 1 140 ? 8.945 -6.145 -6.594 1 96.56 140 THR B N 1
ATOM 3027 C CA . THR B 1 140 ? 8.516 -7.238 -7.461 1 96.56 140 THR B CA 1
ATOM 3028 C C . THR B 1 140 ? 9.258 -8.523 -7.121 1 96.56 140 THR B C 1
ATOM 3030 O O . THR B 1 140 ? 10.492 -8.57 -7.191 1 96.56 140 THR B O 1
ATOM 3033 N N . PHE B 1 141 ? 8.469 -9.508 -6.754 1 94.75 141 PHE B N 1
ATOM 3034 C CA . PHE B 1 141 ? 9 -10.844 -6.508 1 94.75 141 PHE B CA 1
ATOM 3035 C C . PHE B 1 141 ? 8.789 -11.742 -7.723 1 94.75 141 PHE B C 1
ATOM 3037 O O . PHE B 1 141 ? 7.777 -11.625 -8.414 1 94.75 141 PHE B O 1
ATOM 3044 N N . ARG B 1 142 ? 9.789 -12.648 -7.859 1 91.56 142 ARG B N 1
ATOM 3045 C CA . ARG B 1 142 ? 9.602 -13.508 -9.023 1 91.56 142 ARG B CA 1
ATOM 3046 C C . ARG B 1 142 ? 10.336 -14.836 -8.844 1 91.56 142 ARG B C 1
ATOM 3048 O O . ARG B 1 142 ? 11.367 -14.891 -8.172 1 91.56 142 ARG B O 1
ATOM 3055 N N . CYS B 1 143 ? 9.773 -15.836 -9.375 1 88.31 143 CYS B N 1
ATOM 3056 C CA . CYS B 1 143 ? 10.414 -17.109 -9.672 1 88.31 143 CYS B CA 1
ATOM 3057 C C . CYS B 1 143 ? 10.672 -17.266 -11.164 1 88.31 143 CYS B C 1
ATOM 3059 O O . CYS B 1 143 ? 9.773 -17.625 -11.922 1 88.31 143 CYS B O 1
ATOM 3061 N N . PRO B 1 144 ? 11.859 -16.906 -11.57 1 76.19 144 PRO B N 1
ATOM 3062 C CA . PRO B 1 144 ? 12.141 -16.766 -13 1 76.19 144 PRO B CA 1
ATOM 3063 C C . PRO B 1 144 ? 12.172 -18.094 -13.742 1 76.19 144 PRO B C 1
ATOM 3065 O O . PRO B 1 144 ? 11.891 -18.156 -14.938 1 76.19 144 PRO B O 1
ATOM 3068 N N . ASP B 1 145 ? 12.672 -19.094 -13.141 1 74.44 145 ASP B N 1
ATOM 3069 C CA . ASP B 1 145 ? 12.938 -20.312 -13.883 1 74.44 145 ASP B CA 1
ATOM 3070 C C . ASP B 1 145 ? 11.852 -21.359 -13.625 1 74.44 145 ASP B C 1
ATOM 3072 O O . ASP B 1 145 ? 12.039 -22.547 -13.914 1 74.44 145 ASP B O 1
ATOM 3076 N N . GLY B 1 146 ? 10.688 -21 -13.211 1 68.69 146 GLY B N 1
ATOM 3077 C CA . GLY B 1 146 ? 9.609 -21.953 -13.031 1 68.69 146 GLY B CA 1
ATOM 3078 C C . GLY B 1 146 ? 9.539 -22.516 -11.625 1 68.69 146 GLY B C 1
ATOM 3079 O O . GLY B 1 146 ? 8.898 -21.938 -10.75 1 68.69 146 GLY B O 1
ATOM 3080 N N . THR B 1 147 ? 10.438 -23.469 -11.383 1 71.31 147 THR B N 1
ATOM 3081 C CA . THR B 1 147 ? 10.297 -24.188 -10.125 1 71.31 147 THR B CA 1
ATOM 3082 C C . THR B 1 147 ? 11 -23.453 -8.984 1 71.31 147 THR B C 1
ATOM 3084 O O . THR B 1 147 ? 10.711 -23.688 -7.812 1 71.31 147 THR B O 1
ATOM 3087 N N . CYS B 1 148 ? 11.773 -22.406 -9.18 1 82 148 CYS B N 1
ATOM 3088 C CA . CYS B 1 148 ? 12.562 -21.703 -8.18 1 82 148 CYS B CA 1
ATOM 3089 C C . CYS B 1 148 ? 13.289 -22.672 -7.262 1 82 148 CYS B C 1
ATOM 3091 O O . CYS B 1 148 ? 13.508 -22.375 -6.086 1 82 148 CYS B O 1
ATOM 3093 N N . GLU B 1 149 ? 13.578 -23.844 -7.727 1 81.88 149 GLU B N 1
ATOM 3094 C CA . GLU B 1 149 ? 14.234 -24.891 -6.945 1 81.88 149 GLU B CA 1
ATOM 3095 C C . GLU B 1 149 ? 15.656 -24.484 -6.578 1 81.88 149 GLU B C 1
ATOM 3097 O O . GLU B 1 149 ? 16.156 -24.859 -5.516 1 81.88 149 GLU B O 1
ATOM 3102 N N . ASN B 1 150 ? 16.25 -23.719 -7.438 1 83.94 150 ASN B N 1
ATOM 3103 C CA . ASN B 1 150 ? 17.641 -23.375 -7.223 1 83.94 150 ASN B CA 1
ATOM 3104 C C . ASN B 1 150 ? 17.781 -22.094 -6.406 1 83.94 150 ASN B C 1
ATOM 3106 O O . ASN B 1 150 ? 18.891 -21.641 -6.141 1 83.94 150 ASN B O 1
ATOM 3110 N N . ILE B 1 151 ? 16.719 -21.516 -6.074 1 87.88 151 ILE B N 1
ATOM 3111 C CA . ILE B 1 151 ? 16.734 -20.328 -5.242 1 87.88 151 ILE B CA 1
ATOM 3112 C C . ILE B 1 151 ? 16.547 -20.703 -3.779 1 87.88 151 ILE B C 1
ATOM 3114 O O . ILE B 1 151 ? 15.594 -21.422 -3.434 1 87.88 151 ILE B O 1
ATOM 3118 N N . GLU B 1 152 ? 17.516 -20.297 -2.975 1 87.38 152 GLU B N 1
ATOM 3119 C CA . GLU B 1 152 ? 17.438 -20.609 -1.55 1 87.38 152 GLU B CA 1
ATOM 3120 C C . GLU B 1 152 ? 17.891 -19.422 -0.703 1 87.38 152 GLU B C 1
ATOM 3122 O O . GLU B 1 152 ? 18.859 -18.734 -1.044 1 87.38 152 GLU B O 1
ATOM 3127 N N . TYR B 1 153 ? 17.125 -19.188 0.266 1 88.88 153 TYR B N 1
ATOM 3128 C CA . TYR B 1 153 ? 17.484 -18.172 1.244 1 88.88 153 TYR B CA 1
ATOM 3129 C C . TYR B 1 153 ? 17.219 -18.656 2.664 1 88.88 153 TYR B C 1
ATOM 3131 O O . TYR B 1 153 ? 16.109 -19.062 2.988 1 88.88 153 TYR B O 1
ATOM 3139 N N . CYS B 1 154 ? 18.234 -18.594 3.49 1 88.06 154 CYS B N 1
ATOM 3140 C CA . CYS B 1 154 ? 18.172 -18.984 4.895 1 88.06 154 CYS B CA 1
ATOM 3141 C C . CYS B 1 154 ? 17.562 -20.375 5.055 1 88.06 154 CYS B C 1
ATOM 3143 O O . CYS B 1 154 ? 16.688 -20.578 5.895 1 88.06 154 CYS B O 1
ATOM 3145 N N . GLY B 1 155 ? 18.016 -21.281 4.203 1 85.31 155 GLY B N 1
ATOM 3146 C CA . GLY B 1 155 ? 17.609 -22.688 4.312 1 85.31 155 GLY B CA 1
ATOM 3147 C C . GLY B 1 155 ? 16.234 -22.953 3.73 1 85.31 155 GLY B C 1
ATOM 3148 O O . GLY B 1 155 ? 15.75 -24.078 3.764 1 85.31 155 GLY B O 1
ATOM 3149 N N . LYS B 1 156 ? 15.625 -21.969 3.281 1 85.69 156 LYS B N 1
ATOM 3150 C CA . LYS B 1 156 ? 14.305 -22.141 2.676 1 85.69 156 LYS B CA 1
ATOM 3151 C C . LYS B 1 156 ? 14.391 -22.062 1.152 1 85.69 156 LYS B C 1
ATOM 3153 O O . LYS B 1 156 ? 14.898 -21.094 0.599 1 85.69 156 LYS B O 1
ATOM 3158 N N . LYS B 1 157 ? 13.891 -23.094 0.572 1 87.94 157 LYS B N 1
ATOM 3159 C CA . LYS B 1 157 ? 13.914 -23.156 -0.887 1 87.94 157 LYS B CA 1
ATOM 3160 C C . LYS B 1 157 ? 12.82 -22.266 -1.484 1 87.94 157 LYS B C 1
ATOM 3162 O O . LYS B 1 157 ? 11.734 -22.141 -0.914 1 87.94 157 LYS B O 1
ATOM 3167 N N . GLY B 1 158 ? 13.141 -21.734 -2.643 1 86.88 158 GLY B N 1
ATOM 3168 C CA . GLY B 1 158 ? 12.188 -20.875 -3.336 1 86.88 158 GLY B CA 1
ATOM 3169 C C . GLY B 1 158 ? 10.891 -21.578 -3.666 1 86.88 158 GLY B C 1
ATOM 3170 O O . GLY B 1 158 ? 9.82 -20.969 -3.648 1 86.88 158 GLY B O 1
ATOM 3171 N N . VAL B 1 159 ? 10.977 -22.859 -3.99 1 85.44 159 VAL B N 1
ATOM 3172 C CA . VAL B 1 159 ? 9.82 -23.641 -4.402 1 85.44 159 VAL B CA 1
ATOM 3173 C C . VAL B 1 159 ? 8.844 -23.781 -3.232 1 85.44 159 VAL B C 1
ATOM 3175 O O . VAL B 1 159 ? 7.645 -23.984 -3.436 1 85.44 159 VAL B O 1
ATOM 3178 N N . ASP B 1 160 ? 9.297 -23.609 -2.006 1 86.62 160 ASP B N 1
ATOM 3179 C CA . ASP B 1 160 ? 8.477 -23.797 -0.813 1 86.62 160 ASP B CA 1
ATOM 3180 C C . ASP B 1 160 ? 7.855 -22.484 -0.355 1 86.62 160 ASP B C 1
ATOM 3182 O O . ASP B 1 160 ? 7.066 -22.469 0.591 1 86.62 160 ASP B O 1
ATOM 3186 N N . VAL B 1 161 ? 8.219 -21.453 -1.005 1 88.69 161 VAL B N 1
ATOM 3187 C CA . VAL B 1 161 ? 7.711 -20.141 -0.596 1 88.69 161 VAL B CA 1
ATOM 3188 C C . VAL B 1 161 ? 6.246 -20.016 -1.005 1 88.69 161 VAL B C 1
ATOM 3190 O O . VAL B 1 161 ? 5.895 -20.266 -2.16 1 88.69 161 VAL B O 1
ATOM 3193 N N . ARG B 1 162 ? 5.395 -19.625 -0.04 1 88.25 162 ARG B N 1
ATOM 3194 C CA . ARG B 1 162 ? 3.965 -19.516 -0.3 1 88.25 162 ARG B CA 1
ATOM 3195 C C . ARG B 1 162 ? 3.475 -18.078 -0.124 1 88.25 162 ARG B C 1
ATOM 3197 O O . ARG B 1 162 ? 2.357 -17.75 -0.521 1 88.25 162 ARG B O 1
ATOM 3204 N N . ASN B 1 163 ? 4.305 -17.297 0.443 1 92.12 163 ASN B N 1
ATOM 3205 C CA . ASN B 1 163 ? 3.965 -15.906 0.693 1 92.12 163 ASN B CA 1
ATOM 3206 C C . ASN B 1 163 ? 5.18 -14.992 0.543 1 92.12 163 ASN B C 1
ATOM 3208 O O . ASN B 1 163 ? 6.289 -15.367 0.935 1 92.12 163 ASN B O 1
ATOM 3212 N N . VAL B 1 164 ? 4.945 -13.898 -0.024 1 95.19 164 VAL B N 1
ATOM 3213 C CA . VAL B 1 164 ? 5.988 -12.883 -0.107 1 95.19 164 VAL B CA 1
ATOM 3214 C C . VAL B 1 164 ? 5.512 -11.594 0.556 1 95.19 164 VAL B C 1
ATOM 3216 O O . VAL B 1 164 ? 4.312 -11.297 0.559 1 95.19 164 VAL B O 1
ATOM 3219 N N . MET B 1 165 ? 6.496 -10.859 1.101 1 96.69 165 MET B N 1
ATOM 3220 C CA . MET B 1 165 ? 6.129 -9.695 1.904 1 96.69 165 MET B CA 1
ATOM 3221 C C . MET B 1 165 ? 7.207 -8.617 1.829 1 96.69 165 MET B C 1
ATOM 3223 O O . MET B 1 165 ? 8.398 -8.93 1.731 1 96.69 165 MET B O 1
ATOM 3227 N N . GLN B 1 166 ? 6.77 -7.387 1.874 1 97.81 166 GLN B N 1
ATOM 3228 C CA . GLN B 1 166 ? 7.648 -6.246 2.109 1 97.81 166 GLN B CA 1
ATOM 3229 C C . GLN B 1 166 ? 7.18 -5.43 3.309 1 97.81 166 GLN B C 1
ATOM 3231 O O . GLN B 1 166 ? 5.977 -5.301 3.547 1 97.81 166 GLN B O 1
ATOM 3236 N N . VAL B 1 167 ? 8.102 -4.898 4.02 1 97.62 167 VAL B N 1
ATOM 3237 C CA . VAL B 1 167 ? 7.82 -4.078 5.191 1 97.62 167 VAL B CA 1
ATOM 3238 C C . VAL B 1 167 ? 8.664 -2.809 5.148 1 97.62 167 VAL B C 1
ATOM 3240 O O . VAL B 1 167 ? 9.883 -2.873 4.965 1 97.62 167 VAL B O 1
ATOM 3243 N N . VAL B 1 168 ? 8.008 -1.693 5.234 1 98.25 168 VAL B N 1
ATOM 3244 C CA . VAL B 1 168 ? 8.727 -0.44 5.438 1 98.25 168 VAL B CA 1
ATOM 3245 C C . VAL B 1 168 ? 8.844 -0.146 6.93 1 98.25 168 VAL B C 1
ATOM 3247 O O . VAL B 1 168 ? 7.84 -0.122 7.645 1 98.25 168 VAL B O 1
ATOM 3250 N N . SER B 1 169 ? 10.039 0.052 7.379 1 97.25 169 SER B N 1
ATOM 3251 C CA . SER B 1 169 ? 10.281 0.273 8.805 1 97.25 169 SER B CA 1
ATOM 3252 C C . SER B 1 169 ? 10.922 1.634 9.047 1 97.25 169 SER B C 1
ATOM 3254 O O . SER B 1 169 ? 11.664 2.139 8.203 1 97.25 169 SER B O 1
ATOM 3256 N N . LEU B 1 170 ? 10.609 2.166 10.227 1 96.94 170 LEU B N 1
ATOM 3257 C CA . LEU B 1 170 ? 11.117 3.461 10.672 1 96.94 170 LEU B CA 1
ATOM 3258 C C . LEU B 1 170 ? 12.008 3.305 11.898 1 96.94 170 LEU B C 1
ATOM 3260 O O . LEU B 1 170 ? 11.648 2.605 12.852 1 96.94 170 LEU B O 1
ATOM 3264 N N . LYS B 1 171 ? 13.109 3.836 11.82 1 95.94 171 LYS B N 1
ATOM 3265 C CA . LYS B 1 171 ? 14.016 3.938 12.961 1 95.94 171 LYS B CA 1
ATOM 3266 C C . LYS B 1 171 ? 14.289 5.395 13.312 1 95.94 171 LYS B C 1
ATOM 3268 O O . LYS B 1 171 ? 14.711 6.18 12.461 1 95.94 171 LYS B O 1
ATOM 3273 N N . SER B 1 172 ? 14.055 5.719 14.523 1 94.25 172 SER B N 1
ATOM 3274 C CA . SER B 1 172 ? 14.305 7.074 15 1 94.25 172 SER B CA 1
ATOM 3275 C C . SER B 1 172 ? 15.461 7.109 15.992 1 94.25 172 SER B C 1
ATOM 3277 O O . SER B 1 172 ? 15.742 6.113 16.656 1 94.25 172 SER B O 1
ATOM 3279 N N . PRO B 1 173 ? 16.125 8.258 16.094 1 91.31 173 PRO B N 1
ATOM 3280 C CA . PRO B 1 173 ? 17.188 8.375 17.094 1 91.31 173 PRO B CA 1
ATOM 3281 C C . PRO B 1 173 ? 16.703 8.102 18.516 1 91.31 173 PRO B C 1
ATOM 3283 O O . PRO B 1 173 ? 17.438 7.516 19.328 1 91.31 173 PRO B O 1
ATOM 3286 N N . SER B 1 174 ? 15.445 8.469 18.797 1 87.5 174 SER B N 1
ATOM 3287 C CA . SER B 1 174 ? 14.891 8.289 20.141 1 87.5 174 SER B CA 1
ATOM 3288 C C . SER B 1 174 ? 14.445 6.852 20.359 1 87.5 174 SER B C 1
ATOM 3290 O O . SER B 1 174 ? 14.32 6.406 21.5 1 87.5 174 SER B O 1
ATOM 3292 N N . TYR B 1 175 ? 14.195 6.098 19.406 1 84.12 175 TYR B N 1
ATOM 3293 C CA . TYR B 1 175 ? 13.797 4.695 19.453 1 84.12 175 TYR B CA 1
ATOM 3294 C C . TYR B 1 175 ? 14.609 3.859 18.469 1 84.12 175 TYR B C 1
ATOM 3296 O O . TYR B 1 175 ? 14.188 3.645 17.328 1 84.12 175 TYR B O 1
ATOM 3304 N N . PRO B 1 176 ? 15.664 3.268 18.938 1 82.88 176 PRO B N 1
ATOM 3305 C CA . PRO B 1 176 ? 16.625 2.689 17.984 1 82.88 176 PRO B CA 1
ATOM 3306 C C . PRO B 1 176 ? 16.141 1.363 17.391 1 82.88 176 PRO B C 1
ATOM 3308 O O . PRO B 1 176 ? 16.672 0.906 16.375 1 82.88 176 PRO B O 1
ATOM 3311 N N . ALA B 1 177 ? 15.086 0.787 17.969 1 89.88 177 ALA B N 1
ATOM 3312 C CA . ALA B 1 177 ? 14.555 -0.417 17.328 1 89.88 177 ALA B CA 1
ATOM 3313 C C . ALA B 1 177 ? 13.633 -0.063 16.172 1 89.88 177 ALA B C 1
ATOM 3315 O O . ALA B 1 177 ? 12.703 0.731 16.312 1 89.88 177 ALA B O 1
ATOM 3316 N N . PRO B 1 178 ? 13.977 -0.608 15.031 1 92.38 178 PRO B N 1
ATOM 3317 C CA . PRO B 1 178 ? 13.109 -0.326 13.883 1 92.38 178 PRO B CA 1
ATOM 3318 C C . PRO B 1 178 ? 11.672 -0.764 14.109 1 92.38 178 PRO B C 1
ATOM 3320 O O . PRO B 1 178 ? 11.422 -1.836 14.672 1 92.38 178 PRO B O 1
ATOM 3323 N N . ARG B 1 179 ? 10.727 0.069 13.703 1 93.88 179 ARG B N 1
ATOM 3324 C CA . ARG B 1 179 ? 9.305 -0.243 13.789 1 93.88 179 ARG B CA 1
ATOM 3325 C C . ARG B 1 179 ? 8.648 -0.237 12.414 1 93.88 179 ARG B C 1
ATOM 3327 O O . ARG B 1 179 ? 8.828 0.704 11.641 1 93.88 179 ARG B O 1
ATOM 3334 N N . PRO B 1 180 ? 7.93 -1.296 12.141 1 95.75 180 PRO B N 1
ATOM 3335 C CA . PRO B 1 180 ? 7.203 -1.304 10.867 1 95.75 180 PRO B CA 1
ATOM 3336 C C . PRO B 1 180 ? 6.148 -0.203 10.781 1 95.75 180 PRO B C 1
ATOM 3338 O O . PRO B 1 180 ? 5.418 0.032 11.75 1 95.75 180 PRO B O 1
ATOM 3341 N N . ILE B 1 181 ? 6.023 0.462 9.68 1 95.56 181 ILE B N 1
ATOM 3342 C CA . ILE B 1 181 ? 5.008 1.501 9.523 1 95.56 181 ILE B CA 1
ATOM 3343 C C . ILE B 1 181 ? 4.055 1.126 8.391 1 95.56 181 ILE B C 1
ATOM 3345 O O . ILE B 1 181 ? 2.895 1.549 8.383 1 95.56 181 ILE B O 1
ATOM 3349 N N . MET B 1 182 ? 4.48 0.407 7.395 1 96.69 182 MET B N 1
ATOM 3350 C CA . MET B 1 182 ? 3.652 -0.123 6.316 1 96.69 182 MET B CA 1
ATOM 3351 C C . MET B 1 182 ? 4.07 -1.545 5.957 1 96.69 182 MET B C 1
ATOM 3353 O O . MET B 1 182 ? 5.258 -1.872 5.988 1 96.69 182 MET B O 1
ATOM 3357 N N . LYS B 1 183 ? 3.121 -2.268 5.613 1 97.12 183 LYS B N 1
ATOM 3358 C CA . LYS B 1 183 ? 3.385 -3.65 5.227 1 97.12 183 LYS B CA 1
ATOM 3359 C C . LYS B 1 183 ? 2.492 -4.078 4.062 1 97.12 183 LYS B C 1
ATOM 3361 O O . LYS B 1 183 ? 1.322 -3.693 4 1 97.12 183 LYS B O 1
ATOM 3366 N N . GLY B 1 184 ? 3.059 -4.789 3.133 1 96.69 184 GLY B N 1
ATOM 3367 C CA . GLY B 1 184 ? 2.34 -5.453 2.057 1 96.69 184 GLY B CA 1
ATOM 3368 C C . GLY B 1 184 ? 2.727 -6.914 1.893 1 96.69 184 GLY B C 1
ATOM 3369 O O . GLY B 1 184 ? 3.9 -7.266 2.012 1 96.69 184 GLY B O 1
ATOM 3370 N N . GLU B 1 185 ? 1.732 -7.723 1.644 1 94.88 185 GLU B N 1
ATOM 3371 C CA . GLU B 1 185 ? 1.986 -9.156 1.513 1 94.88 185 GLU B CA 1
ATOM 3372 C C . GLU B 1 185 ? 1.056 -9.789 0.483 1 94.88 185 GLU B C 1
ATOM 3374 O O . GLU B 1 185 ? -0.053 -9.297 0.257 1 94.88 185 GLU B O 1
ATOM 3379 N N . SER B 1 186 ? 1.525 -10.82 -0.112 1 93.75 186 SER B N 1
ATOM 3380 C CA . SER B 1 186 ? 0.734 -11.547 -1.098 1 93.75 186 SER B CA 1
ATOM 3381 C C . SER B 1 186 ? 1.084 -13.031 -1.101 1 93.75 186 SER B C 1
ATOM 3383 O O . SER B 1 186 ? 2.26 -13.398 -1.049 1 93.75 186 SER B O 1
ATOM 3385 N N . SER B 1 187 ? 0.041 -13.812 -1.118 1 92.38 187 SER B N 1
ATOM 3386 C CA . SER B 1 187 ? 0.258 -15.25 -1.246 1 92.38 187 SER B CA 1
ATOM 3387 C C . SER B 1 187 ? 0.561 -15.633 -2.689 1 92.38 187 SER B C 1
ATOM 3389 O O . SER B 1 187 ? 0.068 -15 -3.625 1 92.38 187 SER B O 1
ATOM 3391 N N . ILE B 1 188 ? 1.366 -16.625 -2.822 1 88.19 188 ILE B N 1
ATOM 3392 C CA . ILE B 1 188 ? 1.718 -17.172 -4.125 1 88.19 188 ILE B CA 1
ATOM 3393 C C . ILE B 1 188 ? 0.802 -18.359 -4.449 1 88.19 188 ILE B C 1
ATOM 3395 O O . ILE B 1 188 ? 0.67 -19.281 -3.652 1 88.19 188 ILE B O 1
ATOM 3399 N N . ASP B 1 189 ? 0.063 -18.312 -5.539 1 76.5 189 ASP B N 1
ATOM 3400 C CA . ASP B 1 189 ? -0.962 -19.281 -5.887 1 76.5 189 ASP B CA 1
ATOM 3401 C C . ASP B 1 189 ? -0.393 -20.375 -6.793 1 76.5 189 ASP B C 1
ATOM 3403 O O . ASP B 1 189 ? -1.031 -21.406 -7.004 1 76.5 189 ASP B O 1
ATOM 3407 N N . ASN B 1 190 ? 0.625 -20.109 -7.48 1 70.25 190 ASN B N 1
ATOM 3408 C CA . ASN B 1 190 ? 1.041 -21 -8.562 1 70.25 190 ASN B CA 1
ATOM 3409 C C . ASN B 1 190 ? 2.336 -21.734 -8.227 1 70.25 190 ASN B C 1
ATOM 3411 O O . ASN B 1 190 ? 3.188 -21.203 -7.516 1 70.25 190 ASN B O 1
ATOM 3415 N N . TYR B 1 191 ? 2.055 -23.031 -8.656 1 73.44 191 TYR B N 1
ATOM 3416 C CA . TYR B 1 191 ? 3.305 -23.781 -8.719 1 73.44 191 TYR B CA 1
ATOM 3417 C C . TYR B 1 191 ? 4.043 -23.5 -10.023 1 73.44 191 TYR B C 1
ATOM 3419 O O . TYR B 1 191 ? 3.418 -23.219 -11.055 1 73.44 191 TYR B O 1
ATOM 3427 N N . GLY B 1 192 ? 5.344 -23.156 -9.961 1 77.88 192 GLY B N 1
ATOM 3428 C CA . GLY B 1 192 ? 6.117 -22.844 -11.156 1 77.88 192 GLY B CA 1
ATOM 3429 C C . GLY B 1 192 ? 6.551 -21.391 -11.211 1 77.88 192 GLY B C 1
ATOM 3430 O O . GLY B 1 192 ? 6.965 -20.828 -10.203 1 77.88 192 GLY B O 1
ATOM 3431 N N . LYS B 1 193 ? 6.391 -20.953 -12.539 1 83.56 193 LYS B N 1
ATOM 3432 C CA . LYS B 1 193 ? 6.812 -19.578 -12.773 1 83.56 193 LYS B CA 1
ATOM 3433 C C . LYS B 1 193 ? 5.75 -18.594 -12.305 1 83.56 193 LYS B C 1
ATOM 3435 O O . LYS B 1 193 ? 4.559 -18.781 -12.555 1 83.56 193 LYS B O 1
ATOM 3440 N N . TRP B 1 194 ? 6.176 -17.625 -11.5 1 89.38 194 TRP B N 1
ATOM 3441 C CA . TRP B 1 194 ? 5.246 -16.609 -11.039 1 89.38 194 TRP B CA 1
ATOM 3442 C C . TRP B 1 194 ? 5.957 -15.273 -10.82 1 89.38 194 TRP B C 1
ATOM 3444 O O . TRP B 1 194 ? 7.184 -15.234 -10.695 1 89.38 194 TRP B O 1
ATOM 3454 N N . LYS B 1 195 ? 5.227 -14.219 -10.953 1 90.88 195 LYS B N 1
ATOM 3455 C CA . LYS B 1 195 ? 5.625 -12.859 -10.586 1 90.88 195 LYS B CA 1
ATOM 3456 C C . LYS B 1 195 ? 4.559 -12.188 -9.734 1 90.88 195 LYS B C 1
ATOM 3458 O O . LYS B 1 195 ? 3.361 -12.336 -9.992 1 90.88 195 LYS B O 1
ATOM 3463 N N . LYS B 1 196 ? 5.066 -11.57 -8.633 1 93.12 196 LYS B N 1
ATOM 3464 C CA . LYS B 1 196 ? 4.172 -10.812 -7.766 1 93.12 196 LYS B CA 1
ATOM 3465 C C . LYS B 1 196 ? 4.742 -9.43 -7.465 1 93.12 196 LYS B C 1
ATOM 3467 O O . LYS B 1 196 ? 5.871 -9.312 -6.977 1 93.12 196 LYS B O 1
ATOM 3472 N N . THR B 1 197 ? 3.977 -8.391 -7.855 1 95.94 197 THR B N 1
ATOM 3473 C CA . THR B 1 197 ? 4.359 -7.02 -7.531 1 95.94 197 THR B CA 1
ATOM 3474 C C . THR B 1 197 ? 3.518 -6.477 -6.383 1 95.94 197 THR B C 1
ATOM 3476 O O . THR B 1 197 ? 2.289 -6.574 -6.406 1 95.94 197 THR B O 1
ATOM 3479 N N . ILE B 1 198 ? 4.195 -5.988 -5.344 1 97.5 198 ILE B N 1
ATOM 3480 C CA . ILE B 1 198 ? 3.521 -5.387 -4.199 1 97.5 198 ILE B CA 1
ATOM 3481 C C . ILE B 1 198 ? 3.939 -3.926 -4.066 1 97.5 198 ILE B C 1
ATOM 3483 O O . ILE B 1 198 ? 5.125 -3.621 -3.918 1 97.5 198 ILE B O 1
ATOM 3487 N N . TYR B 1 199 ? 3.006 -3.051 -4.164 1 97.94 199 TYR B N 1
ATOM 3488 C CA . TYR B 1 199 ? 3.209 -1.627 -3.914 1 97.94 199 TYR B CA 1
ATOM 3489 C C . TYR B 1 199 ? 2.59 -1.212 -2.586 1 97.94 199 TYR B C 1
ATOM 3491 O O . TYR B 1 199 ? 1.485 -1.646 -2.246 1 97.94 199 TYR B O 1
ATOM 3499 N N . VAL B 1 200 ? 3.336 -0.403 -1.804 1 97.81 200 VAL B N 1
ATOM 3500 C CA . VAL B 1 200 ? 2.793 0.234 -0.609 1 97.81 200 VAL B CA 1
ATOM 3501 C C . VAL B 1 200 ? 3.195 1.707 -0.581 1 97.81 200 VAL B C 1
ATOM 3503 O O . VAL B 1 200 ? 4.285 2.068 -1.025 1 97.81 200 VAL B O 1
ATOM 3506 N N . GLY B 1 201 ? 2.293 2.533 -0.099 1 98.06 201 GLY B N 1
ATOM 3507 C CA . GLY B 1 201 ? 2.568 3.959 -0.014 1 98.06 201 GLY B CA 1
ATOM 3508 C C . GLY B 1 201 ? 1.616 4.695 0.908 1 98.06 201 GLY B C 1
ATOM 3509 O O . GLY B 1 201 ? 0.425 4.383 0.958 1 98.06 201 GLY B O 1
ATOM 3510 N N . GLY B 1 202 ? 2.135 5.672 1.631 1 96.94 202 GLY B N 1
ATOM 3511 C CA . GLY B 1 202 ? 1.346 6.48 2.547 1 96.94 202 GLY B CA 1
ATOM 3512 C C . GLY B 1 202 ? 2.102 7.68 3.086 1 96.94 202 GLY B C 1
ATOM 3513 O O . GLY B 1 202 ? 3.301 7.824 2.844 1 96.94 202 GLY B O 1
ATOM 3514 N N . ILE B 1 203 ? 1.331 8.555 3.771 1 96.12 203 ILE B N 1
ATOM 3515 C CA . ILE B 1 203 ? 1.941 9.75 4.344 1 96.12 203 ILE B CA 1
ATOM 3516 C C . ILE B 1 203 ? 2.291 9.5 5.809 1 96.12 203 ILE B C 1
ATOM 3518 O O . ILE B 1 203 ? 1.509 8.898 6.547 1 96.12 203 ILE B O 1
ATOM 3522 N N . PHE B 1 204 ? 3.438 10.031 6.18 1 95.31 204 PHE B N 1
ATOM 3523 C CA . PHE B 1 204 ? 3.902 9.898 7.555 1 95.31 204 PHE B CA 1
ATOM 3524 C C . PHE B 1 204 ? 4.566 11.188 8.023 1 95.31 204 PHE B C 1
ATOM 3526 O O . PHE B 1 204 ? 5.277 11.844 7.258 1 95.31 204 PHE B O 1
ATOM 3533 N N . GLN B 1 205 ? 4.32 11.531 9.234 1 94.31 205 GLN B N 1
ATOM 3534 C CA . GLN B 1 205 ? 5.129 12.57 9.852 1 94.31 205 GLN B CA 1
ATOM 3535 C C . GLN B 1 205 ? 6.504 12.039 10.25 1 94.31 205 GLN B C 1
ATOM 3537 O O . GLN B 1 205 ? 6.602 11.086 11.031 1 94.31 205 GLN B O 1
ATOM 3542 N N . LEU B 1 206 ? 7.5 12.609 9.664 1 95.25 206 LEU B N 1
ATOM 3543 C CA . LEU B 1 206 ? 8.859 12.172 9.93 1 95.25 206 LEU B CA 1
ATOM 3544 C C . LEU B 1 206 ? 9.719 13.328 10.438 1 95.25 206 LEU B C 1
ATOM 3546 O O . LEU B 1 206 ? 9.445 14.492 10.117 1 95.25 206 LEU B O 1
ATOM 3550 N N . TRP B 1 207 ? 10.664 12.977 11.219 1 95.38 207 TRP B N 1
ATOM 3551 C CA . TRP B 1 207 ? 11.547 13.977 11.82 1 95.38 207 TRP B CA 1
ATOM 3552 C C . TRP B 1 207 ? 12.953 13.867 11.25 1 95.38 207 TRP B C 1
ATOM 3554 O O . TRP B 1 207 ? 13.359 12.805 10.773 1 95.38 207 TRP B O 1
ATOM 3564 N N . GLU B 1 208 ? 13.602 14.992 11.375 1 96.5 208 GLU B N 1
ATOM 3565 C CA . GLU B 1 208 ? 15 15.008 10.953 1 96.5 208 GLU B CA 1
ATOM 3566 C C . GLU B 1 208 ? 15.781 13.859 11.602 1 96.5 208 GLU B C 1
ATOM 3568 O O . GLU B 1 208 ? 15.664 13.625 12.805 1 96.5 208 GLU B O 1
ATOM 3573 N N . ASP B 1 209 ? 16.484 13.07 10.781 1 96 209 ASP B N 1
ATOM 3574 C CA . ASP B 1 209 ? 17.391 11.992 11.172 1 96 209 ASP B CA 1
ATOM 3575 C C . ASP B 1 209 ? 16.625 10.68 11.375 1 96 209 ASP B C 1
ATOM 3577 O O . ASP B 1 209 ? 17.234 9.656 11.703 1 96 209 ASP B O 1
ATOM 3581 N N . ASP B 1 210 ? 15.344 10.766 11.25 1 97.06 210 ASP B N 1
ATOM 3582 C CA . ASP B 1 210 ? 14.656 9.492 11.078 1 97.06 210 ASP B CA 1
ATOM 3583 C C . ASP B 1 210 ? 15.234 8.703 9.906 1 97.06 210 ASP B C 1
ATOM 3585 O O . ASP B 1 210 ? 15.695 9.289 8.922 1 97.06 210 ASP B O 1
ATOM 3589 N N . THR B 1 211 ? 15.188 7.414 10.008 1 97.31 211 THR B N 1
ATOM 3590 C CA . THR B 1 211 ? 15.68 6.578 8.922 1 97.31 211 THR B CA 1
ATOM 3591 C C . THR B 1 211 ? 14.633 5.551 8.508 1 97.31 211 THR B C 1
ATOM 3593 O O . THR B 1 211 ? 13.953 4.973 9.359 1 97.31 211 THR B O 1
ATOM 3596 N N . LEU B 1 212 ? 14.5 5.398 7.18 1 98.19 212 LEU B N 1
ATOM 3597 C CA . LEU B 1 212 ? 13.57 4.43 6.609 1 98.19 212 LEU B CA 1
ATOM 3598 C C . LEU B 1 212 ? 14.32 3.281 5.945 1 98.19 212 LEU B C 1
ATOM 3600 O O . LEU B 1 212 ? 15.367 3.492 5.324 1 98.19 212 LEU B O 1
ATOM 3604 N N . MET B 1 213 ? 13.812 2.129 6.082 1 97.88 213 MET B N 1
ATOM 3605 C CA . MET B 1 213 ? 14.359 0.954 5.41 1 97.88 213 MET B CA 1
ATOM 3606 C C . MET B 1 213 ? 13.242 0.061 4.879 1 97.88 213 MET B C 1
ATOM 3608 O O . MET B 1 213 ? 12.102 0.136 5.352 1 97.88 213 MET B O 1
ATOM 3612 N N . VAL B 1 214 ? 13.562 -0.728 3.9 1 98.12 214 VAL B N 1
ATOM 3613 C CA . VAL B 1 214 ? 12.625 -1.682 3.312 1 98.12 214 VAL B CA 1
ATOM 3614 C C . VAL B 1 214 ? 13.133 -3.105 3.537 1 98.12 214 VAL B C 1
ATOM 3616 O O . VAL B 1 214 ? 14.242 -3.449 3.127 1 98.12 214 VAL B O 1
ATOM 3619 N N . ASN B 1 215 ? 12.289 -3.883 4.207 1 96.81 215 ASN B N 1
ATOM 3620 C CA . ASN B 1 215 ? 12.578 -5.293 4.453 1 96.81 215 ASN B CA 1
ATOM 3621 C C . ASN B 1 215 ? 11.711 -6.199 3.582 1 96.81 215 ASN B C 1
ATOM 3623 O O . ASN B 1 215 ? 10.578 -5.852 3.252 1 96.81 215 ASN B O 1
ATOM 3627 N N . VAL B 1 216 ? 12.305 -7.371 3.268 1 96.5 216 VAL B N 1
ATOM 3628 C CA . VAL B 1 216 ? 11.523 -8.312 2.473 1 96.5 216 VAL B CA 1
ATOM 3629 C C . VAL B 1 216 ? 11.625 -9.711 3.086 1 96.5 216 VAL B C 1
ATOM 3631 O O . VAL B 1 216 ? 12.531 -9.992 3.875 1 96.5 216 VAL B O 1
ATOM 3634 N N . SER B 1 217 ? 10.641 -10.586 2.725 1 94 217 SER B N 1
ATOM 3635 C CA . SER B 1 217 ? 10.586 -11.945 3.256 1 94 217 SER B CA 1
ATOM 3636 C C . SER B 1 217 ? 11.688 -12.812 2.664 1 94 217 SER B C 1
ATOM 3638 O O . SER B 1 217 ? 12.211 -13.703 3.336 1 94 217 SER B O 1
ATOM 3640 N N . ASN B 1 218 ? 12.023 -12.633 1.393 1 92.12 218 ASN B N 1
ATOM 3641 C CA . ASN B 1 218 ? 13.047 -13.398 0.69 1 92.12 218 ASN B CA 1
ATOM 3642 C C . ASN B 1 218 ? 13.75 -12.555 -0.367 1 92.12 218 ASN B C 1
ATOM 3644 O O . ASN B 1 218 ? 13.242 -12.383 -1.474 1 92.12 218 ASN B O 1
ATOM 3648 N N . PRO B 1 219 ? 14.938 -12.062 -0.032 1 93.19 219 PRO B N 1
ATOM 3649 C CA . PRO B 1 219 ? 15.633 -11.18 -0.97 1 93.19 219 PRO B CA 1
ATOM 3650 C C . PRO B 1 219 ? 16.062 -11.891 -2.246 1 93.19 219 PRO B C 1
ATOM 3652 O O . PRO B 1 219 ? 16.266 -11.25 -3.279 1 93.19 219 PRO B O 1
ATOM 3655 N N . ALA B 1 220 ? 16.188 -13.211 -2.201 1 91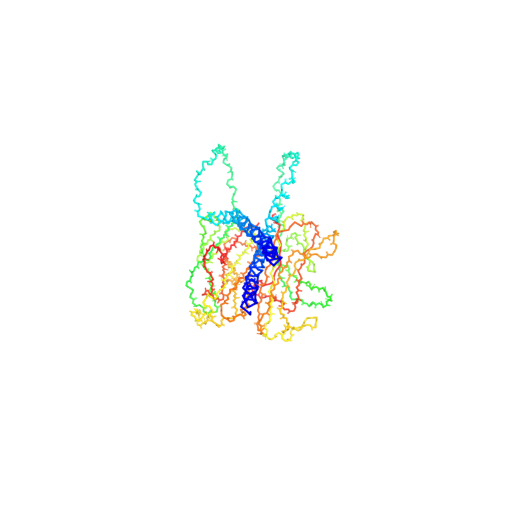 220 ALA B N 1
ATOM 3656 C CA . ALA B 1 220 ? 16.641 -13.977 -3.361 1 91 220 ALA B CA 1
ATOM 3657 C C . ALA B 1 220 ? 15.562 -14.016 -4.441 1 91 220 ALA B C 1
ATOM 3659 O O . ALA B 1 220 ? 15.844 -14.336 -5.598 1 91 220 ALA B O 1
ATOM 3660 N N . LEU B 1 221 ? 14.367 -13.727 -4.09 1 92.81 221 LEU B N 1
ATOM 3661 C CA . LEU B 1 221 ? 13.25 -13.766 -5.031 1 92.81 221 LEU B CA 1
ATOM 3662 C C . LEU B 1 221 ? 12.945 -12.367 -5.566 1 92.81 221 LEU B C 1
ATOM 3664 O O . LEU B 1 221 ? 12.062 -12.203 -6.41 1 92.81 221 LEU B O 1
ATOM 3668 N N . VAL B 1 222 ? 13.656 -11.383 -5.098 1 94.88 222 VAL B N 1
ATOM 3669 C CA . VAL B 1 222 ? 13.375 -10 -5.492 1 94.88 222 VAL B CA 1
ATOM 3670 C C . VAL B 1 222 ? 13.969 -9.727 -6.867 1 94.88 222 VAL B C 1
ATOM 3672 O O . VAL B 1 222 ? 15.125 -10.07 -7.129 1 94.88 222 VAL B O 1
ATOM 3675 N N . GLY B 1 223 ? 13.117 -9.188 -7.699 1 92.25 223 GLY B N 1
ATOM 3676 C CA . GLY B 1 223 ? 13.578 -8.797 -9.023 1 92.25 223 GLY B CA 1
ATOM 3677 C C . GLY B 1 223 ? 14.336 -7.484 -9.031 1 92.25 223 GLY B C 1
ATOM 3678 O O . GLY B 1 223 ? 13.977 -6.551 -8.312 1 92.25 223 GLY B O 1
ATOM 3679 N N . PHE B 1 224 ? 15.367 -7.52 -9.805 1 88.25 224 PHE B N 1
ATOM 3680 C CA . PHE B 1 224 ? 16.188 -6.316 -9.953 1 88.25 224 PHE B CA 1
ATOM 3681 C C . PHE B 1 224 ? 16.453 -6.027 -11.43 1 88.25 224 PHE B C 1
ATOM 3683 O O . PHE B 1 224 ? 16.469 -6.945 -12.25 1 88.25 224 PHE B O 1
ATOM 3690 N N . GLY B 1 225 ? 16.641 -4.703 -11.609 1 76.56 225 GLY B N 1
ATOM 3691 C CA . GLY B 1 225 ? 17.156 -4.324 -12.922 1 76.56 225 GLY B CA 1
ATOM 3692 C C . GLY B 1 225 ? 16.109 -4.418 -14.016 1 76.56 225 GLY B C 1
ATOM 3693 O O . GLY B 1 225 ? 14.914 -4.473 -13.734 1 76.56 225 GLY B O 1
ATOM 3694 N N . GLY B 1 226 ? 16.484 -4.117 -15.328 1 72.25 226 GLY B N 1
ATOM 3695 C CA . GLY B 1 226 ? 15.648 -4.109 -16.516 1 72.25 226 GLY B CA 1
ATOM 3696 C C . GLY B 1 226 ? 15.359 -2.713 -17.031 1 72.25 226 GLY B C 1
ATOM 3697 O O . GLY B 1 226 ? 15.961 -1.74 -16.578 1 72.25 226 GLY B O 1
ATOM 3698 N N . GLU B 1 227 ? 14.531 -2.59 -18.125 1 70.06 227 GLU B N 1
ATOM 3699 C CA . GLU B 1 227 ? 14.25 -1.319 -18.797 1 70.06 227 GLU B CA 1
ATOM 3700 C C . GLU B 1 227 ? 13.492 -0.369 -17.875 1 70.06 227 GLU B C 1
ATOM 3702 O O . GLU B 1 227 ? 13.602 0.852 -18 1 70.06 227 GLU B O 1
ATOM 3707 N N . GLY B 1 228 ? 12.867 -0.896 -17 1 80.25 228 GLY B N 1
ATOM 3708 C CA . GLY B 1 228 ? 12.148 -0.087 -16.031 1 80.25 228 GLY B CA 1
ATOM 3709 C C . GLY B 1 228 ? 12.336 -0.563 -14.602 1 80.25 228 GLY B C 1
ATOM 3710 O O . GLY B 1 228 ? 12.742 -1.705 -14.367 1 80.25 228 GLY B O 1
ATOM 3711 N N . ASP B 1 229 ? 12.141 0.446 -13.703 1 87.88 229 ASP B N 1
ATOM 3712 C CA . ASP B 1 229 ? 12.25 0.083 -12.289 1 87.88 229 ASP B CA 1
ATOM 3713 C C . ASP B 1 229 ? 11.125 -0.863 -11.875 1 87.88 229 ASP B C 1
ATOM 3715 O O . ASP B 1 229 ? 9.953 -0.487 -11.898 1 87.88 229 ASP B O 1
ATOM 3719 N N . ILE B 1 230 ? 11.469 -2.072 -11.609 1 92.62 230 ILE B N 1
ATOM 3720 C CA . ILE B 1 230 ? 10.445 -3.016 -11.172 1 92.62 230 ILE B CA 1
ATOM 3721 C C . ILE B 1 230 ? 10.414 -3.072 -9.648 1 92.62 230 ILE B C 1
ATOM 3723 O O . ILE B 1 230 ? 9.391 -3.42 -9.055 1 92.62 230 ILE B O 1
ATOM 3727 N N . THR B 1 231 ? 11.531 -2.812 -9.031 1 96.94 231 THR B N 1
ATOM 3728 C CA . THR B 1 231 ? 11.656 -2.676 -7.582 1 96.94 231 THR B CA 1
ATOM 3729 C C . THR B 1 231 ? 12.305 -1.345 -7.219 1 96.94 231 THR B C 1
ATOM 3731 O O . THR B 1 231 ? 13.438 -1.065 -7.633 1 96.94 231 THR B O 1
ATOM 3734 N N . TYR B 1 232 ? 11.57 -0.539 -6.461 1 97 232 TYR B N 1
ATOM 3735 C CA . TYR B 1 232 ? 12.047 0.809 -6.168 1 97 232 TYR B CA 1
ATOM 3736 C C . TYR B 1 232 ? 11.492 1.302 -4.836 1 97 232 TYR B C 1
ATOM 3738 O O . TYR B 1 232 ? 10.586 0.695 -4.27 1 97 232 TYR B O 1
ATOM 3746 N N . PHE B 1 233 ? 12.133 2.344 -4.387 1 97.38 233 PHE B N 1
ATOM 3747 C CA . PHE B 1 233 ? 11.859 2.955 -3.092 1 97.38 233 PHE B CA 1
ATOM 3748 C C . PHE B 1 233 ? 12.047 4.465 -3.156 1 97.38 233 PHE B C 1
ATOM 3750 O O . PHE B 1 233 ? 12.961 4.957 -3.82 1 97.38 233 PHE B O 1
ATOM 3757 N N . GLY B 1 234 ? 11.094 5.238 -2.479 1 97.25 234 GLY B N 1
ATOM 3758 C CA . GLY B 1 234 ? 11.234 6.684 -2.512 1 97.25 234 GLY B CA 1
ATOM 3759 C C . GLY B 1 234 ? 10.406 7.391 -1.458 1 97.25 234 GLY B C 1
ATOM 3760 O O . GLY B 1 234 ? 9.617 6.758 -0.755 1 97.25 234 GLY B O 1
ATOM 3761 N N . ALA B 1 235 ? 10.742 8.633 -1.363 1 97.69 235 ALA B N 1
ATOM 3762 C CA . ALA B 1 235 ? 10.023 9.523 -0.462 1 97.69 235 ALA B CA 1
ATOM 3763 C C . ALA B 1 235 ? 10.125 10.977 -0.925 1 97.69 235 ALA B C 1
ATOM 3765 O O . ALA B 1 235 ? 11.102 11.359 -1.576 1 97.69 235 ALA B O 1
ATOM 3766 N N . PHE B 1 236 ? 9.094 11.773 -0.614 1 96.25 236 PHE B N 1
ATOM 3767 C CA . PHE B 1 236 ? 9.18 13.203 -0.888 1 96.25 236 PHE B CA 1
ATOM 3768 C C . PHE B 1 236 ? 8.359 13.992 0.124 1 96.25 236 PHE B C 1
ATOM 3770 O O . PHE B 1 236 ? 7.332 13.516 0.611 1 96.25 236 PHE B O 1
ATOM 3777 N N . LEU B 1 237 ? 8.891 15.133 0.402 1 95.56 237 LEU B N 1
ATOM 3778 C CA . LEU B 1 237 ? 8.227 16.047 1.323 1 95.56 237 LEU B CA 1
ATOM 3779 C C . LEU B 1 237 ? 6.973 16.641 0.689 1 95.56 237 LEU B C 1
ATOM 3781 O O . LEU B 1 237 ? 7.004 17.094 -0.462 1 95.56 237 LEU B O 1
ATOM 3785 N N . ILE B 1 238 ? 5.895 16.594 1.433 1 93.19 238 ILE B N 1
ATOM 3786 C CA . ILE B 1 238 ? 4.656 17.156 0.903 1 93.19 238 ILE B CA 1
ATOM 3787 C C . ILE B 1 238 ? 4.355 18.484 1.593 1 93.19 238 ILE B C 1
ATOM 3789 O O . ILE B 1 238 ? 4.598 18.641 2.793 1 93.19 238 ILE B O 1
#

Organism: Podarcis muralis (NCBI:txid64176)

Sequence (476 aa):
MDGARMQQLAEEHY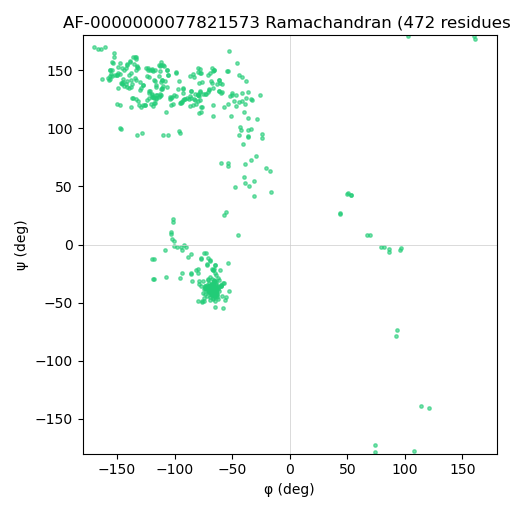GYRWERLAGDLRRLQCLALFCLLLLVLLAMPVIYLLGSSLRCKQDEMSPETLPIFQKQEASPANYSESKPKIHLSAIKQNSSCANNVLPILEWTVRRNEQHSPMKYFNGFLVIPKNGYYFVYTQVTFRCPDGTCENIEYCGKKGVDVRNVMQVVSLKSPSYPAPRPIMKGESSIDNYGKWKKTIYVGGIFQLWEDDTLMVNVSNPALVGFGGEGDITYFGAFLIMDGARMQQLAEEHYGYRWERLAGDLRRLQCLALFCLLLLVLLAMPVIYLLGSSLRCKQDEMSPETLPIFQKQEASPANYSESKPKIHLSAIKQNSSCANNVLPILEWTVRRNEQHSPMKYFNGFLVIPKNGYYFVYTQVTFRCPDGTCENIEYCGKKGVDVRNVMQVVSLKSPSYPAPRPIMKGESSIDNYGKWKKTIYVGGIFQLWEDDTLMVNVSNPALVGFGGEGDITYFGAFLI

pLDDT: mean 77.49, std 21.13, range [25.17, 98.62]

Foldseek 3Di:
DVVVVVVVVVCVVVVVVVVVVVVVVVVVVVVVVVVVVVVVVVVVVVCVVVVVVVVVPPPDDPVPDPPDPPPPDPPDPPPPQPFAKFKWFFDQDDFADDPPDFTFTDTDGDPVCPPGQWDDDDQKIFDAAWAKKKKKWKWKFWDAFWQQQVQDDPRDGPNPAFKKKKFKWKADPVRRDTDTDDMDMDTDDDRTTDMDMTMDIDMDTDHGGMIITMGMPGSSRTDHDDPDRRTMIMMTGD/DVVVVVVVVVCVVVVVVVVVVVVVVVVVVVVVVVVVVVVVVVVVVVCVVVVCVVCVVPDDPDPPDDPCPPPPVPDPPPPPPDFAKFKWFFDQDDFADDPPDFTFTDTDGDPVNPPGQWDDDDQKIFDAAWAKKKKKWKWKFWDAFWQQQVFDDPRDGPNPAFKKKKFKWKADPVRRDTDTDDMDMDTDDDRTTDMDMDMDIDMDGDHGGMIITMGMPGSSRTDHDDPDRNTMIMMTGD

Secondary structure (DSSP, 8-state):
-HHHHHHHHHHHHHHHHHHHHHHHHHHHHHHHHHHHHHHHHHHHHHHHHHHHHHHTT-S-------------------------EEEEEE--------TT-PPBP-EEE-GGGTT-S-EEETTEEEP-SSEEEEEEEEEEEEETTSS-TT-EETTEEGGG--EEEEEEEEE-SS--S-EEEEEEEEE---SSSEEEEEEEEEEEEE-TT-EEEEEES-GGGB---SSSBSSEEEEEE-/-HHHHHHHHHHHHHHHHHHHHHHHHHHHHHHHHHHHHHHHHHHHHHHHHHHHHHHTTT-----------------------PPPEEEEEE--------TT-PPBP-EEE-GGGTT-S-EEETTEEEP-SSEEEEEEEEEEEEETTSS-TT-EETTEEGGG--EEEEEEEEEETTEEEEEEEEEEEEE---SSSEEEEEEEEEEEEE-TT-EEEEEES-GGGB---SSS-SSEEEEEE-

Nearest PDB structures (foldseek):
  2re9-assembly1_C  TM=8.208E-01  e=1.105E-15  Homo sapiens
  2e7a-assembly1_B  TM=8.339E-01  e=9.438E-12  Homo sapiens
  2az5-assembly1_B  TM=8.091E-01  e=3.672E-12  Homo sapiens
  5mu8-assembly4_I  TM=8.205E-01  e=2.295E-11  Homo sapiens
  2zpx-assembly1_A  TM=8.018E-01  e=2.426E-11  Homo sapiens